Protein AF-A0A8J6JYH0-F1 (afdb_monomer)

Solvent-accessible surface area (backbone atoms only — not comparable to full-atom values): 30235 Å² total; per-residue (Å²): 111,70,66,63,47,53,53,46,38,66,75,39,61,84,76,52,84,51,57,30,67,42,39,68,33,75,67,70,101,40,23,59,32,87,51,49,93,74,45,91,48,35,74,36,30,56,41,52,46,48,69,67,46,88,50,63,96,74,40,94,48,45,84,58,67,79,46,73,70,39,28,55,50,36,45,74,73,73,44,55,79,91,46,46,69,62,51,51,50,38,40,29,50,56,39,47,57,59,49,66,78,68,71,85,89,87,88,90,87,86,88,86,90,84,90,81,85,85,78,85,82,75,74,89,57,96,72,55,45,86,32,34,30,62,41,41,49,71,77,58,48,87,50,61,95,70,46,48,38,41,80,47,85,53,54,55,48,41,28,34,49,56,93,96,36,81,40,79,44,84,69,39,65,62,54,46,51,37,56,33,35,80,80,50,78,53,99,54,47,40,79,88,80,34,28,42,75,94,28,50,41,49,76,39,32,21,58,47,41,83,81,43,64,85,83,56,70,67,38,33,44,60,41,31,29,38,42,48,97,86,71,44,62,43,56,44,57,61,89,42,93,89,60,86,32,77,43,75,50,37,22,64,59,53,48,50,46,61,71,68,70,56,95,62,68,43,77,44,39,44,56,96,44,49,36,41,34,35,78,86,77,33,32,33,32,33,74,86,78,65,52,71,34,50,37,48,77,32,43,63,74,75,52,75,68,53,52,49,50,53,64,67,51,68,82,77,76,74,75,96,72,75,73,61,88,87,57,60,77,93,55,53,44,100,63,58,56,30,76,45,76,52,53,81,87,37,70,68,38,45,53,55,50,50,61,39,35,74,58,38,67,72,49,42,76,77,47,45,26,38,49,34,29,55,69,55,48,53,47,24,53,49,42,50,51,50,51,13,58,76,53,78,66,42,86,60,48,66,43,77,28,22,34,34,32,47,75,88,47,49,64,55,32,59,63,71,44,75,50,42,91,74,70,56,78,79,76,39,63,39,21,60,38,40,67,32,18,67,45,38,50,68,18,53,78,50,27,46,64,94,73,56,56,33,34,33,36,38,25,40,32,51,41,44,56,62,38,68,35,40,52,85,32,73,52,51,59,72,76,47,102,88,41,61,37,57,15,18,18,76,37,76,91,72,57,50,39,39,31,39,60,60,57,48,40,42,37,72,41,30,42,39,35,30,30,71,56,80,77,76,78,75,89,124

pLDDT: mean 81.04, std 17.82, range [22.5, 98.69]

Nearest PDB structures (foldseek):
  2pqf-assembly3_C  TM=9.818E-01  e=1.109E-27  Homo sapiens
  2pqf-assembly8_D-3  TM=9.788E-01  e=9.909E-28  Homo sapiens
  2pqf-assembly9_A  TM=9.728E-01  e=9.365E-28  Homo sapiens
  6v3w-assembly1_A-2  TM=9.626E-01  e=2.065E-27  Homo sapiens
  2pqf-assembly7_F-2  TM=9.687E-01  e=3.844E-27  Homo sapiens

Radius of gyration: 28.14 Å; Cα contacts (8 Å, |Δi|>4): 840; chains: 1; bounding box: 80×67×72 Å

Structure (mmCIF, N/CA/C/O backbone):
data_AF-A0A8J6JYH0-F1
#
_entry.id   AF-A0A8J6JYH0-F1
#
loop_
_atom_site.group_PDB
_atom_site.id
_atom_site.type_symbol
_atom_site.label_atom_id
_atom_site.label_alt_id
_atom_site.label_comp_id
_atom_site.label_asym_id
_atom_site.label_entity_id
_atom_site.label_seq_id
_atom_site.pdbx_PDB_ins_code
_atom_site.Cartn_x
_atom_site.Cartn_y
_atom_site.Cartn_z
_atom_site.occupancy
_atom_site.B_iso_or_equiv
_atom_site.auth_seq_id
_atom_site.auth_comp_id
_atom_site.auth_asym_id
_atom_site.auth_atom_id
_atom_site.pdbx_PDB_model_num
ATOM 1 N N . MET A 1 1 ? -17.448 19.759 -23.885 1.00 51.38 1 MET A N 1
ATOM 2 C CA . MET A 1 1 ? -17.462 18.993 -22.609 1.00 51.38 1 MET A CA 1
ATOM 3 C C . MET A 1 1 ? -18.240 17.680 -22.705 1.00 51.38 1 MET A C 1
ATOM 5 O O . MET A 1 1 ? -17.723 16.681 -22.227 1.00 51.38 1 MET A O 1
ATOM 9 N N . ALA A 1 2 ? -19.438 17.648 -23.308 1.00 47.69 2 ALA A N 1
ATOM 10 C CA . ALA A 1 2 ? -20.211 16.409 -23.492 1.00 47.69 2 ALA A CA 1
ATOM 11 C C . ALA A 1 2 ? -19.512 15.389 -24.420 1.00 47.69 2 ALA A C 1
ATOM 13 O O . ALA A 1 2 ? -19.346 14.239 -24.032 1.00 47.69 2 ALA A O 1
ATOM 14 N N . GLU A 1 3 ? -18.996 15.829 -25.574 1.00 50.03 3 GLU A N 1
ATOM 15 C CA . GLU A 1 3 ? -18.261 14.968 -26.524 1.00 50.03 3 GLU A CA 1
ATOM 16 C C . GLU A 1 3 ? -16.959 14.400 -25.939 1.00 50.03 3 GLU A C 1
ATOM 18 O O . GLU A 1 3 ? -16.691 13.210 -26.068 1.00 50.03 3 GLU A O 1
ATOM 23 N N . LEU A 1 4 ? -16.191 15.214 -25.200 1.00 55.09 4 LEU A N 1
ATOM 24 C CA . LEU A 1 4 ? -14.965 14.767 -24.523 1.00 55.09 4 LEU A CA 1
ATOM 25 C C . LEU A 1 4 ? -15.248 13.682 -23.466 1.00 55.09 4 LEU A C 1
ATOM 27 O O . LEU A 1 4 ? -14.426 12.800 -23.249 1.00 55.09 4 LEU A O 1
ATOM 31 N N . ARG A 1 5 ? -16.418 13.734 -22.812 1.00 57.12 5 ARG A N 1
ATOM 32 C CA . ARG A 1 5 ? -16.862 12.715 -21.849 1.00 57.12 5 ARG A CA 1
ATOM 33 C C . ARG A 1 5 ? -17.346 11.442 -22.533 1.00 57.12 5 ARG A C 1
ATOM 35 O O . ARG A 1 5 ? -17.033 10.370 -22.038 1.00 57.12 5 ARG A O 1
ATOM 42 N N . CYS A 1 6 ? -18.060 11.532 -23.655 1.00 56.38 6 CYS A N 1
ATOM 43 C CA . CYS A 1 6 ? -18.418 10.348 -24.442 1.00 56.38 6 CYS A CA 1
ATOM 44 C C . CYS A 1 6 ? -17.168 9.621 -24.948 1.00 56.38 6 CYS A C 1
ATOM 46 O O . CYS A 1 6 ? -17.069 8.413 -24.773 1.00 56.38 6 CYS A O 1
ATOM 48 N N . LEU A 1 7 ? -16.176 10.361 -25.452 1.00 58.09 7 LEU A N 1
ATOM 49 C CA . LEU A 1 7 ? -14.880 9.801 -25.840 1.00 58.09 7 LEU A CA 1
ATOM 50 C C . LEU A 1 7 ? -14.138 9.179 -24.646 1.00 58.09 7 LEU A C 1
ATOM 52 O O . LEU A 1 7 ? -13.529 8.124 -24.789 1.00 58.09 7 LEU A O 1
ATOM 56 N N . LEU A 1 8 ? -14.202 9.789 -23.458 1.00 63.34 8 LEU A N 1
ATOM 57 C CA . LEU A 1 8 ? -13.621 9.222 -22.236 1.00 63.34 8 LEU A CA 1
ATOM 58 C C . LEU A 1 8 ? -14.291 7.891 -21.846 1.00 63.34 8 LEU A C 1
ATOM 60 O O . LEU A 1 8 ? -13.595 6.929 -21.551 1.00 63.34 8 LEU A O 1
ATOM 64 N N . LEU A 1 9 ? -15.626 7.824 -21.882 1.00 63.50 9 LEU A N 1
ATOM 65 C CA . LEU A 1 9 ? -16.396 6.618 -21.543 1.00 63.50 9 LEU A CA 1
ATOM 66 C C . LEU A 1 9 ? -16.218 5.496 -22.576 1.00 63.50 9 LEU A C 1
ATOM 68 O O . LEU A 1 9 ? -16.221 4.326 -22.210 1.00 63.50 9 LEU A O 1
ATOM 72 N N . GLN A 1 10 ? -16.042 5.845 -23.853 1.00 60.72 10 GLN A N 1
ATOM 73 C CA . GLN A 1 10 ? -15.736 4.890 -24.923 1.00 60.72 10 GLN A CA 1
ATOM 74 C C . GLN A 1 10 ? -14.319 4.313 -24.810 1.00 60.72 10 GLN A C 1
ATOM 76 O O . GLN A 1 10 ? -14.111 3.157 -25.170 1.00 60.72 10 GLN A O 1
ATOM 81 N N . ASN A 1 11 ? -13.359 5.091 -24.296 1.00 60.62 11 ASN A N 1
ATOM 82 C CA . ASN A 1 11 ? -11.983 4.636 -24.075 1.00 60.62 11 ASN A CA 1
ATOM 83 C C . ASN A 1 11 ? -11.802 3.882 -22.748 1.00 60.62 11 ASN A C 1
ATOM 85 O O . ASN A 1 11 ? -10.971 2.980 -22.679 1.00 60.62 11 ASN A O 1
ATOM 89 N N . ASP A 1 12 ? -12.566 4.232 -21.709 1.00 66.56 12 ASP A N 1
ATOM 90 C CA . ASP A 1 12 ? -12.554 3.545 -20.416 1.00 66.56 12 ASP A CA 1
ATOM 91 C C . ASP A 1 12 ? -13.983 3.236 -19.927 1.00 66.56 12 ASP A C 1
ATOM 93 O O . ASP A 1 12 ? -14.594 4.018 -19.184 1.00 66.56 12 ASP A O 1
ATOM 97 N N . PRO A 1 13 ? -14.528 2.066 -20.312 1.00 63.59 13 PRO A N 1
ATOM 98 C CA . PRO A 1 13 ? -15.855 1.634 -19.893 1.00 63.59 13 PRO A CA 1
ATOM 99 C C . PRO A 1 13 ? -16.008 1.417 -18.378 1.00 63.59 13 PRO A C 1
ATOM 101 O O . PRO A 1 13 ? -17.142 1.311 -17.915 1.00 63.59 13 PRO A O 1
ATOM 104 N N . GLN A 1 14 ? -14.924 1.3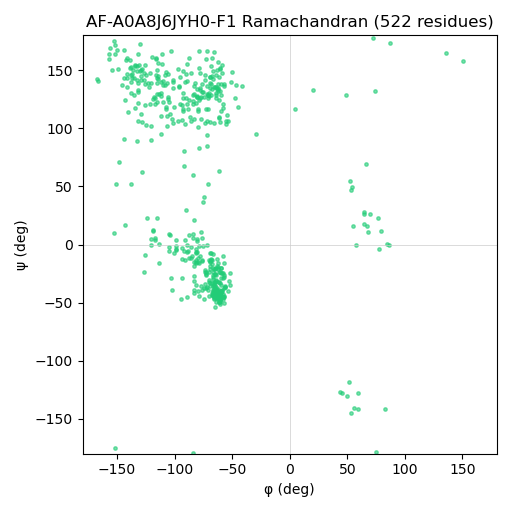73 -17.582 1.00 70.31 14 GLN A N 1
ATOM 105 C CA . GLN A 1 14 ? -15.019 1.263 -16.113 1.00 70.31 14 GLN A CA 1
ATOM 106 C C . GLN A 1 14 ? -15.566 2.538 -15.457 1.00 70.31 14 GLN A C 1
ATOM 108 O O . GLN A 1 14 ? -15.966 2.528 -14.294 1.00 70.31 14 GLN A O 1
ATOM 113 N N . LEU A 1 15 ? -15.603 3.640 -16.206 1.00 72.25 15 LEU A N 1
ATOM 114 C CA . LEU A 1 15 ? -16.169 4.912 -15.771 1.00 72.25 15 LEU A CA 1
ATOM 115 C C . LEU A 1 15 ? -17.701 4.963 -15.916 1.00 72.25 15 LEU A C 1
ATOM 117 O O . LEU A 1 15 ? -18.327 5.931 -15.472 1.00 72.25 15 LEU A O 1
ATOM 121 N N . LEU A 1 16 ? -18.314 3.940 -16.524 1.00 76.00 16 LEU A N 1
ATOM 122 C CA . LEU A 1 16 ? -19.763 3.819 -16.619 1.00 76.00 16 LEU A CA 1
ATOM 123 C C . LEU A 1 16 ? -20.377 3.421 -15.264 1.00 76.00 16 LEU A C 1
ATOM 125 O O . LEU A 1 16 ? -19.832 2.575 -14.558 1.00 76.00 16 LEU A O 1
ATOM 129 N N . PRO A 1 17 ? -21.545 3.972 -14.889 1.00 81.19 17 PRO A N 1
ATOM 130 C CA . PRO A 1 17 ? -22.229 3.564 -13.667 1.00 81.19 17 PRO A CA 1
ATOM 131 C C . PRO A 1 17 ? -22.638 2.083 -13.694 1.00 81.19 17 PRO A C 1
ATOM 133 O O . PRO A 1 17 ? -23.251 1.608 -14.647 1.00 81.19 17 PRO A O 1
ATOM 136 N N . ASP A 1 18 ? -22.395 1.344 -12.619 1.00 84.62 18 ASP A N 1
ATOM 137 C CA . ASP A 1 18 ? -22.808 -0.061 -12.562 1.00 84.62 18 ASP A CA 1
ATOM 138 C C . ASP A 1 18 ? -24.331 -0.246 -12.529 1.00 84.62 18 ASP A C 1
ATOM 140 O O . ASP A 1 18 ? -25.053 0.457 -11.809 1.00 84.62 18 ASP A O 1
ATOM 144 N N . ALA A 1 19 ? -24.808 -1.312 -13.178 1.00 87.69 19 ALA A N 1
ATOM 145 C CA . ALA A 1 19 ? -26.112 -1.889 -12.874 1.00 87.69 19 ALA A CA 1
ATOM 146 C C . ALA A 1 19 ? -26.097 -2.550 -11.485 1.00 87.69 19 ALA A C 1
ATOM 148 O O . ALA A 1 19 ? -25.150 -3.228 -11.084 1.00 87.69 19 ALA A O 1
ATOM 149 N N . CYS A 1 20 ? -27.169 -2.367 -10.720 1.00 85.94 20 CYS A N 1
ATOM 150 C CA . CYS A 1 20 ? -27.325 -2.994 -9.417 1.00 85.94 20 CYS A CA 1
ATOM 151 C C . CYS A 1 20 ? -27.558 -4.503 -9.581 1.00 85.94 20 CYS A C 1
ATOM 153 O O . CYS A 1 20 ? -28.588 -4.931 -10.108 1.00 85.94 20 CYS A O 1
ATOM 155 N N . LEU A 1 21 ? -26.631 -5.321 -9.076 1.00 87.94 21 LEU A N 1
ATOM 156 C CA . LEU A 1 21 ? -26.739 -6.781 -9.136 1.00 87.94 21 LEU A CA 1
ATOM 157 C C . LEU A 1 21 ? -27.955 -7.304 -8.357 1.00 87.94 21 LEU A C 1
ATOM 159 O O . LEU A 1 21 ? -28.648 -8.206 -8.817 1.00 87.94 21 LEU A O 1
ATOM 163 N N . HIS A 1 22 ? -28.246 -6.711 -7.197 1.00 86.69 22 HIS A N 1
ATOM 164 C CA . HIS A 1 22 ? -29.385 -7.107 -6.364 1.00 86.69 22 HIS A CA 1
ATOM 165 C C . HIS A 1 22 ? -30.729 -6.728 -6.991 1.00 86.69 22 HIS A C 1
ATOM 167 O O . HIS A 1 22 ? -31.698 -7.455 -6.815 1.00 86.69 22 HIS A O 1
ATOM 173 N N . TYR A 1 23 ? -30.789 -5.639 -7.766 1.00 87.62 23 TYR A N 1
ATOM 174 C CA . TYR A 1 23 ? -31.977 -5.293 -8.552 1.00 87.62 23 TYR A CA 1
ATOM 175 C C . TYR A 1 23 ? -32.248 -6.312 -9.660 1.00 87.62 23 TYR A C 1
ATOM 177 O O . TYR A 1 23 ? -33.400 -6.590 -9.972 1.00 87.62 23 TYR A O 1
ATOM 185 N N . ASN A 1 24 ? -31.194 -6.884 -10.244 1.00 88.44 24 ASN A N 1
ATOM 186 C CA . ASN A 1 24 ? -31.287 -7.894 -11.297 1.00 88.44 24 ASN A CA 1
ATOM 187 C C . ASN A 1 24 ? -31.575 -9.313 -10.767 1.00 88.44 24 ASN A C 1
ATOM 189 O O . ASN A 1 24 ? -31.616 -10.261 -11.547 1.00 88.44 24 ASN A O 1
ATOM 193 N N . ARG A 1 25 ? -31.798 -9.469 -9.455 1.00 85.19 25 ARG A N 1
ATOM 194 C CA . ARG A 1 25 ? -32.129 -10.735 -8.785 1.00 85.19 25 ARG A CA 1
ATOM 195 C C . ARG A 1 25 ? -33.417 -10.581 -7.971 1.00 85.19 25 ARG A C 1
ATOM 197 O O . ARG A 1 25 ? -33.748 -9.475 -7.556 1.00 85.19 25 ARG A O 1
ATOM 204 N N . GLY A 1 26 ? -34.133 -11.679 -7.743 1.00 77.50 26 GLY A N 1
ATOM 205 C CA . GLY A 1 26 ? -35.385 -11.691 -6.974 1.00 77.50 26 GLY A CA 1
ATOM 206 C C . GLY A 1 26 ? -36.597 -11.123 -7.721 1.00 77.50 26 GLY A C 1
ATOM 207 O O . GLY A 1 26 ? -36.501 -10.722 -8.882 1.00 77.50 26 GLY A O 1
ATOM 208 N N . ASP A 1 27 ? -37.745 -11.094 -7.044 1.00 76.06 27 ASP A N 1
ATOM 209 C CA . ASP A 1 27 ? -39.033 -10.631 -7.578 1.00 76.06 27 ASP A CA 1
ATOM 210 C C . ASP A 1 27 ? -39.409 -9.226 -7.073 1.00 76.06 27 ASP A C 1
ATOM 212 O O . ASP A 1 27 ? -38.792 -8.682 -6.159 1.00 76.06 27 ASP A O 1
ATOM 216 N N . GLY A 1 28 ? -40.405 -8.603 -7.707 1.00 81.25 28 GLY A N 1
ATOM 217 C CA . GLY A 1 28 ? -40.897 -7.270 -7.341 1.00 81.25 28 GLY A CA 1
ATOM 218 C C . GLY A 1 28 ? -40.146 -6.095 -7.995 1.00 81.25 28 GLY A C 1
ATOM 219 O O . GLY A 1 28 ? -39.119 -6.292 -8.661 1.00 81.25 28 GLY A O 1
ATOM 220 N N . PRO A 1 29 ? -40.648 -4.855 -7.804 1.00 79.94 29 PRO A N 1
ATOM 221 C CA . PRO A 1 29 ? -40.253 -3.664 -8.570 1.00 79.94 29 PRO A CA 1
ATOM 222 C C . PRO A 1 29 ? -38.793 -3.240 -8.367 1.00 79.94 29 PRO A C 1
ATOM 224 O O . PRO A 1 29 ? -38.226 -2.577 -9.230 1.00 79.94 29 PRO A O 1
ATOM 227 N N . HIS A 1 30 ? -38.160 -3.660 -7.266 1.00 86.00 30 HIS A N 1
ATOM 228 C CA . HIS A 1 30 ? -36.742 -3.410 -6.980 1.00 86.00 30 HIS A CA 1
ATOM 229 C C . HIS A 1 30 ? -35.899 -4.692 -6.887 1.00 86.00 30 HIS A C 1
ATOM 231 O O . HIS A 1 30 ? -34.713 -4.618 -6.563 1.00 86.00 30 HIS A O 1
ATOM 237 N N . GLY A 1 31 ? -36.486 -5.859 -7.182 1.00 86.94 31 GLY A N 1
ATOM 238 C CA . GLY A 1 31 ? -35.817 -7.148 -6.988 1.00 86.94 31 GLY A CA 1
ATOM 239 C C . GLY A 1 31 ? -35.415 -7.345 -5.526 1.00 86.94 31 GLY A C 1
ATOM 240 O O . GLY A 1 31 ? -36.110 -6.902 -4.616 1.00 86.94 31 GLY A O 1
ATOM 241 N N . SER A 1 32 ? -34.247 -7.935 -5.293 1.00 86.81 32 SER A N 1
ATOM 242 C CA . SER A 1 32 ? -3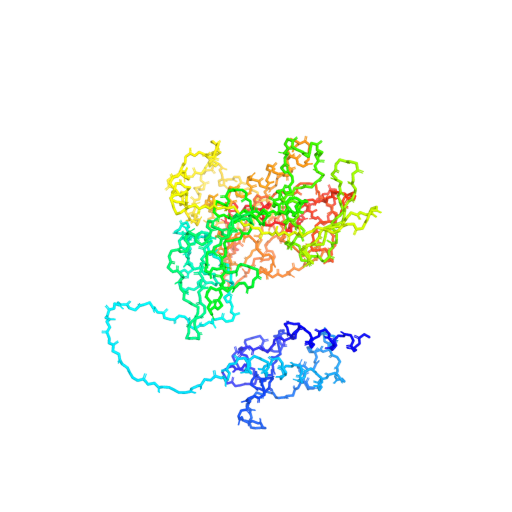3.654 -8.123 -3.964 1.00 86.81 32 SER A CA 1
ATOM 243 C C . SER A 1 32 ? -32.878 -6.899 -3.454 1.00 86.81 32 SER A C 1
ATOM 245 O O . SER A 1 32 ? -32.166 -6.999 -2.455 1.00 86.81 32 SER A O 1
ATOM 247 N N . CYS A 1 33 ? -32.952 -5.743 -4.126 1.00 86.56 33 CYS A N 1
ATOM 248 C CA . CYS A 1 33 ? -32.272 -4.529 -3.678 1.00 86.56 33 CYS A CA 1
ATOM 249 C C . CYS A 1 33 ? -32.988 -3.912 -2.464 1.00 86.56 33 CYS A C 1
ATOM 251 O O . CYS A 1 33 ? -34.007 -3.235 -2.606 1.00 86.56 33 CYS A O 1
ATOM 253 N N . THR A 1 34 ? -32.413 -4.077 -1.271 1.00 83.44 34 THR A N 1
ATOM 254 C CA . THR A 1 34 ? -32.945 -3.520 -0.011 1.00 83.44 34 THR A CA 1
ATOM 255 C C . THR A 1 34 ? -32.834 -1.996 0.071 1.00 83.44 34 THR A C 1
ATOM 257 O O . THR A 1 34 ? -33.558 -1.365 0.835 1.00 83.44 34 THR A O 1
ATOM 260 N N . PHE A 1 35 ? -31.972 -1.388 -0.751 1.00 76.31 35 PHE A N 1
ATOM 261 C CA . PHE A 1 35 ? -31.805 0.064 -0.830 1.00 76.31 35 PHE A CA 1
ATOM 262 C C . PHE A 1 35 ? -32.861 0.757 -1.704 1.00 76.31 35 PHE A C 1
ATOM 264 O O . PHE A 1 35 ? -32.991 1.976 -1.612 1.00 76.31 35 PHE A O 1
ATOM 271 N N . GLN A 1 36 ? -33.606 0.011 -2.535 1.00 84.19 36 GLN A N 1
ATOM 272 C CA . GLN A 1 36 ? -34.706 0.516 -3.372 1.00 84.19 36 GLN A CA 1
ATOM 273 C C . GLN A 1 36 ? -34.345 1.849 -4.069 1.00 84.19 36 GLN A C 1
ATOM 275 O O . GLN A 1 36 ? -33.287 1.964 -4.693 1.00 84.19 36 GLN A O 1
ATOM 280 N N . THR A 1 37 ? -35.175 2.877 -3.913 1.00 78.00 37 THR A N 1
ATOM 281 C CA . THR A 1 37 ? -35.006 4.206 -4.517 1.00 78.00 37 THR A CA 1
ATOM 282 C C . THR A 1 37 ? -33.734 4.941 -4.055 1.00 78.00 37 THR A C 1
ATOM 284 O O . THR A 1 37 ? -33.233 5.829 -4.744 1.00 78.00 37 THR A O 1
ATOM 287 N N . LYS A 1 38 ? -33.141 4.533 -2.919 1.00 79.38 38 LYS A N 1
ATOM 288 C CA . LYS A 1 38 ? -31.895 5.085 -2.352 1.00 79.38 38 LYS A CA 1
ATOM 289 C C . LYS A 1 38 ? -30.624 4.404 -2.878 1.00 79.38 38 LYS A C 1
ATOM 291 O O . LYS A 1 38 ? -29.523 4.837 -2.541 1.00 79.38 38 LYS A O 1
ATOM 296 N N . CYS A 1 39 ? -30.738 3.344 -3.685 1.00 80.94 39 CYS A N 1
ATOM 297 C CA . CYS A 1 39 ? -29.582 2.667 -4.274 1.00 80.94 39 CYS A CA 1
ATOM 298 C C . CYS A 1 39 ? -28.813 3.614 -5.209 1.00 80.94 39 CYS A C 1
ATOM 300 O O . CYS A 1 39 ? -29.417 4.271 -6.053 1.00 80.94 39 CYS A O 1
ATOM 302 N N . ASN A 1 40 ? -27.484 3.666 -5.111 1.00 81.88 40 ASN A N 1
ATOM 303 C CA . ASN A 1 40 ? -26.646 4.516 -5.967 1.00 81.88 40 ASN A CA 1
ATOM 304 C C . ASN A 1 40 ? -26.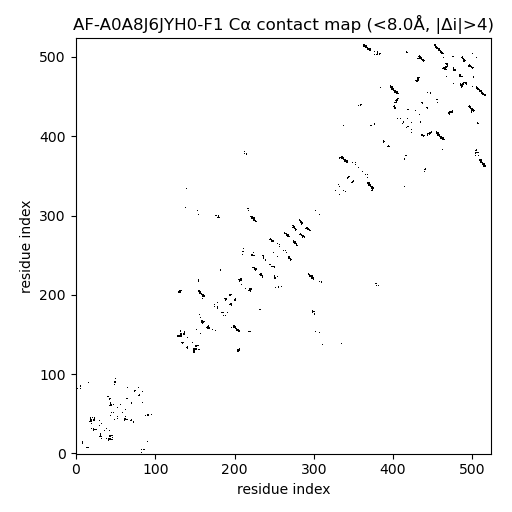275 3.875 -7.320 1.00 81.88 40 ASN A C 1
ATOM 306 O O . ASN A 1 40 ? -25.770 4.578 -8.193 1.00 81.88 40 ASN A O 1
ATOM 310 N N . LYS A 1 41 ? -26.550 2.577 -7.505 1.00 87.38 41 LYS A N 1
ATOM 311 C CA . LYS A 1 41 ? -26.371 1.845 -8.768 1.00 87.38 41 LYS A CA 1
ATOM 312 C C . LYS A 1 41 ? -27.614 1.955 -9.667 1.00 87.38 41 LYS A C 1
ATOM 314 O O . LYS A 1 41 ? -28.715 2.277 -9.195 1.00 87.38 41 LYS A O 1
ATOM 319 N N . LEU A 1 42 ? -27.452 1.698 -10.966 1.00 88.44 42 LEU A N 1
ATOM 320 C CA . LEU A 1 42 ? -28.544 1.756 -11.942 1.00 88.44 42 LEU A CA 1
ATOM 321 C C . LEU A 1 42 ? -29.506 0.578 -11.750 1.00 88.44 42 LEU A C 1
ATOM 323 O O . LEU A 1 42 ? -29.101 -0.582 -11.692 1.00 88.44 42 LEU A O 1
ATOM 327 N N . HIS A 1 43 ? -30.800 0.871 -11.668 1.00 91.25 43 HIS A N 1
ATOM 328 C CA . HIS A 1 43 ? -31.865 -0.132 -11.623 1.00 91.25 43 HIS A CA 1
ATOM 329 C C . HIS A 1 43 ? -32.359 -0.419 -13.042 1.00 91.25 43 HIS A C 1
ATOM 331 O O . HIS A 1 43 ? -33.470 -0.065 -13.427 1.00 91.25 43 HIS A O 1
ATOM 337 N N . VAL A 1 44 ? -31.474 -1.027 -13.830 1.00 90.81 44 VAL A N 1
ATOM 338 C CA . VAL A 1 44 ? -31.684 -1.393 -15.236 1.00 90.81 44 VAL A CA 1
ATOM 339 C C . VAL A 1 44 ? -31.310 -2.861 -15.410 1.00 90.81 44 VAL A C 1
ATOM 341 O O . VAL A 1 44 ? -30.467 -3.386 -14.673 1.00 90.81 44 VAL A O 1
ATOM 344 N N . CYS A 1 45 ? -31.963 -3.534 -16.354 1.00 91.31 45 CYS A N 1
ATOM 345 C CA . CYS A 1 45 ? -31.650 -4.905 -16.718 1.00 91.31 45 CYS A CA 1
ATOM 346 C C . CYS A 1 45 ? -30.186 -5.013 -17.164 1.00 91.31 45 CYS A C 1
ATOM 348 O O . CYS A 1 45 ? -29.766 -4.375 -18.128 1.00 91.31 45 CYS A O 1
ATOM 350 N N . GLN A 1 46 ? -29.412 -5.847 -16.479 1.00 90.88 46 GLN A N 1
ATOM 351 C CA . GLN A 1 46 ? -28.004 -6.053 -16.800 1.00 90.88 46 GLN A CA 1
ATOM 352 C C . GLN A 1 46 ? -27.832 -6.681 -18.190 1.00 90.88 46 GLN A C 1
ATOM 354 O O . GLN A 1 46 ? -26.995 -6.223 -18.959 1.00 90.88 46 GLN A O 1
ATOM 359 N N . HIS A 1 47 ? -28.684 -7.645 -18.543 1.00 87.81 47 HIS A N 1
ATOM 360 C CA . HIS A 1 47 ? -28.674 -8.281 -19.863 1.00 87.81 47 HIS A CA 1
ATOM 361 C C . HIS A 1 47 ? -29.073 -7.326 -20.997 1.00 87.81 47 HIS A C 1
ATOM 363 O O . HIS A 1 47 ? -28.678 -7.484 -22.147 1.00 87.81 47 HIS A O 1
ATOM 369 N N . PHE A 1 48 ? -29.861 -6.293 -20.696 1.00 89.81 48 PHE A N 1
ATOM 370 C CA . PHE A 1 48 ? -30.176 -5.259 -21.680 1.00 89.81 48 PHE A CA 1
ATOM 371 C C . PHE A 1 48 ? -28.952 -4.396 -21.988 1.00 89.81 48 PHE A C 1
ATOM 373 O O . PHE A 1 48 ? -28.645 -4.175 -23.153 1.00 89.81 48 PHE A O 1
ATOM 380 N N . LEU A 1 49 ? -28.211 -3.984 -20.954 1.00 87.69 49 LEU A N 1
ATOM 381 C CA . LEU A 1 49 ? -26.955 -3.245 -21.122 1.00 87.69 49 LEU A CA 1
ATOM 382 C C . LEU A 1 49 ? -25.868 -4.084 -21.809 1.00 87.69 49 LEU A C 1
ATOM 384 O O . LEU A 1 49 ? -24.973 -3.537 -22.439 1.00 87.69 49 LEU A O 1
ATOM 388 N N . GLN A 1 50 ? -25.953 -5.408 -21.697 1.00 85.50 50 GLN A N 1
ATOM 389 C CA . GLN A 1 50 ? -25.047 -6.359 -22.339 1.00 85.50 50 GLN A CA 1
ATOM 390 C C . GLN A 1 50 ? -25.487 -6.758 -23.759 1.00 85.50 50 GLN A C 1
ATOM 392 O O . GLN A 1 50 ? -24.698 -7.351 -24.494 1.00 85.50 50 GLN A O 1
ATOM 397 N N . GLY A 1 51 ? -26.710 -6.417 -24.170 1.00 82.81 51 GLY A N 1
ATOM 398 C CA . GLY A 1 51 ? -27.241 -6.737 -25.498 1.00 82.81 51 GLY A CA 1
ATOM 399 C C . GLY A 1 51 ? -27.737 -8.174 -25.665 1.00 82.81 51 GLY A C 1
ATOM 400 O O . GLY A 1 51 ? -28.000 -8.590 -26.787 1.00 82.81 51 GLY A O 1
ATOM 401 N N . ASP A 1 52 ? -27.884 -8.935 -24.579 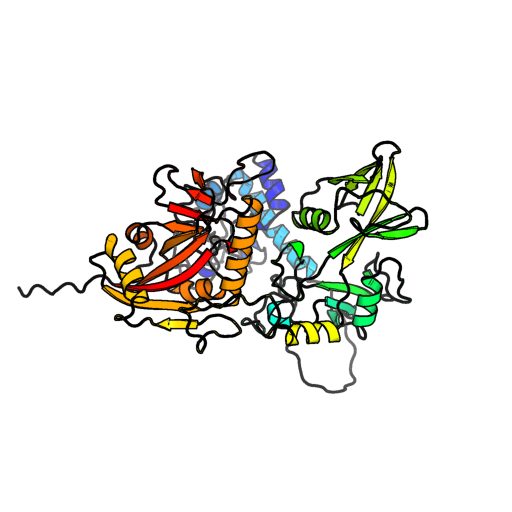1.00 84.81 52 ASP A N 1
ATOM 402 C CA . ASP A 1 52 ? -28.244 -10.359 -24.592 1.00 84.81 52 ASP A CA 1
ATOM 403 C C . ASP A 1 52 ? -29.572 -10.667 -23.867 1.00 84.81 52 ASP A C 1
ATOM 405 O O . ASP A 1 52 ? -29.912 -11.831 -23.626 1.00 84.81 52 ASP A O 1
ATOM 409 N N . CYS A 1 53 ? -30.371 -9.645 -23.530 1.00 89.81 53 CYS A N 1
ATOM 410 C CA . CYS A 1 53 ? -31.658 -9.847 -22.862 1.00 89.81 53 CYS A CA 1
ATOM 411 C C . CYS A 1 53 ? -32.679 -10.572 -23.753 1.00 89.81 53 CYS A C 1
ATOM 413 O O . CYS A 1 53 ? -33.335 -9.975 -24.607 1.00 89.81 53 CYS A O 1
ATOM 415 N N . LYS A 1 54 ? -32.901 -11.858 -23.464 1.00 87.12 54 LYS A N 1
ATOM 416 C CA . LYS A 1 54 ? -33.821 -12.744 -24.203 1.00 87.12 54 LYS A CA 1
ATOM 417 C C . LYS A 1 54 ? -35.308 -12.419 -24.023 1.00 87.12 54 LYS A C 1
ATOM 419 O O . LYS A 1 54 ? -36.141 -12.939 -24.757 1.00 87.12 54 LYS A O 1
ATOM 424 N N . PHE A 1 55 ? -35.656 -11.587 -23.041 1.00 86.12 55 PHE A N 1
ATOM 425 C CA . PHE A 1 55 ? -37.051 -11.288 -22.702 1.00 86.12 55 PHE A CA 1
ATOM 426 C C . PHE A 1 55 ? -37.597 -10.037 -23.403 1.00 86.12 55 PHE A C 1
ATOM 428 O O . PHE A 1 55 ? -38.810 -9.829 -23.395 1.00 86.12 55 PHE A O 1
ATOM 435 N N . GLY A 1 56 ? -36.736 -9.214 -24.018 1.00 83.56 56 GLY A N 1
ATOM 436 C CA . GLY A 1 56 ? -37.147 -8.012 -24.751 1.00 83.56 56 GLY A CA 1
ATOM 437 C C . GLY A 1 56 ? -38.098 -7.119 -23.945 1.00 83.56 56 GLY A C 1
ATOM 438 O O . GLY A 1 56 ? -37.858 -6.842 -22.772 1.00 83.56 56 GLY A O 1
ATOM 439 N N . SER A 1 57 ? -39.215 -6.713 -24.552 1.00 83.12 57 SER A N 1
ATOM 440 C CA . SER A 1 57 ? -40.265 -5.909 -23.903 1.00 83.12 57 SER A CA 1
ATOM 441 C C . SER A 1 57 ? -41.032 -6.635 -22.787 1.00 83.12 57 SER A C 1
ATOM 443 O O . SER A 1 57 ? -41.725 -5.989 -22.009 1.00 83.12 57 SER A O 1
ATOM 445 N N . LYS A 1 58 ? -40.901 -7.964 -22.674 1.00 85.75 58 LYS A N 1
ATOM 446 C CA . LYS A 1 58 ? -41.498 -8.779 -21.599 1.00 85.75 58 LYS A CA 1
ATOM 447 C C . LYS A 1 58 ? -40.561 -8.942 -20.396 1.00 85.75 58 LYS A C 1
ATOM 449 O O . LYS A 1 58 ? -40.876 -9.689 -19.469 1.00 85.75 58 LYS A O 1
ATOM 454 N N . CYS A 1 59 ? -39.393 -8.297 -20.409 1.00 89.81 59 CYS A N 1
ATOM 455 C CA . CYS A 1 59 ? -38.450 -8.355 -19.301 1.00 89.81 59 CYS A CA 1
ATOM 456 C C . CYS A 1 59 ? -39.063 -7.756 -18.030 1.00 89.81 59 CYS A C 1
ATOM 458 O O . CYS A 1 59 ? -39.583 -6.643 -18.036 1.00 89.81 59 CYS A O 1
ATOM 460 N N . LYS A 1 60 ? -38.937 -8.468 -16.904 1.00 86.44 60 LYS A N 1
ATOM 461 C CA . LYS A 1 60 ? -39.376 -7.971 -15.588 1.00 86.44 60 LYS A CA 1
ATOM 462 C C . LYS A 1 60 ? -38.511 -6.811 -15.057 1.00 86.44 60 LYS A C 1
ATOM 464 O O . LYS A 1 60 ? -38.814 -6.261 -14.002 1.00 86.44 60 LYS A O 1
ATOM 469 N N . ARG A 1 61 ? -37.402 -6.481 -15.732 1.00 90.94 61 ARG A N 1
ATOM 470 C CA . ARG A 1 61 ? -36.425 -5.449 -15.345 1.00 90.94 61 ARG A CA 1
ATOM 471 C C . ARG A 1 61 ? -36.437 -4.321 -16.374 1.00 90.94 61 ARG A C 1
ATOM 473 O O . ARG A 1 61 ? -36.604 -4.580 -17.560 1.00 90.94 61 ARG A O 1
ATOM 480 N N . SER A 1 62 ? -36.236 -3.083 -15.923 1.00 89.62 62 SER A N 1
ATOM 481 C CA . SER A 1 62 ? -36.316 -1.907 -16.799 1.00 89.62 62 SER A CA 1
ATOM 482 C C . SER A 1 62 ? -35.257 -1.943 -17.903 1.00 89.62 62 SER A C 1
ATOM 484 O O . SER A 1 62 ? -34.087 -2.203 -17.623 1.00 89.62 62 SER A O 1
ATOM 486 N N . HIS A 1 63 ? -35.661 -1.656 -19.141 1.00 90.88 63 HIS A N 1
ATOM 487 C CA . HIS A 1 63 ? -34.775 -1.415 -20.290 1.00 90.88 63 HIS A CA 1
ATOM 488 C C . HIS A 1 63 ? -34.688 0.081 -20.636 1.00 90.88 63 HIS A C 1
ATOM 490 O O . HIS A 1 63 ? -34.139 0.461 -21.664 1.00 90.88 63 HIS A O 1
ATOM 496 N N . ASP A 1 64 ? -35.246 0.948 -19.791 1.00 85.75 64 ASP A N 1
ATOM 497 C CA . ASP A 1 64 ? -35.300 2.378 -20.058 1.00 85.75 64 ASP A CA 1
ATOM 498 C C . ASP A 1 64 ? -34.256 3.129 -19.222 1.00 85.75 64 ASP A C 1
ATOM 500 O O . ASP A 1 64 ? -34.339 3.213 -17.992 1.00 85.75 64 ASP A O 1
ATOM 504 N N . LEU A 1 65 ? -33.253 3.674 -19.913 1.00 82.94 65 LEU A N 1
ATOM 505 C CA . LEU A 1 65 ? -32.223 4.546 -19.342 1.00 82.94 65 LEU A CA 1
ATOM 506 C C . LEU A 1 65 ? -32.687 6.009 -19.229 1.00 82.94 65 LEU A C 1
ATOM 508 O O . LEU A 1 65 ? -32.073 6.804 -18.519 1.00 82.94 65 LEU A O 1
ATOM 512 N N . THR A 1 66 ? -33.770 6.373 -19.914 1.00 78.31 66 THR A N 1
ATOM 513 C CA . THR A 1 66 ? -34.285 7.742 -20.031 1.00 78.31 66 THR A CA 1
ATOM 514 C C . THR A 1 66 ? -35.432 8.061 -19.077 1.00 78.31 66 THR A C 1
ATOM 516 O O . THR A 1 66 ? -35.832 9.224 -18.998 1.00 78.31 66 THR A O 1
ATOM 519 N N . ALA A 1 67 ? -35.922 7.087 -18.309 1.00 74.81 67 ALA A N 1
ATOM 520 C CA . ALA A 1 67 ? -37.048 7.267 -17.397 1.00 74.81 67 ALA A CA 1
ATOM 521 C C . ALA A 1 67 ? -36.693 7.080 -15.913 1.00 74.81 67 ALA A C 1
ATOM 523 O O . ALA A 1 67 ? -35.690 6.468 -15.533 1.00 74.81 67 ALA A O 1
ATOM 524 N N . GLY A 1 68 ? -37.565 7.632 -15.064 1.00 77.31 68 GLY A N 1
ATOM 525 C CA . GLY A 1 68 ? -37.587 7.410 -13.618 1.00 77.31 68 GLY A CA 1
ATOM 526 C C . GLY A 1 68 ? -36.277 7.734 -12.892 1.00 77.31 68 GLY A C 1
ATOM 527 O O . GLY A 1 68 ? -35.588 8.714 -13.185 1.00 77.31 68 GLY A O 1
ATOM 528 N N . GLU A 1 69 ? -35.939 6.893 -11.914 1.00 78.12 69 GLU A N 1
ATOM 529 C CA . GLU A 1 69 ? -34.744 7.031 -11.069 1.00 78.12 69 GLU A CA 1
ATOM 530 C C . GLU A 1 69 ? -33.436 6.889 -11.848 1.00 78.12 69 GLU A C 1
ATOM 532 O O . GLU A 1 69 ? -32.432 7.514 -11.505 1.00 78.12 69 GLU A O 1
ATOM 537 N N . THR A 1 70 ? -33.436 6.075 -12.901 1.00 80.88 70 THR A N 1
ATOM 538 C CA . THR A 1 70 ? -32.257 5.828 -13.732 1.00 80.88 70 THR A CA 1
ATOM 539 C C . THR A 1 70 ? -31.807 7.115 -14.417 1.00 80.88 70 THR A C 1
ATOM 541 O O . THR A 1 70 ? -30.633 7.473 -14.321 1.00 80.88 70 THR A O 1
ATOM 544 N N . LYS A 1 71 ? -32.746 7.888 -14.984 1.00 81.12 71 LYS A N 1
ATOM 545 C CA . LYS A 1 71 ? -32.460 9.211 -15.559 1.00 81.12 71 LYS A CA 1
ATOM 546 C C . LYS A 1 71 ? -31.851 10.163 -14.530 1.00 81.12 71 LYS A C 1
ATOM 548 O O . LYS A 1 71 ? -30.858 10.826 -14.817 1.00 81.12 71 LYS A O 1
ATOM 553 N N . GLN A 1 72 ? -32.422 10.238 -13.326 1.00 77.50 72 GLN A N 1
ATOM 554 C CA . GLN A 1 72 ? -31.921 11.135 -12.277 1.00 77.50 72 GLN A CA 1
ATOM 555 C C . GLN A 1 72 ? -30.504 10.760 -11.824 1.00 77.50 72 GLN A C 1
ATOM 557 O O . GLN A 1 72 ? -29.672 11.641 -11.602 1.00 77.50 72 GLN A O 1
ATOM 562 N N . LYS A 1 73 ? -30.201 9.458 -11.738 1.00 83.00 73 LYS A N 1
ATOM 563 C CA . LYS A 1 73 ? -28.855 8.959 -11.423 1.00 83.00 73 LYS A CA 1
ATOM 564 C C . LYS A 1 73 ? -27.862 9.311 -12.526 1.00 83.00 73 LYS A C 1
ATOM 566 O O . LYS A 1 73 ? -26.809 9.855 -12.214 1.00 83.00 73 LYS A O 1
ATOM 571 N N . LEU A 1 74 ? -28.210 9.094 -13.794 1.00 78.44 74 LEU A N 1
ATOM 572 C CA . LEU A 1 74 ? -27.354 9.467 -14.926 1.00 78.44 74 LEU A CA 1
ATOM 573 C C . LEU A 1 74 ? -27.082 10.981 -14.954 1.00 78.44 74 LEU A C 1
ATOM 575 O O . LEU A 1 74 ? -25.927 11.393 -15.053 1.00 78.44 74 LEU A O 1
ATOM 579 N N . LEU A 1 75 ? -28.104 11.812 -14.725 1.00 75.81 75 LEU A N 1
ATOM 580 C CA . LEU A 1 75 ? -27.939 13.267 -14.628 1.00 75.81 75 LEU A CA 1
ATOM 581 C C . LEU A 1 75 ? -27.026 13.680 -13.465 1.00 75.81 75 LEU A C 1
ATOM 583 O O . LEU A 1 75 ? -26.161 14.536 -13.645 1.00 75.81 75 LEU A O 1
ATOM 587 N N . LYS A 1 76 ? -27.153 13.040 -12.294 1.00 76.25 76 LYS A N 1
ATOM 588 C CA . LYS A 1 76 ? -26.269 13.272 -11.136 1.00 76.25 76 LYS A CA 1
ATOM 589 C C . LYS A 1 76 ? -24.816 12.877 -11.418 1.00 76.25 76 LYS A C 1
ATOM 591 O O . LYS A 1 76 ? -23.899 13.495 -10.887 1.00 76.25 76 LYS A O 1
ATOM 596 N N . TRP A 1 77 ? -24.611 11.882 -12.274 1.00 69.62 77 TRP A N 1
ATOM 597 C CA . TRP A 1 77 ? -23.300 11.479 -12.783 1.00 69.62 77 TRP A CA 1
ATOM 598 C C . TRP A 1 77 ? -22.795 12.370 -13.930 1.00 69.62 77 TRP A C 1
ATOM 600 O O . TRP A 1 77 ? -21.715 12.147 -14.471 1.00 69.62 77 TRP A O 1
ATOM 610 N N . GLY A 1 78 ? -23.540 13.419 -14.288 1.00 70.25 78 GLY A N 1
ATOM 611 C CA . GLY A 1 78 ? -23.162 14.361 -15.336 1.00 70.25 78 GLY A CA 1
ATOM 612 C C . GLY A 1 78 ? -23.376 13.829 -16.753 1.00 70.25 78 GLY A C 1
ATOM 613 O O . GLY A 1 78 ? -22.720 14.321 -17.676 1.00 70.25 78 GLY A O 1
ATOM 614 N N . LEU A 1 79 ? -24.268 12.845 -16.917 1.00 72.94 79 LEU A N 1
ATOM 615 C CA . LEU A 1 79 ? -24.655 12.221 -18.180 1.00 72.94 79 LEU A CA 1
ATOM 616 C C . LEU A 1 79 ? -26.061 12.696 -18.573 1.00 72.94 79 LEU A C 1
ATOM 618 O O . LEU A 1 79 ? -27.069 12.269 -18.009 1.00 72.94 79 LEU A O 1
ATOM 622 N N . ALA A 1 80 ? -26.121 13.643 -19.512 1.00 70.19 80 ALA A N 1
ATOM 623 C CA . ALA A 1 80 ? -27.370 14.245 -19.973 1.00 70.19 80 ALA A CA 1
ATOM 624 C C . ALA A 1 80 ? -28.242 13.248 -20.753 1.00 70.19 80 ALA A C 1
ATOM 626 O O . ALA A 1 80 ? -27.732 12.340 -21.406 1.00 70.19 80 ALA A O 1
ATOM 627 N N . ALA A 1 81 ? -29.563 13.465 -20.750 1.00 65.88 81 ALA A N 1
ATOM 628 C CA . ALA A 1 81 ? -30.518 12.612 -21.466 1.00 65.88 81 ALA A CA 1
ATOM 629 C C . ALA A 1 81 ? -30.237 12.523 -22.981 1.00 65.88 81 ALA A C 1
ATOM 631 O O . ALA A 1 81 ? -30.502 11.494 -23.593 1.00 65.88 81 ALA A O 1
ATOM 632 N N . SER A 1 82 ? -29.644 13.568 -23.567 1.00 68.62 82 SER A N 1
ATOM 633 C CA . SER A 1 82 ? -29.222 13.604 -24.972 1.00 68.62 82 SER A CA 1
ATOM 634 C C . SER A 1 82 ? -28.069 12.649 -25.309 1.00 68.62 82 SER A C 1
ATOM 636 O O . SER A 1 82 ? -27.857 12.364 -26.481 1.00 68.62 82 SER A O 1
ATOM 638 N N . LEU A 1 83 ? -27.337 12.138 -24.312 1.00 70.19 83 LEU A N 1
ATOM 639 C CA . LEU A 1 83 ? -26.204 11.219 -24.496 1.00 70.19 83 LEU A CA 1
ATOM 640 C C . LEU A 1 83 ? -26.582 9.750 -24.270 1.00 70.19 83 LEU A C 1
ATOM 642 O O . LEU A 1 83 ? -25.735 8.872 -24.406 1.00 70.19 83 LEU A O 1
ATOM 646 N N . VAL A 1 84 ? -27.836 9.464 -23.912 1.00 69.56 84 VAL A N 1
ATOM 647 C CA . VAL A 1 84 ? -28.280 8.109 -23.556 1.00 69.56 84 VAL A CA 1
ATOM 648 C C . VAL A 1 84 ? -28.085 7.083 -24.683 1.00 69.56 84 VAL A C 1
ATOM 650 O O . VAL A 1 84 ? -27.603 5.995 -24.365 1.00 69.56 84 VAL A O 1
ATOM 653 N N . PRO A 1 85 ? -28.355 7.390 -25.969 1.00 70.50 85 PRO A N 1
ATOM 654 C CA . PRO A 1 85 ? -28.055 6.459 -27.060 1.00 70.50 85 PRO A CA 1
ATOM 655 C C . PRO A 1 85 ? -26.567 6.083 -27.119 1.00 70.50 85 PRO A C 1
ATOM 657 O O . PRO A 1 85 ? -26.234 4.902 -27.142 1.00 70.50 85 PRO A O 1
ATOM 660 N N . ALA A 1 86 ? -25.675 7.073 -27.004 1.00 72.81 86 ALA A N 1
ATOM 661 C CA . ALA A 1 86 ? -24.230 6.849 -26.987 1.00 72.81 86 ALA A CA 1
ATOM 662 C C . ALA A 1 86 ? -23.772 6.057 -25.748 1.00 72.81 86 ALA A C 1
ATOM 664 O O . ALA A 1 86 ? -22.855 5.244 -25.828 1.00 72.81 86 ALA A O 1
ATOM 665 N N . ILE A 1 87 ? -24.413 6.260 -24.591 1.00 76.25 87 ILE A N 1
ATOM 666 C CA . ILE A 1 87 ? -24.127 5.510 -23.358 1.00 76.25 87 ILE A CA 1
ATOM 667 C C . ILE A 1 87 ? -24.507 4.039 -23.523 1.00 76.25 87 ILE A C 1
ATOM 669 O O . ILE A 1 87 ? -23.709 3.170 -23.177 1.00 76.25 87 ILE A O 1
ATOM 673 N N . LEU A 1 88 ? -25.693 3.754 -24.070 1.00 80.12 88 LEU A N 1
ATOM 674 C CA . LEU A 1 88 ? -26.127 2.384 -24.334 1.00 80.12 88 LEU A CA 1
ATOM 675 C C . LEU A 1 88 ? -25.191 1.696 -25.332 1.00 80.12 88 LEU A C 1
ATOM 677 O O . LEU A 1 88 ? -24.721 0.599 -25.051 1.00 80.12 88 LEU A O 1
ATOM 681 N N . GLU A 1 89 ? -24.844 2.363 -26.435 1.00 76.62 89 GLU A N 1
ATOM 682 C CA . GLU A 1 89 ? -23.841 1.858 -27.379 1.00 76.62 89 GLU A CA 1
ATOM 683 C C . GLU A 1 89 ? -22.492 1.598 -26.702 1.00 76.62 89 GLU A C 1
ATOM 685 O O . GLU A 1 89 ? -21.847 0.598 -26.992 1.00 76.62 89 GLU A O 1
ATOM 690 N N . THR A 1 90 ? -22.081 2.434 -25.746 1.00 78.44 90 THR A N 1
ATOM 691 C CA . THR A 1 90 ? -20.828 2.226 -25.005 1.00 78.44 90 THR A CA 1
ATOM 692 C C . THR A 1 90 ? -20.884 0.967 -24.130 1.00 78.44 90 THR A C 1
ATOM 694 O O . THR A 1 90 ? -19.930 0.189 -24.140 1.00 78.44 90 THR A O 1
ATOM 697 N N . TYR A 1 91 ? -21.998 0.704 -23.428 1.00 81.19 91 TYR A N 1
ATOM 698 C CA . TYR A 1 91 ? -22.180 -0.558 -22.688 1.00 81.19 91 TYR A CA 1
ATOM 699 C C . TYR A 1 91 ? -22.168 -1.779 -23.620 1.00 81.19 91 TYR A C 1
ATOM 701 O O . TYR A 1 91 ? -21.505 -2.776 -23.323 1.00 81.19 91 TYR A O 1
ATOM 709 N N . LEU A 1 92 ? -22.865 -1.691 -24.758 1.00 78.88 92 LEU A N 1
ATOM 710 C CA . LEU A 1 92 ? -22.956 -2.775 -25.737 1.00 78.88 92 LEU A CA 1
ATOM 711 C C . LEU A 1 92 ? -21.602 -3.063 -26.388 1.00 78.88 92 LEU A C 1
ATOM 713 O O . LEU A 1 92 ? -21.197 -4.221 -26.459 1.00 78.88 92 LEU A O 1
ATOM 717 N N . ASN A 1 93 ? -20.866 -2.026 -26.788 1.00 74.69 93 ASN A N 1
ATOM 718 C CA . ASN A 1 93 ? -19.536 -2.150 -27.379 1.00 74.69 93 ASN A CA 1
ATOM 719 C C . ASN A 1 93 ? -18.536 -2.739 -26.380 1.00 74.69 93 ASN A C 1
ATOM 721 O O . ASN A 1 93 ? -17.790 -3.653 -26.729 1.00 74.69 93 ASN A O 1
ATOM 725 N N . ALA A 1 94 ? -18.563 -2.293 -25.119 1.00 75.50 94 ALA A N 1
ATOM 726 C CA . ALA A 1 94 ? -17.733 -2.869 -24.064 1.00 75.50 94 ALA A CA 1
ATOM 727 C C . ALA A 1 94 ? -18.012 -4.372 -23.870 1.00 75.50 94 ALA A C 1
ATOM 729 O O . ALA A 1 94 ? -17.082 -5.162 -23.696 1.00 75.50 94 ALA A O 1
ATOM 730 N N . ASN A 1 95 ? -19.280 -4.790 -23.952 1.00 77.00 95 ASN A N 1
ATOM 731 C CA . ASN A 1 95 ? -19.648 -6.200 -23.850 1.00 77.00 95 ASN A CA 1
ATOM 732 C C . ASN A 1 95 ? -19.308 -7.000 -25.121 1.00 77.00 95 ASN A C 1
ATOM 734 O O . ASN A 1 95 ? -18.853 -8.137 -25.026 1.00 77.00 95 ASN A O 1
ATOM 738 N N . ALA A 1 96 ? -19.467 -6.414 -26.308 1.00 70.88 96 ALA A N 1
ATOM 739 C CA . ALA A 1 96 ? -19.111 -7.041 -27.578 1.00 70.88 96 ALA A CA 1
ATOM 740 C C . ALA A 1 96 ? -17.600 -7.288 -27.684 1.00 70.88 96 ALA A C 1
ATOM 742 O O . ALA A 1 96 ? -17.199 -8.374 -28.086 1.00 70.88 96 ALA A O 1
ATOM 743 N N . ILE A 1 97 ? -16.762 -6.343 -27.241 1.00 69.19 97 ILE A N 1
ATOM 744 C CA . ILE A 1 97 ? -15.300 -6.516 -27.163 1.00 69.19 97 ILE A CA 1
ATOM 745 C C . ILE A 1 97 ? -14.946 -7.660 -26.202 1.00 69.19 97 ILE A C 1
ATOM 747 O O . ILE A 1 97 ? -14.111 -8.508 -26.519 1.00 69.19 97 ILE A O 1
ATOM 751 N N . LYS A 1 98 ? -15.633 -7.737 -25.055 1.00 71.25 98 LYS A N 1
ATOM 752 C CA . LYS A 1 98 ? -15.461 -8.820 -24.078 1.00 71.25 98 LYS A CA 1
ATOM 753 C C . LYS A 1 98 ? -15.854 -10.195 -24.642 1.00 71.25 98 LYS A C 1
ATOM 755 O O . LYS A 1 98 ? -15.163 -11.180 -24.392 1.00 71.25 98 LYS A O 1
ATOM 760 N N . ASN A 1 99 ? -16.931 -10.265 -25.424 1.00 63.03 99 ASN A N 1
ATOM 761 C CA . ASN A 1 99 ? -17.433 -11.517 -26.001 1.00 63.03 99 ASN A CA 1
ATOM 762 C C . ASN A 1 99 ? -16.683 -11.939 -27.275 1.00 63.03 99 ASN A C 1
ATOM 764 O O . ASN A 1 99 ? -16.463 -13.129 -27.478 1.00 63.03 99 ASN A O 1
ATOM 768 N N . ALA A 1 100 ? -16.239 -10.996 -28.110 1.00 48.69 100 ALA A N 1
ATOM 769 C CA . ALA A 1 100 ? -15.425 -11.273 -29.297 1.00 48.69 100 ALA A CA 1
ATOM 770 C C . ALA A 1 100 ? -14.060 -11.875 -28.926 1.00 48.69 100 ALA A C 1
ATOM 772 O O . ALA A 1 100 ? -13.553 -12.739 -29.634 1.00 48.69 100 ALA A O 1
ATOM 773 N N . ALA A 1 101 ? -13.516 -11.502 -27.763 1.00 49.81 101 ALA A N 1
ATOM 774 C CA . ALA A 1 101 ? -12.338 -12.145 -27.185 1.00 49.81 101 ALA A CA 1
ATOM 775 C C . ALA A 1 101 ? -12.573 -13.613 -26.752 1.00 49.81 101 ALA A C 1
ATOM 777 O O . ALA A 1 101 ? -11.615 -14.293 -26.401 1.00 49.81 101 ALA A O 1
ATOM 778 N N . SER A 1 102 ? -13.821 -14.106 -26.771 1.00 43.22 102 SER A N 1
ATOM 779 C CA . SER A 1 102 ? -14.225 -15.410 -26.218 1.00 43.22 102 SER A CA 1
ATOM 780 C C . SER A 1 102 ? -14.694 -16.448 -27.263 1.00 43.22 102 SER A C 1
ATOM 782 O O . SER A 1 102 ? -15.087 -17.540 -26.865 1.00 43.22 102 SER A O 1
ATOM 784 N N . ALA A 1 103 ? -14.704 -16.149 -28.575 1.00 34.88 103 ALA A N 1
ATOM 785 C CA . ALA A 1 103 ? -15.495 -16.903 -29.572 1.00 34.88 103 ALA A CA 1
ATOM 786 C C . ALA A 1 103 ? -14.727 -17.695 -30.665 1.00 34.88 103 ALA A C 1
ATOM 788 O O . ALA A 1 103 ? -15.315 -17.989 -31.704 1.00 34.88 103 ALA A O 1
ATOM 789 N N . VAL A 1 104 ? -13.457 -18.079 -30.486 1.00 32.19 104 VAL A N 1
ATOM 790 C CA . VAL A 1 104 ? -12.723 -18.870 -31.505 1.00 32.19 104 VAL A CA 1
ATOM 791 C C . VAL A 1 104 ? -12.244 -20.209 -30.934 1.00 32.19 104 VAL A C 1
ATOM 793 O O . VAL A 1 104 ? -11.227 -20.229 -30.253 1.00 32.19 104 VAL A O 1
ATOM 796 N N . GLU A 1 105 ? -12.937 -21.320 -31.237 1.00 31.02 105 GLU A N 1
ATOM 797 C CA . GLU A 1 105 ? -12.379 -22.688 -31.136 1.00 31.02 105 GLU A CA 1
ATOM 798 C C . GLU A 1 105 ? -13.218 -23.789 -31.840 1.00 31.02 105 GLU A C 1
ATOM 800 O O . GLU A 1 105 ? -14.446 -23.775 -31.731 1.00 31.02 105 GLU A O 1
ATOM 805 N N . SER A 1 106 ? -12.536 -24.755 -32.504 1.00 30.47 106 SER A N 1
ATOM 806 C CA . SER A 1 106 ? -12.820 -26.222 -32.704 1.00 30.47 106 SER A CA 1
ATOM 807 C C . SER A 1 106 ? -12.231 -26.754 -34.048 1.00 30.47 106 SER A C 1
ATOM 809 O O . SER A 1 106 ? -12.098 -25.915 -34.940 1.00 30.47 106 SER A O 1
ATOM 811 N N . PRO A 1 107 ? -11.940 -28.075 -34.306 1.00 31.86 107 PRO A N 1
ATOM 812 C CA . PRO A 1 107 ? -12.276 -29.308 -33.549 1.00 31.86 107 PRO A CA 1
ATOM 813 C C . PRO A 1 107 ? -11.193 -30.446 -33.393 1.00 31.86 107 PRO A C 1
ATOM 815 O O . PRO A 1 107 ? -10.350 -30.679 -34.250 1.00 31.86 107 PRO A O 1
ATOM 818 N N . GLN A 1 108 ? -11.328 -31.188 -32.277 1.00 30.09 108 GLN A N 1
ATOM 819 C CA . GLN A 1 108 ? -11.111 -32.624 -31.911 1.00 30.09 108 GLN A CA 1
ATOM 820 C C . GLN A 1 108 ? -10.220 -33.629 -32.707 1.00 30.09 108 GLN A C 1
ATOM 822 O O . GLN A 1 108 ? -10.493 -33.913 -33.868 1.00 30.09 108 GLN A O 1
ATOM 827 N N . LEU A 1 109 ? -9.352 -34.382 -31.983 1.00 23.30 109 LEU A N 1
ATOM 828 C CA . LEU A 1 109 ? -9.173 -35.855 -32.110 1.00 23.30 109 LEU A CA 1
ATOM 829 C C . LEU A 1 109 ? -8.564 -36.518 -30.835 1.00 23.30 109 LEU A C 1
ATOM 831 O O . LEU A 1 109 ? -7.984 -35.845 -29.989 1.00 23.30 109 LEU A O 1
ATOM 835 N N . GLN A 1 110 ? -8.756 -37.837 -30.693 1.00 23.59 110 GLN A N 1
ATOM 836 C CA . GLN A 1 110 ? -8.752 -38.661 -29.465 1.00 23.59 110 GLN A CA 1
ATOM 837 C C . GLN A 1 110 ? -7.390 -39.197 -28.941 1.00 23.59 110 GLN A C 1
ATOM 839 O O . GLN A 1 110 ? -6.534 -39.612 -29.709 1.00 23.59 110 GLN A O 1
ATOM 844 N N . SER A 1 111 ? -7.320 -39.299 -27.599 1.00 23.69 111 SER A N 1
ATOM 845 C CA . SER A 1 111 ? -6.665 -40.284 -26.695 1.00 23.69 111 SER A CA 1
ATOM 846 C C . SER A 1 111 ? -5.195 -40.725 -26.860 1.00 23.69 111 SER A C 1
ATOM 848 O O . SER A 1 111 ? -4.841 -41.332 -27.862 1.00 23.69 111 SER A O 1
ATOM 850 N N . LEU A 1 112 ? -4.420 -40.646 -25.762 1.00 22.50 112 LEU A N 1
ATOM 851 C CA . LEU A 1 112 ? -3.924 -41.794 -24.965 1.00 22.50 112 LEU A CA 1
ATOM 852 C C . LEU A 1 112 ? -3.341 -41.301 -23.617 1.00 22.50 112 LEU A C 1
ATOM 854 O O . LEU A 1 112 ? -2.763 -40.223 -23.528 1.00 22.50 112 LEU A O 1
ATOM 858 N N . ALA A 1 113 ? -3.575 -42.070 -22.553 1.00 22.77 113 ALA A N 1
ATOM 859 C CA . ALA A 1 113 ? -3.482 -41.665 -21.149 1.00 22.77 113 ALA A CA 1
ATOM 860 C C . ALA A 1 113 ? -2.134 -41.976 -20.471 1.00 22.77 113 ALA A C 1
ATOM 862 O O . ALA A 1 113 ? -1.619 -43.077 -20.643 1.00 22.77 113 ALA A O 1
ATOM 863 N N . ILE A 1 114 ? -1.678 -41.091 -19.571 1.00 25.27 114 ILE A N 1
ATOM 864 C CA . ILE A 1 114 ? -0.935 -41.442 -18.342 1.00 25.27 114 ILE A CA 1
ATOM 865 C C . ILE A 1 114 ? -1.471 -40.560 -17.199 1.00 25.27 114 ILE A C 1
ATOM 867 O O . ILE A 1 114 ? -1.656 -39.357 -17.362 1.00 25.27 114 ILE A O 1
ATOM 871 N N . LYS A 1 115 ? -1.805 -41.203 -16.075 1.00 25.77 115 LYS A N 1
ATOM 872 C CA . LYS A 1 115 ? -2.468 -40.644 -14.889 1.00 25.77 115 LYS A CA 1
ATOM 873 C C . LYS A 1 115 ? -1.471 -39.911 -13.986 1.00 25.77 115 LYS A C 1
ATOM 875 O O . LYS A 1 115 ? -0.482 -40.524 -13.616 1.00 25.77 115 LYS A O 1
ATOM 880 N N . ASP A 1 116 ? -1.828 -38.706 -13.537 1.00 26.88 116 ASP A N 1
ATOM 881 C CA . ASP A 1 116 ? -1.646 -38.261 -12.148 1.00 26.88 116 ASP A CA 1
ATOM 882 C C . ASP A 1 116 ? -2.671 -37.164 -11.784 1.00 26.88 116 ASP A C 1
ATOM 884 O O . ASP A 1 116 ? -3.222 -36.490 -12.652 1.00 26.88 116 ASP A O 1
ATOM 888 N N . LYS A 1 117 ? -3.036 -37.121 -10.496 1.00 26.62 117 LYS A N 1
ATOM 889 C CA . LYS A 1 117 ? -4.263 -36.547 -9.893 1.00 26.62 117 LYS A CA 1
ATOM 890 C C . LYS A 1 117 ? -4.471 -35.024 -10.078 1.00 26.62 117 LYS A C 1
ATOM 892 O O . LYS A 1 117 ? -3.507 -34.298 -10.280 1.00 26.62 117 LYS A O 1
ATOM 897 N N . PRO A 1 118 ? -5.733 -34.541 -9.981 1.00 25.77 118 PRO A N 1
ATOM 898 C CA . PRO A 1 118 ? -6.178 -33.304 -10.613 1.00 25.77 118 PRO A CA 1
ATOM 899 C C . PRO A 1 118 ? -5.872 -32.057 -9.782 1.00 25.77 118 PRO A C 1
ATOM 901 O O . PRO A 1 118 ? -6.291 -31.956 -8.629 1.00 25.77 118 PRO A O 1
ATOM 904 N N . ASP A 1 119 ? -5.236 -31.082 -10.424 1.00 30.50 119 ASP A N 1
ATOM 905 C CA . ASP A 1 119 ? -5.303 -29.683 -10.018 1.00 30.50 119 ASP A CA 1
ATOM 906 C C . ASP A 1 119 ? -6.605 -29.093 -10.576 1.00 30.50 119 ASP A C 1
ATOM 908 O O . ASP A 1 119 ? -6.887 -29.159 -11.777 1.00 30.50 119 ASP A O 1
ATOM 912 N N . THR A 1 120 ? -7.447 -28.573 -9.689 1.00 30.14 120 THR A N 1
ATOM 913 C CA . THR A 1 120 ? -8.733 -27.964 -10.035 1.00 30.14 120 THR A CA 1
ATOM 914 C C . THR A 1 120 ? -8.498 -26.756 -10.945 1.00 30.14 120 THR A C 1
ATOM 916 O O . THR A 1 120 ? -7.978 -25.725 -10.522 1.00 30.14 120 THR A O 1
ATOM 919 N N . GLN A 1 121 ? -8.870 -26.900 -12.217 1.00 35.03 121 GLN A N 1
ATOM 920 C CA . GLN A 1 121 ? -8.738 -25.885 -13.257 1.00 35.03 121 GLN A CA 1
ATOM 921 C C . GLN A 1 121 ? -9.486 -24.602 -12.877 1.00 35.03 121 GLN A C 1
ATOM 923 O O . GLN A 1 121 ? -10.714 -24.580 -12.798 1.00 35.03 121 GLN A O 1
ATOM 928 N N . LYS A 1 122 ? -8.747 -23.501 -12.724 1.00 33.47 122 LYS A N 1
ATOM 929 C CA . LYS A 1 122 ? -9.307 -22.157 -12.864 1.00 33.47 122 LYS A CA 1
ATOM 930 C C . LYS A 1 122 ? -9.253 -21.747 -14.331 1.00 33.47 122 LYS A C 1
ATOM 932 O O . LYS A 1 122 ? -8.185 -21.460 -14.867 1.00 33.47 122 LYS A O 1
ATOM 937 N N . SER A 1 123 ? -10.422 -21.680 -14.959 1.00 31.38 123 SER A N 1
ATOM 938 C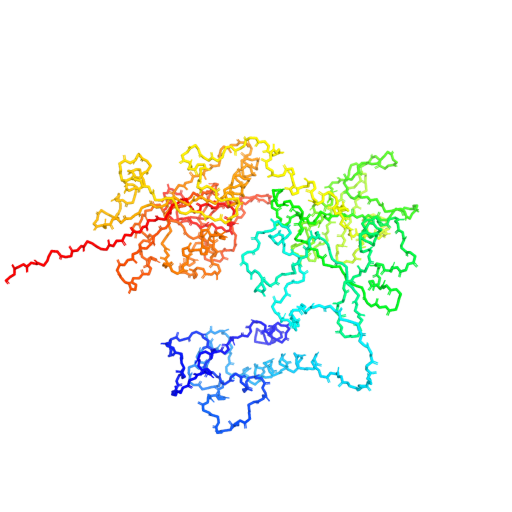 CA . SER A 1 123 ? -10.658 -20.802 -16.106 1.00 31.38 123 SER A CA 1
ATOM 939 C C . SER A 1 123 ? -10.215 -19.377 -15.755 1.00 31.38 123 SER A C 1
ATOM 941 O O . SER A 1 123 ? -10.459 -18.936 -14.631 1.00 31.38 123 SER A O 1
ATOM 943 N N . ALA A 1 124 ? -9.583 -18.665 -16.691 1.00 39.78 124 ALA A N 1
ATOM 944 C CA . ALA A 1 124 ? -9.072 -17.311 -16.480 1.00 39.78 124 ALA A CA 1
ATOM 945 C C . ALA A 1 124 ? -10.179 -16.354 -15.986 1.00 39.78 124 ALA A C 1
ATOM 947 O O . ALA A 1 124 ? -11.047 -15.927 -16.745 1.00 39.78 124 ALA A O 1
ATOM 948 N N . ASP A 1 125 ? -10.142 -16.048 -14.689 1.00 39.75 125 ASP A N 1
ATOM 949 C CA . ASP A 1 125 ? -10.990 -15.066 -14.020 1.00 39.75 125 ASP A CA 1
ATOM 950 C C . ASP A 1 125 ? -10.559 -13.650 -14.456 1.00 39.75 125 ASP A C 1
ATOM 952 O O . ASP A 1 125 ? -9.382 -13.308 -14.303 1.00 39.75 125 ASP A O 1
ATOM 956 N N . PRO A 1 126 ? -11.466 -12.797 -14.973 1.00 41.97 126 PRO A N 1
ATOM 957 C CA . PRO A 1 126 ? -11.167 -11.408 -15.336 1.00 41.97 126 PRO A CA 1
ATOM 958 C C . PRO A 1 126 ? -10.625 -10.538 -14.185 1.00 41.97 126 PRO A C 1
ATOM 960 O O . PRO A 1 126 ? -10.205 -9.411 -14.434 1.00 41.97 126 PRO A O 1
ATOM 963 N N . GLN A 1 127 ? -10.662 -11.020 -12.935 1.00 47.19 127 GLN A N 1
ATOM 964 C CA . GLN A 1 127 ? -10.095 -10.348 -11.758 1.00 47.19 127 GLN A CA 1
ATOM 965 C C . GLN A 1 127 ? -8.657 -10.783 -11.417 1.00 47.19 127 GLN A C 1
ATOM 967 O O . GLN A 1 127 ? -8.070 -10.241 -10.478 1.00 47.19 127 GLN A O 1
ATOM 972 N N . HIS A 1 128 ? -8.078 -11.746 -12.144 1.00 55.97 128 HIS A N 1
ATOM 973 C CA . HIS A 1 128 ? -6.751 -12.276 -11.840 1.00 55.97 128 HIS A CA 1
ATOM 974 C C . HIS A 1 128 ? -5.641 -11.271 -12.194 1.00 55.97 128 HIS A C 1
ATOM 976 O O . HIS A 1 128 ? -5.430 -10.908 -13.351 1.00 55.97 128 HIS A O 1
ATOM 982 N N . ILE A 1 129 ? -4.906 -10.823 -11.181 1.00 69.50 129 ILE A N 1
ATOM 983 C CA . ILE A 1 129 ? -3.740 -9.953 -11.301 1.00 69.50 129 ILE A CA 1
ATOM 984 C C . ILE A 1 129 ? -2.559 -10.827 -11.736 1.00 69.50 129 ILE A C 1
ATOM 986 O O . ILE A 1 129 ? -2.216 -11.784 -11.045 1.00 69.50 129 ILE A O 1
ATOM 990 N N . ASN A 1 130 ? -1.912 -10.476 -12.854 1.00 79.44 130 ASN A N 1
ATOM 991 C CA . ASN A 1 130 ? -0.701 -11.131 -13.382 1.00 79.44 130 ASN A CA 1
ATOM 992 C C . ASN A 1 130 ? 0.547 -10.832 -12.516 1.00 79.44 130 ASN A C 1
ATOM 994 O O . ASN A 1 130 ? 1.572 -10.360 -13.004 1.00 79.44 130 ASN A O 1
ATOM 998 N N . GLU A 1 131 ? 0.443 -11.065 -11.211 1.00 87.12 131 GLU A N 1
ATOM 999 C CA . GLU A 1 131 ? 1.473 -10.849 -10.199 1.00 87.12 131 GLU A CA 1
ATOM 1000 C C . GLU A 1 131 ? 1.469 -12.038 -9.233 1.00 87.12 131 GLU A C 1
ATOM 1002 O O . GLU A 1 131 ? 0.412 -12.531 -8.834 1.00 87.12 131 GLU A O 1
ATOM 1007 N N . ILE A 1 132 ? 2.654 -12.482 -8.821 1.00 92.12 132 ILE A N 1
ATOM 1008 C CA . ILE A 1 132 ? 2.815 -13.592 -7.884 1.00 92.12 132 ILE A CA 1
ATOM 1009 C C . ILE A 1 132 ? 2.534 -13.104 -6.461 1.00 92.12 132 ILE A C 1
ATOM 1011 O O . ILE A 1 132 ? 3.037 -12.074 -6.000 1.00 92.12 132 ILE A O 1
ATOM 1015 N N . CYS A 1 133 ? 1.729 -13.870 -5.734 1.00 82.25 133 CYS A N 1
ATOM 1016 C CA . CYS A 1 133 ? 1.363 -13.601 -4.357 1.00 82.25 133 CYS A CA 1
ATOM 1017 C C . CYS A 1 133 ? 2.568 -13.782 -3.422 1.00 82.25 133 CYS A C 1
ATOM 1019 O O . CYS A 1 133 ? 2.936 -14.902 -3.071 1.00 82.25 133 CYS A O 1
ATOM 1021 N N . LEU A 1 134 ? 3.141 -12.670 -2.945 1.00 80.06 134 LEU A N 1
ATOM 1022 C CA . LEU A 1 134 ? 4.216 -12.691 -1.939 1.00 80.06 134 LEU A CA 1
ATOM 1023 C C . LEU A 1 134 ? 3.836 -13.491 -0.693 1.00 80.06 134 LEU A C 1
ATOM 1025 O O . LEU A 1 134 ? 4.649 -14.245 -0.170 1.00 80.06 134 LEU A O 1
ATOM 1029 N N . TYR A 1 135 ? 2.588 -13.362 -0.240 1.00 72.50 135 TYR A N 1
ATOM 1030 C CA . TYR A 1 135 ? 2.113 -14.109 0.918 1.00 72.50 135 TYR A CA 1
ATOM 1031 C C . TYR A 1 135 ? 2.099 -15.609 0.645 1.00 72.50 135 TYR A C 1
ATOM 1033 O O . TYR A 1 135 ? 2.435 -16.366 1.539 1.00 72.50 135 TYR A O 1
ATOM 1041 N N . PHE A 1 136 ? 1.788 -16.064 -0.572 1.00 80.69 136 PHE A N 1
ATOM 1042 C CA . PHE A 1 136 ? 1.863 -17.489 -0.892 1.00 80.69 136 PHE A CA 1
ATOM 1043 C C . PHE A 1 136 ? 3.301 -18.004 -0.863 1.00 80.69 136 PHE A C 1
ATOM 1045 O O . PHE A 1 136 ? 3.551 -19.041 -0.259 1.00 80.69 136 PHE A O 1
ATOM 1052 N N . ILE A 1 137 ? 4.254 -17.259 -1.436 1.00 78.88 137 ILE A N 1
ATOM 1053 C CA . ILE A 1 137 ? 5.676 -17.635 -1.392 1.00 78.88 137 ILE A CA 1
ATOM 1054 C C . ILE A 1 137 ? 6.135 -17.820 0.062 1.00 78.88 137 ILE A C 1
ATOM 1056 O O . ILE A 1 137 ? 6.915 -18.725 0.352 1.00 78.88 137 ILE A O 1
ATOM 1060 N N . LEU A 1 138 ? 5.628 -16.992 0.975 1.00 68.88 138 LEU A N 1
ATOM 1061 C CA . LEU A 1 138 ? 5.919 -17.059 2.405 1.00 68.88 138 LEU A CA 1
ATOM 1062 C C . LEU A 1 138 ? 5.049 -18.064 3.184 1.00 68.88 138 LEU A C 1
ATOM 1064 O O . LEU A 1 138 ? 5.190 -18.120 4.394 1.00 68.88 138 LEU A O 1
ATOM 1068 N N . ASN A 1 139 ? 4.201 -18.864 2.522 1.00 67.81 139 ASN A N 1
ATOM 1069 C CA . ASN A 1 139 ? 3.232 -19.808 3.116 1.00 67.81 139 ASN A CA 1
ATOM 1070 C C . ASN A 1 139 ? 2.113 -19.156 3.960 1.00 67.81 139 ASN A C 1
ATOM 1072 O O . ASN A 1 139 ? 1.507 -19.781 4.825 1.00 67.81 139 ASN A O 1
ATOM 1076 N N . ASN A 1 140 ? 1.794 -17.902 3.648 1.00 57.91 140 ASN A N 1
ATOM 1077 C CA . ASN A 1 140 ? 1.016 -16.970 4.466 1.00 57.91 140 ASN A CA 1
ATOM 1078 C C . ASN A 1 140 ? -0.267 -16.462 3.786 1.00 57.91 140 ASN A C 1
ATOM 1080 O O . ASN A 1 140 ? -0.938 -15.571 4.309 1.00 57.91 140 ASN A O 1
ATOM 1084 N N . CYS A 1 141 ? -0.608 -16.957 2.591 1.00 63.53 141 CYS A N 1
ATOM 1085 C CA . CYS A 1 141 ? -1.799 -16.488 1.881 1.00 63.53 141 CYS A CA 1
ATOM 1086 C C . CYS A 1 141 ? -3.079 -17.096 2.475 1.00 63.53 141 CYS A C 1
ATOM 1088 O O . CYS A 1 141 ? -3.387 -18.266 2.252 1.00 63.53 141 CYS A O 1
ATOM 1090 N N . SER A 1 142 ? -3.871 -16.278 3.173 1.00 56.53 142 SER A N 1
ATOM 1091 C CA . SER A 1 142 ? -5.159 -16.682 3.756 1.00 56.53 142 SER A CA 1
ATOM 1092 C C . SER A 1 142 ? -6.249 -16.957 2.715 1.00 56.53 142 SER A C 1
ATOM 1094 O O . SER A 1 142 ? -7.206 -17.672 3.005 1.00 56.53 142 SER A O 1
ATOM 1096 N N . PHE A 1 143 ? -6.101 -16.422 1.500 1.00 50.62 143 PHE A N 1
ATOM 1097 C CA . PHE A 1 143 ? -7.112 -16.523 0.448 1.00 50.62 143 PHE A CA 1
ATOM 1098 C C . PHE A 1 143 ? -7.120 -17.866 -0.283 1.00 50.62 143 PHE A C 1
ATOM 1100 O O . PHE A 1 143 ? -8.115 -18.156 -0.939 1.00 50.62 143 PHE A O 1
ATOM 1107 N N . LYS A 1 144 ? -6.067 -18.693 -0.167 1.00 75.38 144 LYS A N 1
ATOM 1108 C CA . LYS A 1 144 ? -5.963 -20.010 -0.834 1.00 75.38 144 LYS A CA 1
ATOM 1109 C C . LYS A 1 144 ? -6.403 -19.925 -2.309 1.00 75.38 144 LYS A C 1
ATOM 1111 O O . LYS A 1 144 ? -5.962 -19.029 -3.027 1.00 75.38 144 LYS A O 1
ATOM 1116 N N . ASP A 1 145 ? -7.324 -20.783 -2.735 1.00 73.06 145 ASP A N 1
ATOM 1117 C CA . ASP A 1 145 ? -7.874 -20.816 -4.092 1.00 73.06 145 ASP A CA 1
ATOM 1118 C C . ASP A 1 145 ? -8.752 -19.602 -4.424 1.00 73.06 145 ASP A C 1
ATOM 1120 O O . ASP A 1 145 ? -9.143 -19.424 -5.566 1.00 73.06 145 ASP A O 1
ATOM 1124 N N . GLY A 1 146 ? -9.060 -18.725 -3.473 1.00 70.81 146 GLY A N 1
ATOM 1125 C CA . GLY A 1 146 ? -9.717 -17.439 -3.713 1.00 70.81 146 GLY A CA 1
ATOM 1126 C C . GLY A 1 146 ? -8.750 -16.285 -3.993 1.00 70.81 146 GLY A C 1
ATOM 1127 O O . GLY A 1 146 ? -9.200 -15.156 -4.172 1.00 70.81 146 GLY A O 1
ATOM 1128 N N . CYS A 1 147 ? -7.429 -16.512 -3.995 1.00 69.56 147 CYS A N 1
ATOM 1129 C CA . CYS A 1 147 ? -6.482 -15.432 -4.259 1.00 69.56 147 CYS A CA 1
ATOM 1130 C C . CYS A 1 147 ? -6.588 -14.951 -5.711 1.00 69.56 147 CYS A C 1
ATOM 1132 O O . CYS A 1 147 ? -6.591 -15.753 -6.645 1.00 69.56 147 CYS A O 1
ATOM 1134 N N . VAL A 1 148 ? -6.632 -13.628 -5.883 1.00 77.88 148 VAL A N 1
ATOM 1135 C CA . VAL A 1 148 ? -6.611 -12.955 -7.192 1.00 77.88 148 VAL A CA 1
ATOM 1136 C C . VAL A 1 148 ? -5.206 -12.870 -7.798 1.00 77.88 148 VAL A C 1
ATOM 1138 O O . VAL A 1 148 ? -5.043 -12.295 -8.863 1.00 77.88 148 VAL A O 1
ATOM 1141 N N . ARG A 1 149 ? -4.178 -13.367 -7.105 1.00 82.44 149 ARG A N 1
ATOM 1142 C CA . ARG A 1 149 ? -2.776 -13.381 -7.543 1.00 82.44 149 ARG A CA 1
ATOM 1143 C C . ARG A 1 149 ? -2.307 -14.814 -7.751 1.00 82.44 149 ARG A C 1
ATOM 1145 O O . ARG A 1 149 ? -2.785 -15.722 -7.071 1.00 82.44 149 ARG A O 1
ATOM 1152 N N . ASP A 1 150 ? -1.286 -14.987 -8.585 1.00 88.44 150 ASP A N 1
ATOM 1153 C CA . ASP A 1 150 ? -0.681 -16.293 -8.837 1.00 88.44 150 ASP A CA 1
ATOM 1154 C C . ASP A 1 150 ? -0.026 -16.864 -7.573 1.00 88.44 150 ASP A C 1
ATOM 1156 O O . ASP A 1 150 ? 0.805 -16.227 -6.921 1.00 88.44 150 ASP A O 1
ATOM 1160 N N . HIS A 1 151 ? -0.370 -18.103 -7.242 1.00 90.88 151 HIS A N 1
ATOM 1161 C CA . HIS A 1 151 ? 0.303 -18.881 -6.210 1.00 90.88 151 HIS A CA 1
ATOM 1162 C C . HIS A 1 151 ? 1.438 -19.680 -6.848 1.00 90.88 151 HIS A C 1
ATOM 1164 O O . HIS A 1 151 ? 1.205 -20.681 -7.520 1.00 90.88 151 HIS A O 1
ATOM 1170 N N . TYR A 1 152 ? 2.672 -19.214 -6.660 1.00 93.44 152 TYR A N 1
ATOM 1171 C CA . TYR A 1 152 ? 3.871 -19.875 -7.166 1.00 93.44 152 TYR A CA 1
ATOM 1172 C C . TYR A 1 152 ? 5.013 -19.789 -6.139 1.00 93.44 152 TYR A C 1
ATOM 1174 O O . TYR A 1 152 ? 5.104 -18.774 -5.450 1.00 93.44 152 TYR A O 1
ATOM 1182 N N . PRO A 1 153 ? 5.867 -20.821 -5.972 1.00 90.56 153 PRO A N 1
ATOM 1183 C CA . PRO A 1 153 ? 6.850 -20.871 -4.882 1.00 90.56 153 PRO A CA 1
ATOM 1184 C C . PRO A 1 153 ? 8.086 -19.979 -5.085 1.00 90.56 153 PRO A C 1
ATOM 1186 O O . PRO A 1 153 ? 8.836 -19.768 -4.126 1.00 90.56 153 PRO A O 1
ATOM 1189 N N . LEU A 1 154 ? 8.297 -19.464 -6.300 1.00 94.06 154 LEU A N 1
ATOM 1190 C CA . LEU A 1 154 ? 9.411 -18.591 -6.679 1.00 94.06 154 LEU A CA 1
ATOM 1191 C C . LEU A 1 154 ? 8.915 -17.166 -6.983 1.00 94.06 154 LEU A C 1
ATOM 1193 O O . LEU A 1 154 ? 7.757 -16.993 -7.363 1.00 94.06 154 LEU A O 1
ATOM 1197 N N . PRO A 1 155 ? 9.775 -16.132 -6.864 1.00 94.62 155 PRO A N 1
ATOM 1198 C CA . PRO A 1 155 ? 9.398 -14.745 -7.150 1.00 94.62 155 PRO A CA 1
ATOM 1199 C C . PRO A 1 155 ? 9.210 -14.445 -8.647 1.00 94.62 155 PRO A C 1
ATOM 1201 O O . PRO A 1 155 ? 8.878 -13.319 -9.019 1.00 94.62 155 PRO A O 1
ATOM 1204 N N . TYR A 1 156 ? 9.413 -15.451 -9.494 1.00 96.06 156 TYR A N 1
ATOM 1205 C CA . TYR A 1 156 ? 9.179 -15.448 -10.928 1.00 96.06 156 TYR A CA 1
ATOM 1206 C C . TYR A 1 156 ? 8.524 -16.760 -11.350 1.00 96.06 156 TYR A C 1
ATOM 1208 O O . TYR A 1 156 ? 8.723 -17.801 -10.724 1.00 96.06 156 TYR A O 1
ATOM 1216 N N . ARG A 1 157 ? 7.765 -16.708 -12.442 1.00 96.31 157 ARG A N 1
ATOM 1217 C CA . ARG A 1 157 ? 7.161 -17.880 -13.081 1.00 96.31 157 ARG A CA 1
ATOM 1218 C C . ARG A 1 157 ? 7.195 -17.675 -14.585 1.00 96.31 157 ARG A C 1
ATOM 1220 O O . ARG A 1 157 ? 6.681 -16.667 -15.070 1.00 96.31 157 ARG A O 1
ATOM 1227 N N . TRP A 1 158 ? 7.794 -18.614 -15.309 1.00 95.88 158 TRP A N 1
ATOM 1228 C CA . TRP A 1 158 ? 7.817 -18.592 -16.770 1.00 95.88 158 TRP A CA 1
ATOM 1229 C C . TRP A 1 158 ? 6.797 -19.559 -17.329 1.00 95.88 158 TRP A C 1
ATOM 1231 O O . TRP A 1 158 ? 6.707 -20.701 -16.877 1.00 95.88 158 TRP A O 1
ATOM 1241 N N . GLN A 1 159 ? 6.042 -19.095 -18.319 1.00 96.12 159 GLN A N 1
ATOM 1242 C CA . GLN A 1 159 ? 4.989 -19.881 -18.938 1.00 96.12 159 GLN A CA 1
ATOM 1243 C C . GLN A 1 159 ? 5.032 -19.769 -20.453 1.00 96.12 159 GLN A C 1
ATOM 1245 O O . GLN A 1 159 ? 5.297 -18.697 -20.997 1.00 96.12 159 GLN A O 1
ATOM 1250 N N . LEU A 1 160 ? 4.734 -20.882 -21.112 1.00 95.38 160 LEU A N 1
ATOM 1251 C CA . LEU A 1 160 ? 4.534 -20.978 -22.547 1.00 95.38 160 LEU A CA 1
ATOM 1252 C C . LEU A 1 160 ? 3.049 -21.019 -22.855 1.00 95.38 160 LEU A C 1
ATOM 1254 O O . LEU A 1 160 ? 2.295 -21.709 -22.172 1.00 95.38 160 LEU A O 1
ATOM 1258 N N . TYR A 1 161 ? 2.639 -20.323 -23.903 1.00 93.50 161 TYR A N 1
ATOM 1259 C CA . TYR A 1 161 ? 1.302 -20.475 -24.443 1.00 93.50 161 TYR A CA 1
ATOM 1260 C C . TYR A 1 161 ? 1.289 -21.649 -25.425 1.00 93.50 161 TYR A C 1
ATOM 1262 O O . TYR A 1 161 ? 1.851 -21.557 -26.518 1.00 93.50 161 TYR A O 1
ATOM 1270 N N . ILE A 1 162 ? 0.700 -22.768 -25.004 1.00 92.19 162 ILE A N 1
ATOM 1271 C CA . ILE A 1 162 ? 0.627 -24.018 -25.770 1.00 92.19 162 ILE A CA 1
ATOM 1272 C C . ILE A 1 162 ? -0.799 -24.554 -25.657 1.00 92.19 162 ILE A C 1
ATOM 1274 O O . ILE A 1 162 ? -1.316 -24.703 -24.548 1.00 92.19 162 ILE A O 1
ATOM 1278 N N . ASP A 1 163 ? -1.417 -24.871 -26.794 1.00 90.88 163 ASP A N 1
ATOM 1279 C CA . ASP A 1 163 ? -2.772 -25.438 -26.876 1.00 90.88 163 ASP A CA 1
ATOM 1280 C C . ASP A 1 163 ? -3.822 -24.596 -26.130 1.00 90.88 163 ASP A C 1
ATOM 1282 O O . ASP A 1 163 ? -4.550 -25.094 -25.275 1.00 90.88 163 ASP A O 1
ATOM 1286 N N . GLY A 1 164 ? -3.847 -23.285 -26.383 1.00 89.25 164 GLY A N 1
ATOM 1287 C CA . GLY A 1 164 ? -4.849 -22.387 -25.800 1.00 89.25 164 GLY A CA 1
ATOM 1288 C C . GLY A 1 164 ? -4.608 -21.998 -24.333 1.00 89.25 164 GLY A C 1
ATOM 1289 O O . GLY A 1 164 ? -5.326 -21.149 -23.802 1.00 89.25 164 GLY A O 1
ATOM 1290 N N . ALA A 1 165 ? -3.584 -22.553 -23.675 1.00 91.81 165 ALA A N 1
ATOM 1291 C CA . ALA A 1 165 ? -3.329 -22.351 -22.252 1.00 91.81 165 ALA A CA 1
ATOM 1292 C C . ALA A 1 165 ? -1.883 -21.938 -21.946 1.00 91.81 165 ALA A C 1
ATOM 1294 O O . ALA A 1 165 ? -0.931 -22.347 -22.610 1.00 91.81 165 ALA A O 1
ATOM 1295 N N . TRP A 1 166 ? -1.714 -21.155 -20.878 1.00 93.00 166 TRP A N 1
ATOM 1296 C CA . TRP A 1 166 ? -0.401 -20.874 -20.299 1.00 93.00 166 TRP A CA 1
ATOM 1297 C C . TRP A 1 166 ? 0.042 -22.049 -19.425 1.00 93.00 166 TRP A C 1
ATOM 1299 O O . TRP A 1 166 ? -0.593 -22.342 -18.414 1.00 93.00 166 TRP A O 1
ATOM 1309 N N . LYS A 1 167 ? 1.133 -22.710 -19.813 1.00 94.19 167 LYS A N 1
ATOM 1310 C CA . LYS A 1 167 ? 1.719 -23.867 -19.125 1.00 94.19 167 LYS A CA 1
ATOM 1311 C C . LYS A 1 167 ? 3.102 -23.513 -18.590 1.00 94.19 167 LYS A C 1
ATOM 1313 O O . LYS A 1 167 ? 3.838 -22.775 -19.241 1.00 94.19 167 LYS A O 1
ATOM 1318 N N . ASP A 1 168 ? 3.461 -24.036 -17.423 1.00 95.06 168 ASP A N 1
ATOM 1319 C CA . ASP A 1 168 ? 4.758 -23.749 -16.804 1.00 95.06 168 ASP A CA 1
ATOM 1320 C C . ASP A 1 168 ? 5.920 -24.287 -17.639 1.00 95.06 168 ASP A C 1
ATOM 1322 O O . ASP A 1 168 ? 5.899 -25.414 -18.136 1.00 95.06 168 ASP A O 1
ATOM 1326 N N . LEU A 1 169 ? 6.945 -23.452 -17.795 1.00 93.56 169 LEU A N 1
ATOM 1327 C CA . LEU A 1 169 ? 8.157 -23.812 -18.508 1.00 93.56 169 LEU A CA 1
ATOM 1328 C C . LEU A 1 169 ? 9.044 -24.704 -17.629 1.00 93.56 169 LEU A C 1
ATOM 1330 O O . LEU A 1 169 ? 9.416 -24.334 -16.515 1.00 93.56 169 LEU A O 1
ATOM 1334 N N . VAL A 1 170 ? 9.436 -25.863 -18.154 1.00 89.69 170 VAL A N 1
ATOM 1335 C CA . VAL A 1 170 ? 10.424 -26.738 -17.507 1.00 89.69 170 VAL A CA 1
ATOM 1336 C C . VAL A 1 170 ? 11.798 -26.062 -17.528 1.00 89.69 170 VAL A C 1
ATOM 1338 O O . VAL A 1 170 ? 12.179 -25.471 -18.536 1.00 89.69 170 VAL A O 1
ATOM 1341 N N . GLY A 1 171 ? 12.547 -26.136 -16.423 1.00 87.06 171 GLY A N 1
ATOM 1342 C CA . GLY A 1 171 ? 13.868 -25.498 -16.323 1.00 87.06 171 GLY A CA 1
ATOM 1343 C C . GLY A 1 171 ? 13.812 -23.965 -16.275 1.00 87.06 171 GLY A C 1
ATOM 1344 O O . GLY A 1 171 ? 14.754 -23.294 -16.684 1.00 87.06 171 GLY A O 1
ATOM 1345 N N . MET A 1 172 ? 12.708 -23.382 -15.793 1.00 93.25 172 MET A N 1
ATOM 1346 C CA . MET A 1 172 ? 12.518 -21.925 -15.794 1.00 93.25 172 MET A CA 1
ATOM 1347 C C . MET A 1 172 ? 13.560 -21.122 -15.006 1.00 93.25 172 MET A C 1
ATOM 1349 O O . MET A 1 172 ? 13.687 -19.927 -15.246 1.00 93.25 172 MET A O 1
ATOM 1353 N N . GLU A 1 173 ? 14.281 -21.736 -14.066 1.00 93.88 173 GLU A N 1
ATOM 1354 C CA . GLU A 1 173 ? 15.354 -21.060 -13.330 1.00 93.88 173 GLU A CA 1
ATOM 1355 C C . GLU A 1 173 ? 16.531 -20.707 -14.249 1.00 93.88 173 GLU A C 1
ATOM 1357 O O . GLU A 1 173 ? 17.053 -19.597 -14.160 1.00 93.88 173 GLU A O 1
ATOM 1362 N N . ASP A 1 174 ? 16.888 -21.585 -15.192 1.00 92.75 174 ASP A N 1
ATOM 1363 C CA . ASP A 1 174 ? 17.917 -21.297 -16.198 1.00 92.75 174 ASP A CA 1
ATOM 1364 C C . ASP A 1 174 ? 17.469 -20.163 -17.123 1.00 92.75 174 ASP A C 1
ATOM 1366 O O . ASP A 1 174 ? 18.238 -19.253 -17.437 1.00 92.75 174 ASP A O 1
ATOM 1370 N N . VAL A 1 175 ? 16.190 -20.167 -17.506 1.00 94.50 175 VAL A N 1
ATOM 1371 C CA . VAL A 1 175 ? 15.604 -19.106 -18.333 1.00 94.50 175 VAL A CA 1
ATOM 1372 C C . VAL A 1 175 ? 15.569 -17.776 -17.586 1.00 94.50 175 VAL A C 1
ATOM 1374 O O . VAL A 1 175 ? 15.945 -16.757 -18.161 1.00 94.50 175 VAL A O 1
ATOM 1377 N N . GLU A 1 176 ? 15.189 -17.776 -16.307 1.00 96.31 176 GLU A N 1
ATOM 1378 C CA . GLU A 1 176 ? 15.243 -16.588 -15.455 1.00 96.31 176 GLU A CA 1
ATOM 1379 C C . GLU A 1 176 ? 16.677 -16.070 -15.338 1.00 96.31 176 GLU A C 1
ATOM 1381 O O . GLU A 1 176 ? 16.912 -14.885 -15.549 1.00 96.31 176 GLU A O 1
ATOM 1386 N N . LYS A 1 177 ? 17.645 -16.946 -15.056 1.00 95.56 177 LYS A N 1
ATOM 1387 C CA . LYS A 1 177 ? 19.054 -16.573 -14.901 1.00 95.56 177 LYS A CA 1
ATOM 1388 C C . LYS A 1 177 ? 19.600 -15.883 -16.148 1.00 95.56 177 LYS A C 1
ATOM 1390 O O . LYS A 1 177 ? 20.271 -14.861 -16.025 1.00 95.56 177 LYS A O 1
ATOM 1395 N N . VAL A 1 178 ? 19.291 -16.414 -17.333 1.00 95.56 178 VAL A N 1
ATOM 1396 C CA . VAL A 1 178 ? 19.708 -15.813 -18.607 1.00 95.56 178 VAL A CA 1
ATOM 1397 C C . VAL A 1 178 ? 18.921 -14.534 -18.903 1.00 95.56 178 VAL A C 1
ATOM 1399 O O . VAL A 1 178 ? 19.504 -13.577 -19.393 1.00 95.56 178 VAL A O 1
ATOM 1402 N N . TYR A 1 179 ? 17.629 -14.463 -18.569 1.00 95.69 179 TYR A N 1
ATOM 1403 C CA . TYR A 1 179 ? 16.841 -13.236 -18.724 1.00 95.69 179 TYR A CA 1
ATOM 1404 C C . TYR A 1 179 ? 17.369 -12.094 -17.848 1.00 95.69 179 TYR A C 1
ATOM 1406 O O . TYR A 1 179 ? 17.450 -10.957 -18.308 1.00 95.69 179 TYR A O 1
ATOM 1414 N N . CYS A 1 180 ? 17.735 -12.389 -16.599 1.00 96.12 180 CYS A N 1
ATOM 1415 C CA . CYS A 1 180 ? 18.257 -11.425 -15.633 1.00 96.12 180 CYS A CA 1
ATOM 1416 C C . CYS A 1 180 ? 19.543 -10.731 -16.096 1.00 96.12 180 CYS A C 1
ATOM 1418 O O . CYS A 1 180 ? 19.780 -9.591 -15.697 1.00 96.12 180 CYS A O 1
ATOM 1420 N N . ASP A 1 181 ? 20.363 -11.390 -16.917 1.00 95.00 181 ASP A N 1
ATOM 1421 C CA . ASP A 1 181 ? 21.569 -10.801 -17.491 1.00 95.00 181 ASP A CA 1
ATOM 1422 C C . ASP A 1 181 ? 21.329 -10.370 -18.948 1.00 95.00 181 ASP A C 1
ATOM 1424 O O . ASP A 1 181 ? 21.330 -11.206 -19.851 1.00 95.00 181 ASP A O 1
ATOM 1428 N N . PRO A 1 182 ? 21.177 -9.064 -19.228 1.00 93.94 182 PRO A N 1
ATOM 1429 C CA . PRO A 1 182 ? 20.931 -8.591 -20.587 1.00 93.94 182 PRO A CA 1
ATOM 1430 C C . PRO A 1 182 ? 22.129 -8.779 -21.537 1.00 93.94 182 PRO A C 1
ATOM 1432 O O . PRO A 1 182 ? 21.957 -8.628 -22.748 1.00 93.94 182 PRO A O 1
ATOM 1435 N N . ASN A 1 183 ? 23.326 -9.093 -21.024 1.00 92.56 183 ASN A N 1
ATOM 1436 C CA . ASN A 1 183 ? 24.490 -9.460 -21.841 1.00 92.56 183 ASN A CA 1
ATOM 1437 C C . ASN A 1 183 ? 24.528 -10.951 -22.193 1.00 92.56 183 ASN A C 1
ATOM 1439 O O . ASN A 1 183 ? 25.313 -11.361 -23.050 1.00 92.56 183 ASN A O 1
ATOM 1443 N N . SER A 1 184 ? 23.684 -11.757 -21.555 1.00 91.38 184 SER A N 1
ATOM 1444 C CA . SER A 1 184 ? 23.532 -13.170 -21.858 1.00 91.38 184 SER A CA 1
ATOM 1445 C C . SER A 1 184 ? 22.475 -13.387 -22.945 1.00 91.38 184 SER A C 1
ATOM 1447 O O . SER A 1 184 ? 21.569 -12.581 -23.156 1.00 91.38 184 SER A O 1
ATOM 1449 N N . SER A 1 185 ? 22.589 -14.505 -23.661 1.00 87.31 185 SER A N 1
ATOM 1450 C CA . SER A 1 185 ? 21.606 -14.923 -24.663 1.00 87.31 185 SER A CA 1
ATOM 1451 C C . SER A 1 185 ? 21.197 -16.369 -24.420 1.00 87.31 185 SER A C 1
ATOM 1453 O O . SER A 1 185 ? 22.016 -17.201 -24.030 1.00 87.31 185 SER A O 1
ATOM 1455 N N . HIS A 1 186 ? 19.912 -16.665 -24.614 1.00 88.00 186 HIS A N 1
ATOM 1456 C CA . HIS A 1 186 ? 19.396 -18.023 -24.493 1.00 88.00 186 HIS A CA 1
ATOM 1457 C C . HIS A 1 186 ? 19.333 -18.653 -25.890 1.00 88.00 186 HIS A C 1
ATOM 1459 O O . HIS A 1 186 ? 18.824 -18.008 -26.807 1.00 88.00 186 HIS A O 1
ATOM 1465 N N . PRO A 1 187 ? 19.756 -19.915 -26.082 1.00 85.19 187 PRO A N 1
ATOM 1466 C CA . PRO A 1 187 ? 19.768 -20.548 -27.407 1.00 85.19 187 PRO A CA 1
ATOM 1467 C C . PRO A 1 187 ? 18.372 -20.680 -28.036 1.00 85.19 187 PRO A C 1
ATOM 1469 O O . PRO A 1 187 ? 18.241 -20.861 -29.241 1.00 85.19 187 PRO A O 1
ATOM 1472 N N . VAL A 1 188 ? 17.326 -20.627 -27.208 1.00 87.50 188 VAL A N 1
ATOM 1473 C CA . VAL A 1 188 ? 15.948 -20.957 -27.601 1.00 87.50 188 VAL A CA 1
ATOM 1474 C C . VAL A 1 188 ? 14.934 -19.852 -27.281 1.00 87.50 188 VAL A C 1
ATOM 1476 O O . VAL A 1 188 ? 13.866 -19.801 -27.891 1.00 87.50 188 VAL A O 1
ATOM 1479 N N . ALA A 1 189 ? 15.241 -18.985 -26.315 1.00 90.38 189 ALA A N 1
ATOM 1480 C CA . ALA A 1 189 ? 14.302 -17.986 -25.818 1.00 90.38 189 ALA A CA 1
ATOM 1481 C C . ALA A 1 189 ? 14.710 -16.615 -26.355 1.00 90.38 189 ALA A C 1
ATOM 1483 O O . ALA A 1 189 ? 15.847 -16.189 -26.163 1.00 90.38 189 ALA A O 1
ATOM 1484 N N . ASN A 1 190 ? 13.782 -15.929 -27.012 1.00 90.75 190 ASN A N 1
ATOM 1485 C CA . ASN A 1 190 ? 13.935 -14.544 -27.420 1.00 90.75 190 ASN A CA 1
ATOM 1486 C C . ASN A 1 190 ? 13.145 -13.661 -26.451 1.00 90.75 190 ASN A C 1
ATOM 1488 O O . ASN A 1 190 ? 11.914 -13.651 -26.462 1.00 90.75 190 ASN A O 1
ATOM 1492 N N . PHE A 1 191 ? 13.862 -12.930 -25.602 1.00 91.94 191 PHE A N 1
ATOM 1493 C CA . PHE A 1 191 ? 13.267 -12.087 -24.567 1.00 91.94 191 PHE A CA 1
ATOM 1494 C C . PHE A 1 191 ? 12.789 -10.725 -25.070 1.00 91.94 191 PHE A C 1
ATOM 1496 O O . PHE A 1 191 ? 12.008 -10.078 -24.379 1.00 91.94 191 PHE A O 1
ATOM 1503 N N . ASP A 1 192 ? 13.227 -10.293 -26.253 1.00 86.38 192 ASP A N 1
ATOM 1504 C CA . ASP A 1 192 ? 12.769 -9.035 -26.846 1.00 86.38 192 ASP A CA 1
ATOM 1505 C C . ASP A 1 192 ? 11.393 -9.222 -27.491 1.00 86.38 192 ASP A C 1
ATOM 1507 O O . ASP A 1 192 ? 10.509 -8.383 -27.342 1.00 86.38 192 ASP A O 1
ATOM 1511 N N . THR A 1 193 ? 11.181 -10.363 -28.153 1.00 90.69 193 THR A N 1
ATOM 1512 C CA . THR A 1 193 ? 9.880 -10.730 -28.733 1.00 90.69 193 THR A CA 1
ATOM 1513 C C . THR A 1 193 ? 9.005 -11.546 -27.785 1.00 90.69 193 THR A C 1
ATOM 1515 O O . THR A 1 193 ? 7.874 -11.858 -28.138 1.00 90.69 193 THR A O 1
ATOM 1518 N N . MET A 1 194 ? 9.525 -11.932 -26.614 1.00 93.25 194 MET A N 1
ATOM 1519 C CA . MET A 1 194 ? 8.865 -12.819 -25.649 1.00 93.25 194 MET A CA 1
ATOM 1520 C C . MET A 1 194 ? 8.379 -14.133 -26.292 1.00 93.25 194 MET A C 1
ATOM 1522 O O . MET A 1 194 ? 7.213 -14.507 -26.197 1.00 93.25 194 MET A O 1
ATOM 1526 N N . MET A 1 195 ? 9.300 -14.851 -26.944 1.00 93.56 195 MET A N 1
ATOM 1527 C CA . MET A 1 195 ? 9.051 -16.134 -27.618 1.00 93.56 195 MET A CA 1
ATOM 1528 C C . MET A 1 195 ? 10.022 -17.217 -27.138 1.00 93.56 195 MET A C 1
ATOM 1530 O O . MET A 1 195 ? 11.183 -16.938 -26.850 1.00 93.56 195 MET A O 1
ATOM 1534 N N . TYR A 1 196 ? 9.579 -18.471 -27.106 1.00 90.75 196 TYR A N 1
ATOM 1535 C CA . TYR A 1 196 ? 10.422 -19.643 -26.859 1.00 90.75 196 TYR A CA 1
ATOM 1536 C C . TYR A 1 196 ? 10.161 -20.680 -27.952 1.00 90.75 196 TYR A C 1
ATOM 1538 O O . TYR A 1 196 ? 9.066 -21.246 -28.039 1.00 90.75 196 TYR A O 1
ATOM 1546 N N . LYS A 1 197 ? 11.153 -20.925 -28.817 1.00 88.88 197 LYS A N 1
ATOM 1547 C CA . LYS A 1 197 ? 10.923 -21.579 -30.121 1.00 88.88 197 LYS A CA 1
ATOM 1548 C C . LYS A 1 197 ? 9.796 -20.850 -30.874 1.00 88.88 197 LYS A C 1
ATOM 1550 O O . LYS A 1 197 ? 9.912 -19.665 -31.160 1.00 88.88 197 LYS A O 1
ATOM 1555 N N . SER A 1 198 ? 8.701 -21.547 -31.156 1.00 89.12 198 SER A N 1
ATOM 1556 C CA . SER A 1 198 ? 7.509 -21.052 -31.844 1.00 89.12 198 SER A CA 1
ATOM 1557 C C . SER A 1 198 ? 6.358 -20.671 -30.906 1.00 89.12 198 SER A C 1
ATOM 1559 O O . SER A 1 198 ? 5.282 -20.339 -31.393 1.00 89.12 198 SER A O 1
ATOM 1561 N N . HIS A 1 199 ? 6.544 -20.731 -29.584 1.00 93.00 199 HIS A N 1
ATOM 1562 C CA . HIS A 1 199 ? 5.471 -20.493 -28.614 1.00 93.00 199 HIS A CA 1
ATOM 1563 C C . HIS A 1 199 ? 5.639 -19.137 -27.916 1.00 93.00 199 HIS A C 1
ATOM 1565 O O . HIS A 1 199 ? 6.767 -18.796 -27.535 1.00 93.00 199 HIS A O 1
ATOM 1571 N N . PRO A 1 200 ? 4.548 -18.377 -27.700 1.00 96.44 200 PRO A N 1
ATOM 1572 C CA . PRO A 1 200 ? 4.574 -17.190 -26.855 1.00 96.44 200 PRO A CA 1
ATOM 1573 C C . PRO A 1 200 ? 5.052 -17.526 -25.445 1.00 96.44 200 PRO A C 1
ATOM 1575 O O . PRO A 1 200 ? 4.640 -18.524 -24.853 1.00 96.44 200 PRO A O 1
ATOM 1578 N N . LEU A 1 201 ? 5.919 -16.679 -24.909 1.00 94.50 201 LEU A N 1
ATOM 1579 C CA . LEU A 1 201 ? 6.526 -16.809 -23.594 1.00 94.50 201 LEU A CA 1
ATOM 1580 C C . LEU A 1 201 ? 6.052 -15.642 -22.722 1.00 94.50 201 LEU A C 1
ATOM 1582 O O . LEU A 1 201 ? 6.001 -14.503 -23.176 1.00 94.50 201 LEU A O 1
ATOM 1586 N N . ARG A 1 202 ? 5.736 -15.886 -21.449 1.00 94.62 202 ARG A N 1
ATOM 1587 C CA . ARG A 1 202 ? 5.500 -14.813 -20.471 1.00 94.62 202 ARG A CA 1
ATOM 1588 C C . ARG A 1 202 ? 6.240 -15.066 -19.174 1.00 94.62 202 ARG A C 1
ATOM 1590 O O . ARG A 1 202 ? 6.464 -16.213 -18.791 1.00 94.62 202 ARG A O 1
ATOM 1597 N N . ARG A 1 203 ? 6.541 -13.970 -18.482 1.00 93.94 203 ARG A N 1
ATOM 1598 C CA . ARG A 1 203 ? 7.098 -13.962 -17.133 1.00 93.94 203 ARG A CA 1
ATOM 1599 C C . ARG A 1 203 ? 6.117 -13.280 -16.189 1.00 93.94 203 ARG A C 1
ATOM 1601 O O . ARG A 1 203 ? 5.734 -12.138 -16.424 1.00 93.94 203 ARG A O 1
ATOM 1608 N N . LEU A 1 204 ? 5.757 -13.961 -15.114 1.00 95.50 204 LEU A N 1
ATOM 1609 C CA . LEU A 1 204 ? 5.067 -13.373 -13.969 1.00 95.50 204 LEU A CA 1
ATOM 1610 C C . LEU A 1 204 ? 6.099 -13.043 -12.893 1.00 95.50 204 LEU A C 1
ATOM 1612 O O . LEU A 1 204 ? 7.137 -13.702 -12.808 1.00 95.50 204 LEU A O 1
ATOM 1616 N N . SER A 1 205 ? 5.820 -12.031 -12.077 1.00 95.31 205 SER A N 1
ATOM 1617 C CA . SER A 1 205 ? 6.732 -11.578 -11.028 1.00 95.31 205 SER A CA 1
ATOM 1618 C C . SER A 1 205 ? 5.996 -11.240 -9.746 1.00 95.31 205 SER A C 1
ATOM 1620 O O . SER A 1 205 ? 4.809 -10.924 -9.769 1.00 95.31 205 SER A O 1
ATOM 1622 N N . THR A 1 206 ? 6.705 -11.239 -8.625 1.00 92.44 206 THR A N 1
ATOM 1623 C CA . THR A 1 206 ? 6.248 -10.542 -7.417 1.00 92.44 206 THR A CA 1
ATOM 1624 C C . THR A 1 206 ? 6.209 -9.021 -7.643 1.00 92.44 206 THR A C 1
ATOM 1626 O O . THR A 1 206 ? 6.795 -8.531 -8.619 1.00 92.44 206 THR A O 1
ATOM 1629 N N . PRO A 1 207 ? 5.551 -8.243 -6.757 1.00 88.88 207 PRO A N 1
ATOM 1630 C CA . PRO A 1 207 ? 5.632 -6.788 -6.786 1.00 88.88 207 PRO A CA 1
ATOM 1631 C C . PRO A 1 207 ? 7.071 -6.275 -6.850 1.00 88.88 207 PRO A C 1
ATOM 1633 O O . PRO A 1 207 ? 7.978 -6.858 -6.247 1.00 88.88 207 PRO A O 1
ATOM 1636 N N . SER A 1 208 ? 7.254 -5.133 -7.512 1.00 90.00 208 SER A N 1
ATOM 1637 C CA . SER A 1 208 ? 8.536 -4.424 -7.549 1.00 90.00 208 SER A CA 1
ATOM 1638 C C . SER A 1 208 ? 8.998 -4.035 -6.140 1.00 90.00 208 SER A C 1
ATOM 1640 O O . SER A 1 208 ? 8.193 -3.538 -5.344 1.00 90.00 208 SER A O 1
ATOM 1642 N N . SER A 1 209 ? 10.291 -4.205 -5.851 1.00 86.94 209 SER A N 1
ATOM 1643 C CA . SER A 1 209 ? 10.936 -3.771 -4.602 1.00 86.94 209 SER A CA 1
ATOM 1644 C C . SER A 1 209 ? 10.820 -2.258 -4.375 1.00 86.94 209 SER A C 1
ATOM 1646 O O . SER A 1 209 ? 10.826 -1.804 -3.238 1.00 86.94 209 SER A O 1
ATOM 1648 N N . ALA A 1 210 ? 10.642 -1.467 -5.438 1.00 81.38 210 ALA A N 1
ATOM 1649 C CA . ALA A 1 210 ? 10.392 -0.029 -5.353 1.00 81.38 210 ALA A CA 1
ATOM 1650 C C . ALA A 1 210 ? 8.972 0.303 -4.850 1.00 81.38 210 ALA A C 1
ATOM 1652 O O . ALA A 1 210 ? 8.751 1.340 -4.231 1.00 81.38 210 ALA A O 1
ATOM 1653 N N . SER A 1 211 ? 8.010 -0.602 -5.069 1.00 77.25 211 SER A N 1
ATOM 1654 C CA . SER A 1 211 ? 6.603 -0.435 -4.668 1.00 77.25 211 SER A CA 1
ATOM 1655 C C . SER A 1 211 ? 6.287 -0.952 -3.260 1.00 77.25 211 SER A C 1
ATOM 1657 O O . SER A 1 211 ? 5.149 -0.825 -2.792 1.00 77.25 211 SER A O 1
ATOM 1659 N N . LYS A 1 212 ? 7.256 -1.604 -2.603 1.00 68.12 212 LYS A N 1
ATOM 1660 C CA . LYS A 1 212 ? 7.089 -2.262 -1.304 1.00 68.12 212 LYS A CA 1
ATOM 1661 C C . LYS A 1 212 ? 8.222 -1.883 -0.350 1.00 68.12 212 LYS A C 1
ATOM 1663 O O . LYS A 1 212 ? 9.346 -1.661 -0.782 1.00 68.12 212 LYS A O 1
ATOM 1668 N N . PRO A 1 213 ? 7.960 -1.837 0.962 1.00 50.53 213 PRO A N 1
ATOM 1669 C CA . PRO A 1 213 ? 9.020 -1.671 1.944 1.00 50.53 213 PRO A CA 1
ATOM 1670 C C . PRO A 1 213 ? 10.092 -2.788 1.883 1.00 50.53 213 PRO A C 1
ATOM 1672 O O . PRO A 1 213 ? 9.760 -3.925 1.546 1.00 50.53 213 PRO A O 1
ATOM 1675 N N . PRO A 1 214 ? 11.342 -2.531 2.317 1.00 52.78 214 PRO A N 1
ATOM 1676 C CA . PRO A 1 214 ? 12.459 -3.486 2.265 1.00 52.78 214 PRO A CA 1
ATOM 1677 C C . PRO A 1 214 ? 12.268 -4.801 3.034 1.00 52.78 214 PRO A C 1
ATOM 1679 O O . PRO A 1 214 ? 12.972 -5.765 2.757 1.00 52.78 214 PRO A O 1
ATOM 1682 N N . HIS A 1 215 ? 11.353 -4.854 4.008 1.00 56.22 215 HIS A N 1
ATOM 1683 C CA . HIS A 1 215 ? 11.063 -6.081 4.761 1.00 56.22 215 HIS A CA 1
ATOM 1684 C C . HIS A 1 215 ? 10.142 -7.043 3.990 1.00 56.22 215 HIS A C 1
ATOM 1686 O O . HIS A 1 215 ? 10.022 -8.205 4.372 1.00 56.22 215 HIS A O 1
ATOM 1692 N N . PHE A 1 216 ? 9.518 -6.602 2.886 1.00 59.56 216 PHE A N 1
ATOM 1693 C CA . PHE A 1 216 ? 8.915 -7.523 1.926 1.00 59.56 216 PHE A CA 1
ATOM 1694 C C . PHE A 1 216 ? 10.036 -8.239 1.172 1.00 59.56 216 PHE A C 1
ATOM 1696 O O . PHE A 1 216 ? 10.462 -7.835 0.083 1.00 59.56 216 PHE A O 1
ATOM 1703 N N . ILE A 1 217 ? 10.524 -9.317 1.784 1.00 72.75 217 ILE A N 1
ATOM 1704 C CA . ILE A 1 217 ? 11.483 -10.217 1.159 1.00 72.75 217 ILE A CA 1
ATOM 1705 C C . ILE A 1 217 ? 10.865 -10.825 -0.104 1.00 72.75 217 ILE A C 1
ATOM 1707 O O . ILE A 1 217 ? 9.652 -11.000 -0.201 1.00 72.75 217 ILE A O 1
ATOM 1711 N N . LEU A 1 218 ? 11.715 -11.154 -1.080 1.00 84.94 218 LEU A N 1
ATOM 1712 C CA . LEU A 1 218 ? 11.310 -11.796 -2.341 1.00 84.94 218 LEU A CA 1
ATOM 1713 C C . LEU A 1 218 ? 10.438 -10.916 -3.258 1.00 84.94 218 LEU A C 1
ATOM 1715 O O . LEU A 1 218 ? 9.842 -11.413 -4.215 1.00 84.94 218 LEU A O 1
ATOM 1719 N N . THR A 1 219 ? 10.403 -9.604 -3.018 1.00 86.62 219 THR A N 1
ATOM 1720 C CA . THR A 1 219 ? 10.004 -8.622 -4.035 1.00 86.62 219 THR A CA 1
ATOM 1721 C C . THR A 1 219 ? 10.978 -8.645 -5.210 1.00 86.62 219 THR A C 1
ATOM 1723 O O . THR A 1 219 ? 12.155 -8.979 -5.056 1.00 86.62 219 THR A O 1
ATOM 1726 N N . THR A 1 220 ? 10.482 -8.324 -6.404 1.00 94.25 220 THR A N 1
ATOM 1727 C CA . THR A 1 220 ? 11.314 -8.313 -7.608 1.00 94.25 220 THR A CA 1
ATOM 1728 C C . THR A 1 220 ? 12.123 -7.022 -7.639 1.00 94.25 220 THR A C 1
ATOM 1730 O O . THR A 1 220 ? 11.560 -5.935 -7.751 1.00 94.25 220 THR A O 1
ATOM 1733 N N . ASP A 1 221 ? 13.443 -7.144 -7.536 1.00 93.62 221 ASP A N 1
ATOM 1734 C CA . ASP A 1 221 ? 14.369 -6.020 -7.650 1.00 93.62 221 ASP A CA 1
ATOM 1735 C C . ASP A 1 221 ? 14.663 -5.740 -9.126 1.00 93.62 221 ASP A C 1
ATOM 1737 O O . ASP A 1 221 ? 15.312 -6.546 -9.790 1.00 93.62 221 ASP A O 1
ATOM 1741 N N . TRP A 1 222 ? 14.126 -4.644 -9.660 1.00 96.06 222 TRP A N 1
ATOM 1742 C CA . TRP A 1 222 ? 14.247 -4.301 -11.076 1.00 96.06 222 TRP A CA 1
ATOM 1743 C C . TRP A 1 222 ? 15.444 -3.392 -11.329 1.00 96.06 222 TRP A C 1
ATOM 1745 O O . TRP A 1 222 ? 15.571 -2.319 -10.741 1.00 96.06 222 TRP A O 1
ATOM 1755 N N . ILE A 1 223 ? 16.298 -3.825 -12.249 1.00 96.56 223 ILE A N 1
ATOM 1756 C CA . ILE A 1 223 ? 17.526 -3.154 -12.649 1.00 96.56 223 ILE A CA 1
ATOM 1757 C C . ILE A 1 223 ? 17.357 -2.607 -14.061 1.00 96.56 223 ILE A C 1
ATOM 1759 O O . ILE A 1 223 ? 16.802 -3.262 -14.950 1.00 96.56 223 ILE A O 1
ATOM 1763 N N . TRP A 1 224 ? 17.836 -1.385 -14.257 1.00 95.88 224 TRP A N 1
ATOM 1764 C CA . TRP A 1 224 ? 17.791 -0.690 -15.529 1.00 95.88 224 TRP A CA 1
ATOM 1765 C C . TRP A 1 224 ? 19.191 -0.621 -16.124 1.00 95.88 224 TRP A C 1
ATOM 1767 O O . TRP A 1 224 ? 20.164 -0.316 -15.431 1.00 95.88 224 TRP A O 1
ATOM 1777 N N . TYR A 1 225 ? 19.277 -0.859 -17.428 1.00 95.44 225 TYR A N 1
ATOM 1778 C CA . TYR A 1 225 ? 20.528 -0.896 -18.171 1.00 95.44 225 TYR A CA 1
ATOM 1779 C C . TYR A 1 225 ? 20.458 -0.004 -19.396 1.00 95.44 225 TYR A C 1
ATOM 1781 O O . TYR A 1 225 ? 19.399 0.143 -20.002 1.00 95.44 225 TYR A O 1
ATOM 1789 N N . TRP A 1 226 ? 21.601 0.521 -19.816 1.00 94.00 226 TRP A N 1
ATOM 1790 C CA . TRP A 1 226 ? 21.775 1.170 -21.109 1.00 94.00 226 TRP A CA 1
ATOM 1791 C C . TRP A 1 226 ? 22.865 0.470 -21.909 1.00 94.00 226 TRP A C 1
ATOM 1793 O O . TRP A 1 226 ? 23.813 -0.073 -21.347 1.00 94.00 226 TRP A O 1
ATOM 1803 N N . LYS A 1 227 ? 22.717 0.463 -23.232 1.00 92.81 227 LYS A N 1
ATOM 1804 C CA . LYS A 1 227 ? 23.668 -0.190 -24.131 1.00 92.81 227 LYS A CA 1
ATOM 1805 C C . LYS A 1 227 ? 24.799 0.760 -24.502 1.00 92.81 227 LYS A C 1
ATOM 1807 O O . LYS A 1 227 ? 24.541 1.863 -24.998 1.00 92.81 227 LYS A O 1
ATOM 1812 N N . ASP A 1 228 ? 26.033 0.347 -24.252 1.00 87.75 228 ASP A N 1
ATOM 1813 C CA . ASP A 1 228 ? 27.227 1.125 -24.547 1.00 87.75 228 ASP A CA 1
ATOM 1814 C C . ASP A 1 228 ? 27.719 0.976 -25.991 1.00 87.75 228 ASP A C 1
ATOM 1816 O O . ASP A 1 228 ? 27.098 0.329 -26.839 1.00 87.75 228 ASP A O 1
ATOM 1820 N N . GLU A 1 229 ? 28.822 1.659 -26.291 1.00 85.69 229 GLU A N 1
ATOM 1821 C CA . GLU A 1 229 ? 29.471 1.628 -27.605 1.00 85.69 229 GLU A CA 1
ATOM 1822 C C . GLU A 1 229 ? 30.076 0.266 -27.964 1.00 85.69 229 GLU A C 1
ATOM 1824 O O . GLU A 1 229 ? 30.153 -0.067 -29.146 1.00 85.69 229 GLU A O 1
ATOM 1829 N N . TYR A 1 230 ? 30.401 -0.555 -26.965 1.00 87.38 230 TYR A N 1
ATOM 1830 C CA . TYR A 1 230 ? 30.865 -1.933 -27.123 1.00 87.38 230 TYR A CA 1
ATOM 1831 C C . TYR A 1 230 ? 29.707 -2.936 -27.185 1.00 87.38 230 TYR A C 1
ATOM 1833 O O . TYR A 1 230 ? 29.934 -4.144 -27.213 1.00 87.38 230 TYR A O 1
ATOM 1841 N N . ARG A 1 231 ? 28.459 -2.447 -27.263 1.00 86.69 231 ARG A N 1
ATOM 1842 C CA . ARG A 1 231 ? 27.215 -3.234 -27.255 1.00 86.69 231 ARG A CA 1
ATOM 1843 C C . ARG A 1 231 ? 26.972 -3.987 -25.945 1.00 86.69 231 ARG A C 1
ATOM 1845 O O . ARG A 1 231 ? 26.110 -4.867 -25.930 1.00 86.69 231 ARG A O 1
ATOM 1852 N N . MET A 1 232 ? 27.650 -3.598 -24.873 1.00 91.75 232 MET A N 1
ATOM 1853 C CA . MET A 1 232 ? 27.467 -4.135 -23.535 1.00 91.75 232 MET A CA 1
ATOM 1854 C C . MET A 1 232 ? 26.392 -3.346 -22.794 1.00 91.75 232 MET A C 1
ATOM 1856 O O . MET A 1 232 ? 26.271 -2.127 -22.913 1.00 91.75 232 MET A O 1
ATOM 1860 N N . TRP A 1 233 ? 25.576 -4.053 -22.029 1.00 93.06 233 TRP A N 1
ATOM 1861 C CA . TRP A 1 233 ? 24.583 -3.466 -21.149 1.00 93.06 233 TRP A CA 1
ATOM 1862 C C . TRP A 1 233 ? 25.219 -3.084 -19.821 1.00 93.06 233 TRP A C 1
ATOM 1864 O O . TRP A 1 233 ? 25.738 -3.938 -19.098 1.00 93.06 233 TRP A O 1
ATOM 1874 N N . VAL A 1 234 ? 25.129 -1.798 -19.497 1.00 91.75 234 VAL A N 1
ATOM 1875 C CA . VAL A 1 234 ? 25.688 -1.192 -18.290 1.00 91.75 234 VAL A CA 1
ATOM 1876 C C . VAL A 1 234 ? 24.552 -0.747 -17.377 1.00 91.75 234 VAL A C 1
ATOM 1878 O O . VAL A 1 234 ? 23.610 -0.089 -17.813 1.00 91.75 234 VAL A O 1
ATOM 1881 N N . GLU A 1 235 ? 24.635 -1.124 -16.104 1.00 93.19 235 GLU A N 1
ATOM 1882 C CA . GLU A 1 235 ? 23.638 -0.802 -15.080 1.00 93.19 235 GLU A CA 1
ATOM 1883 C C . GLU A 1 235 ? 23.643 0.697 -14.738 1.00 93.19 235 GLU A C 1
ATOM 1885 O O . GLU A 1 235 ? 24.695 1.301 -14.513 1.00 93.19 235 GLU A O 1
ATOM 1890 N N . TYR A 1 236 ? 22.458 1.307 -14.652 1.00 91.50 236 TYR A N 1
ATOM 1891 C CA . TYR A 1 236 ? 22.322 2.686 -14.180 1.00 91.50 236 TYR A CA 1
ATOM 1892 C C . TYR A 1 236 ? 22.649 2.802 -12.688 1.00 91.50 236 TYR A C 1
ATOM 1894 O O . TYR A 1 236 ? 22.067 2.107 -11.851 1.00 91.50 236 TYR A O 1
ATOM 1902 N N . GLY A 1 237 ? 23.529 3.750 -12.357 1.00 85.88 237 GLY A N 1
ATOM 1903 C CA . GLY A 1 237 ? 23.963 4.034 -10.987 1.00 85.88 237 GLY A CA 1
ATOM 1904 C C . GLY A 1 237 ? 25.128 3.171 -10.495 1.00 85.88 237 GLY A C 1
ATOM 1905 O O . GLY A 1 237 ? 25.574 3.365 -9.368 1.00 85.88 237 GLY A O 1
ATOM 1906 N N . LYS A 1 238 ? 25.646 2.247 -11.317 1.00 82.19 238 LYS A N 1
ATOM 1907 C CA . LYS A 1 238 ? 26.837 1.459 -10.987 1.00 82.19 238 LYS A CA 1
ATOM 1908 C C . LYS A 1 238 ? 28.098 2.174 -11.471 1.00 82.19 238 LYS A C 1
ATOM 1910 O O . LYS A 1 238 ? 28.207 2.522 -12.644 1.00 82.19 238 LYS A O 1
ATOM 1915 N N . GLU A 1 239 ? 29.053 2.383 -10.572 1.00 67.94 239 GLU A N 1
ATOM 1916 C CA . GLU A 1 239 ? 30.367 2.921 -10.927 1.00 67.94 239 GLU A CA 1
ATOM 1917 C C . GLU A 1 239 ? 31.186 1.833 -11.634 1.00 67.94 239 GLU A C 1
ATOM 1919 O O . GLU A 1 239 ? 31.309 0.711 -11.143 1.00 67.94 239 GLU A O 1
ATOM 1924 N N . THR A 1 240 ? 31.709 2.146 -12.818 1.00 58.34 240 THR A N 1
ATOM 1925 C CA . THR A 1 240 ? 32.610 1.263 -13.570 1.00 58.34 240 THR A CA 1
ATOM 1926 C C . THR A 1 240 ? 33.916 1.991 -13.843 1.00 58.34 240 THR A C 1
ATOM 1928 O O . THR A 1 240 ? 33.880 3.154 -14.256 1.00 58.34 240 T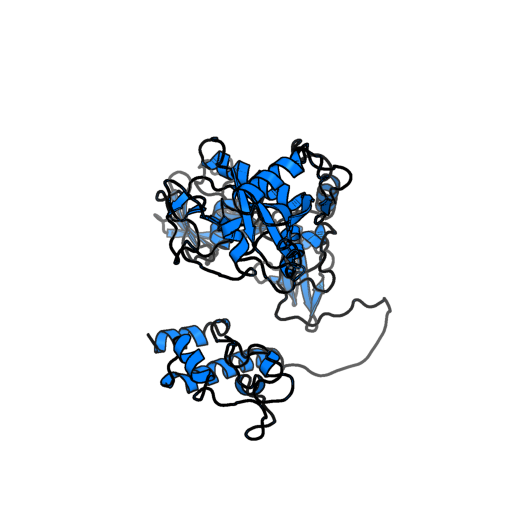HR A O 1
ATOM 1931 N N . ASP A 1 241 ? 35.044 1.292 -13.709 1.00 54.25 241 ASP A N 1
ATOM 1932 C CA . ASP A 1 241 ? 36.398 1.843 -13.883 1.00 54.25 241 ASP A CA 1
ATOM 1933 C C . ASP A 1 241 ? 36.638 2.475 -15.267 1.00 54.25 241 ASP A C 1
ATOM 1935 O O . ASP A 1 241 ? 37.462 3.372 -15.412 1.00 54.25 241 ASP A O 1
ATOM 1939 N N . ALA A 1 242 ? 35.884 2.061 -16.292 1.00 52.91 242 ALA A N 1
ATOM 1940 C CA . ALA A 1 242 ? 36.008 2.583 -17.653 1.00 52.91 242 ALA A CA 1
ATOM 1941 C C . ALA A 1 242 ? 35.235 3.893 -17.901 1.00 52.91 242 ALA A C 1
ATOM 1943 O O . ALA A 1 242 ? 35.472 4.557 -18.908 1.00 52.91 242 ALA A O 1
ATOM 1944 N N . HIS A 1 243 ? 34.259 4.245 -17.057 1.00 53.94 243 HIS A N 1
ATOM 1945 C CA . HIS A 1 243 ? 33.316 5.354 -17.276 1.00 53.94 243 HIS A CA 1
ATOM 1946 C C . HIS A 1 243 ? 33.107 6.145 -15.972 1.00 53.94 243 HIS A C 1
ATOM 1948 O O . HIS A 1 243 ? 31.972 6.348 -15.540 1.00 53.94 243 HIS A O 1
ATOM 1954 N N . SER A 1 244 ? 34.209 6.567 -15.337 1.00 49.56 244 SER A N 1
ATOM 1955 C CA . SER A 1 244 ? 34.305 7.244 -14.026 1.00 49.56 244 SER A CA 1
ATOM 1956 C C . SER A 1 244 ? 33.580 8.597 -13.944 1.00 49.56 244 SER A C 1
ATOM 1958 O O . SER A 1 244 ? 34.163 9.663 -13.773 1.00 49.56 244 SER A O 1
ATOM 1960 N N . SER A 1 245 ? 32.268 8.583 -14.096 1.00 56.12 245 SER A N 1
ATOM 1961 C CA . SER A 1 245 ? 31.411 9.752 -14.101 1.00 56.12 245 SER A CA 1
ATOM 1962 C C . SER A 1 245 ? 30.109 9.366 -13.420 1.00 56.12 245 SER A C 1
ATOM 1964 O O . SER A 1 245 ? 29.194 8.870 -14.073 1.00 56.12 245 SER A O 1
ATOM 1966 N N . SER A 1 246 ? 30.061 9.574 -12.098 1.00 65.19 246 SER A N 1
ATOM 1967 C CA . SER A 1 246 ? 28.896 9.296 -11.251 1.00 65.19 246 SER A CA 1
ATOM 1968 C C . SER A 1 246 ? 27.621 9.817 -11.923 1.00 65.19 246 SER A C 1
ATOM 1970 O O . SER A 1 246 ? 27.509 11.001 -12.265 1.00 65.19 246 SER A O 1
ATOM 1972 N N . SER A 1 247 ? 26.702 8.898 -12.221 1.00 80.00 247 SER A N 1
ATOM 1973 C CA . SER A 1 247 ? 25.408 9.234 -12.804 1.00 80.00 247 SER A CA 1
ATOM 1974 C C . SER A 1 247 ? 24.507 9.799 -11.714 1.00 80.00 247 SER A C 1
ATOM 1976 O O . SER A 1 247 ? 24.454 9.260 -10.614 1.00 80.00 247 SER A O 1
ATOM 1978 N N . THR A 1 248 ? 23.758 10.860 -12.012 1.00 85.38 248 THR A N 1
ATOM 1979 C CA . THR A 1 248 ? 22.826 11.466 -11.044 1.00 85.38 248 THR A CA 1
ATOM 1980 C C . THR A 1 248 ? 21.541 10.658 -10.850 1.00 85.38 248 THR A C 1
ATOM 1982 O O . THR A 1 248 ? 20.616 11.150 -10.211 1.00 85.38 248 THR A O 1
ATOM 1985 N N . ILE A 1 249 ? 21.435 9.476 -11.460 1.00 89.62 249 ILE A N 1
ATOM 1986 C CA . ILE A 1 249 ? 20.251 8.624 -11.402 1.00 89.62 249 ILE A CA 1
ATOM 1987 C C . ILE A 1 249 ? 20.644 7.162 -11.187 1.00 89.62 249 ILE A C 1
ATOM 1989 O O . ILE A 1 249 ? 21.640 6.683 -11.732 1.00 89.62 249 ILE A O 1
ATOM 1993 N N . SER A 1 250 ? 19.838 6.448 -10.405 1.00 90.38 250 SER A N 1
ATOM 1994 C CA . SER A 1 250 ? 19.975 5.013 -10.159 1.00 90.38 250 SER A CA 1
ATOM 1995 C C . SER A 1 250 ? 18.844 4.206 -10.803 1.00 90.38 250 SER A C 1
ATOM 1997 O O . SER A 1 250 ? 17.776 4.737 -11.112 1.00 90.38 250 SER A O 1
ATOM 1999 N N . SER A 1 251 ? 19.033 2.887 -10.930 1.00 91.94 251 SER A N 1
ATOM 2000 C CA . SER A 1 251 ? 17.957 1.966 -11.339 1.00 91.94 251 SER A CA 1
ATOM 2001 C C . SER A 1 251 ? 16.686 2.114 -10.490 1.00 91.94 251 SER A C 1
ATOM 2003 O O . SER A 1 251 ? 15.580 2.021 -11.018 1.00 91.94 251 SER A O 1
ATOM 2005 N N . LYS A 1 252 ? 16.829 2.407 -9.190 1.00 87.81 252 LYS A N 1
ATOM 2006 C CA . LYS A 1 252 ? 15.698 2.607 -8.275 1.00 87.81 252 LYS A CA 1
ATOM 2007 C C . LYS A 1 252 ? 14.888 3.860 -8.618 1.00 87.81 252 LYS A C 1
ATOM 2009 O O . LYS A 1 252 ? 13.662 3.827 -8.554 1.00 87.81 252 LYS A O 1
ATOM 2014 N N . ASP A 1 253 ? 15.553 4.950 -8.990 1.00 89.31 253 ASP A N 1
ATOM 2015 C CA . ASP A 1 253 ? 14.881 6.197 -9.373 1.00 89.31 253 ASP A CA 1
ATOM 2016 C C . ASP A 1 253 ? 14.094 6.019 -10.675 1.00 89.31 253 ASP A C 1
ATOM 2018 O O . ASP A 1 253 ? 12.945 6.450 -10.769 1.00 89.31 253 ASP A O 1
ATOM 2022 N N . ILE A 1 254 ? 14.685 5.321 -11.652 1.00 92.44 254 ILE A N 1
ATOM 2023 C CA . ILE A 1 254 ? 14.035 5.008 -12.932 1.00 92.44 254 ILE A CA 1
ATOM 2024 C C . ILE A 1 254 ? 12.819 4.107 -12.703 1.00 92.44 254 ILE A C 1
ATOM 2026 O O . ILE A 1 254 ? 11.744 4.373 -13.238 1.00 92.44 254 ILE A O 1
ATOM 2030 N N . GLU A 1 255 ? 12.956 3.078 -11.865 1.00 92.88 255 GLU A N 1
ATOM 2031 C CA . GLU A 1 255 ? 11.860 2.173 -11.522 1.00 92.88 255 GLU A CA 1
ATOM 2032 C C . GLU A 1 255 ? 10.689 2.902 -10.843 1.00 92.88 255 GLU A C 1
ATOM 2034 O O . GLU A 1 255 ? 9.536 2.645 -11.182 1.00 92.88 255 GLU A O 1
ATOM 2039 N N . ASN A 1 256 ? 10.952 3.856 -9.944 1.00 84.94 256 ASN A N 1
ATOM 2040 C CA . ASN A 1 256 ? 9.896 4.666 -9.324 1.00 84.94 256 ASN A CA 1
ATOM 2041 C C . ASN A 1 256 ? 9.087 5.468 -10.359 1.00 84.94 256 ASN A C 1
ATOM 2043 O O . ASN A 1 256 ? 7.865 5.561 -10.241 1.00 84.94 256 ASN A O 1
ATOM 2047 N N . VAL A 1 257 ? 9.750 6.031 -11.377 1.00 85.31 257 VAL A N 1
ATOM 2048 C CA . VAL A 1 257 ? 9.081 6.756 -12.474 1.00 85.31 257 VAL A CA 1
ATOM 2049 C C . VAL A 1 257 ? 8.355 5.793 -13.413 1.00 85.31 257 VAL A C 1
ATOM 2051 O O . VAL A 1 257 ? 7.257 6.083 -13.869 1.00 85.31 257 VAL A O 1
ATOM 2054 N N . PHE A 1 258 ? 8.918 4.619 -13.688 1.00 87.44 258 PHE A N 1
ATOM 2055 C CA . PHE A 1 258 ? 8.230 3.606 -14.486 1.00 87.44 258 PHE A CA 1
ATOM 2056 C C . PHE A 1 258 ? 6.916 3.160 -13.824 1.00 87.44 258 PHE A C 1
ATOM 2058 O O . PHE A 1 258 ? 5.883 3.051 -14.485 1.00 87.44 258 PHE A O 1
ATOM 2065 N N . LEU A 1 259 ? 6.930 2.966 -12.502 1.00 84.44 259 LEU A N 1
ATOM 2066 C CA . LEU A 1 259 ? 5.762 2.545 -11.728 1.00 84.44 259 LEU A CA 1
ATOM 2067 C C . LEU A 1 259 ? 4.703 3.639 -11.536 1.00 84.44 259 LEU A C 1
ATOM 2069 O O . LEU A 1 259 ? 3.547 3.306 -11.279 1.00 84.44 259 LEU A O 1
ATOM 2073 N N . SER A 1 260 ? 5.048 4.926 -11.653 1.00 79.25 260 SER A N 1
ATOM 2074 C CA . SER A 1 260 ? 4.056 6.010 -11.564 1.00 79.25 260 SER A CA 1
ATOM 2075 C C . SER A 1 260 ? 3.111 6.044 -12.771 1.00 79.25 260 SER A C 1
ATOM 2077 O O . SER A 1 260 ? 2.082 6.719 -12.716 1.00 79.25 260 SER A O 1
ATOM 2079 N N . GLY A 1 261 ? 3.458 5.354 -13.866 1.00 75.62 261 GLY A N 1
ATOM 2080 C CA . GLY A 1 261 ? 2.704 5.366 -15.120 1.00 75.62 261 GLY A CA 1
ATOM 2081 C C . GLY A 1 261 ? 2.746 6.713 -15.847 1.00 75.62 261 GLY A C 1
ATOM 2082 O O . GLY A 1 261 ? 1.989 6.928 -16.795 1.00 75.62 261 GLY A O 1
ATOM 2083 N N . THR A 1 262 ? 3.604 7.644 -15.418 1.00 73.06 262 THR A N 1
ATOM 2084 C CA . THR A 1 262 ? 3.764 8.933 -16.089 1.00 73.06 262 THR A CA 1
ATOM 2085 C C . THR A 1 262 ? 4.671 8.761 -17.305 1.00 73.06 262 THR A C 1
ATOM 2087 O O . THR A 1 262 ? 5.796 8.289 -17.185 1.00 73.06 262 THR A O 1
ATOM 2090 N N . ASN A 1 263 ? 4.224 9.198 -18.489 1.00 72.25 263 ASN A N 1
ATOM 2091 C CA . ASN A 1 263 ? 5.052 9.241 -19.710 1.00 72.25 263 ASN A CA 1
ATOM 2092 C C . ASN A 1 263 ? 6.069 10.400 -19.667 1.00 72.25 263 ASN A C 1
ATOM 2094 O O . ASN A 1 263 ? 6.242 11.135 -20.636 1.00 72.25 263 ASN A O 1
ATOM 2098 N N . THR A 1 264 ? 6.674 10.625 -18.505 1.00 79.94 264 THR A N 1
ATOM 2099 C CA . THR A 1 264 ? 7.612 11.712 -18.253 1.00 79.94 264 THR A CA 1
ATOM 2100 C C . THR A 1 264 ? 9.021 11.266 -18.586 1.00 79.94 264 THR A C 1
ATOM 2102 O O . THR A 1 264 ? 9.550 10.342 -17.970 1.00 79.94 264 THR A O 1
ATOM 2105 N N . ASP A 1 265 ? 9.630 11.985 -19.516 1.00 88.19 265 ASP A N 1
ATOM 2106 C CA . ASP A 1 265 ? 11.050 11.897 -19.812 1.00 88.19 265 ASP A CA 1
ATOM 2107 C C . ASP A 1 265 ? 11.890 12.272 -18.584 1.00 88.19 265 ASP A C 1
ATOM 2109 O O . ASP A 1 265 ? 11.673 13.309 -17.949 1.00 88.19 265 ASP A O 1
ATOM 2113 N N . ILE A 1 266 ? 12.881 11.443 -18.262 1.00 91.81 266 ILE A N 1
ATOM 2114 C CA . ILE A 1 266 ? 13.759 11.655 -17.113 1.00 91.81 266 ILE A CA 1
ATOM 2115 C C . ILE A 1 266 ? 15.028 12.369 -17.571 1.00 91.81 266 ILE A C 1
ATOM 2117 O O . ILE A 1 266 ? 15.777 11.861 -18.406 1.00 91.81 266 ILE A O 1
ATOM 2121 N N . GLN A 1 267 ? 15.295 13.545 -17.009 1.00 93.62 267 GLN A N 1
ATOM 2122 C CA . GLN A 1 267 ? 16.523 14.294 -17.270 1.00 93.62 267 GLN A CA 1
ATOM 2123 C C . GLN A 1 267 ? 17.585 13.950 -16.230 1.00 93.62 267 GLN A C 1
ATOM 2125 O O . GLN A 1 267 ? 17.324 14.013 -15.031 1.00 93.62 267 GLN A O 1
ATOM 2130 N N . PHE A 1 268 ? 18.795 13.621 -16.677 1.00 92.31 268 PHE A N 1
ATOM 2131 C CA . PHE A 1 268 ? 19.900 13.300 -15.773 1.00 92.31 268 PHE A CA 1
ATOM 2132 C C . PHE A 1 268 ? 21.260 13.665 -16.378 1.00 92.31 268 PHE A C 1
ATOM 2134 O O . PHE A 1 268 ? 21.384 13.951 -17.575 1.00 92.31 268 PHE A O 1
ATOM 2141 N N . LYS A 1 269 ? 22.300 13.664 -15.539 1.00 88.94 269 LYS A N 1
ATOM 2142 C CA . LYS A 1 269 ? 23.690 13.875 -15.955 1.00 88.94 269 LYS A CA 1
ATOM 2143 C C . LYS A 1 269 ? 24.525 12.631 -15.674 1.00 88.94 269 LYS A C 1
ATOM 2145 O O . LYS A 1 269 ? 24.318 11.946 -14.677 1.00 88.94 269 LYS A O 1
ATOM 2150 N N . ALA A 1 270 ? 25.489 12.368 -16.547 1.00 85.94 270 ALA A N 1
ATOM 2151 C CA . ALA A 1 270 ? 26.575 11.429 -16.293 1.00 85.94 270 ALA A CA 1
ATOM 2152 C C . ALA A 1 270 ? 27.882 12.123 -16.683 1.00 85.94 270 ALA A C 1
ATOM 2154 O O . ALA A 1 270 ? 28.144 12.389 -17.864 1.00 85.94 270 ALA A O 1
ATOM 2155 N N . GLY A 1 271 ? 28.651 12.516 -15.666 1.00 84.38 271 GLY A N 1
ATOM 2156 C CA . GLY A 1 271 ? 29.835 13.354 -15.838 1.00 84.38 271 GLY A CA 1
ATOM 2157 C C . GLY A 1 271 ? 29.476 14.691 -16.483 1.00 84.38 271 GLY A C 1
ATOM 2158 O O . GLY A 1 271 ? 28.560 15.386 -16.048 1.00 84.38 271 GLY A O 1
ATOM 2159 N N . ARG A 1 272 ? 30.173 15.045 -17.567 1.00 85.69 272 ARG A N 1
ATOM 2160 C CA . ARG A 1 272 ? 29.933 16.292 -18.318 1.00 85.69 272 ARG A CA 1
ATOM 2161 C C . ARG A 1 272 ? 28.751 16.235 -19.291 1.00 85.69 272 ARG A C 1
ATOM 2163 O O . ARG A 1 272 ? 28.433 17.239 -19.927 1.00 85.69 272 ARG A O 1
ATOM 2170 N N . HIS A 1 273 ? 28.139 15.068 -19.472 1.00 87.62 273 HIS A N 1
ATOM 2171 C CA . HIS A 1 273 ? 27.100 14.857 -20.473 1.00 87.62 273 HIS A CA 1
ATOM 2172 C C . HIS A 1 273 ? 25.710 14.881 -19.832 1.00 87.62 273 HIS A C 1
ATOM 2174 O O . HIS A 1 273 ? 25.511 14.387 -18.725 1.00 87.62 273 HIS A O 1
ATOM 2180 N N . SER A 1 274 ? 24.749 15.472 -20.542 1.00 92.75 274 SER A N 1
ATOM 2181 C CA . SER A 1 274 ? 23.341 15.525 -20.139 1.00 92.75 274 SER A CA 1
ATOM 2182 C C . SER A 1 274 ? 22.504 14.637 -21.053 1.00 92.75 274 SER A C 1
ATOM 2184 O O . SER A 1 274 ? 22.736 14.586 -22.267 1.00 92.75 274 SER A O 1
ATOM 2186 N N . TYR A 1 275 ? 21.541 13.943 -20.460 1.00 93.81 275 TYR A N 1
ATOM 2187 C CA . TYR A 1 275 ? 20.738 12.930 -21.125 1.00 93.81 275 TYR A CA 1
ATOM 2188 C C . TYR A 1 275 ? 19.257 13.088 -20.795 1.00 93.81 275 TYR A C 1
ATOM 2190 O O . TYR A 1 275 ? 18.882 13.605 -19.742 1.00 93.81 275 TYR A O 1
ATOM 2198 N N . VAL A 1 276 ? 18.433 12.606 -21.719 1.00 95.19 276 VAL A N 1
ATOM 2199 C CA . VAL A 1 276 ? 17.002 12.384 -21.534 1.00 95.19 276 VAL A CA 1
ATOM 2200 C C . VAL A 1 276 ? 16.734 10.895 -21.698 1.00 95.19 276 VAL A C 1
ATOM 2202 O O . VAL A 1 276 ? 17.134 10.318 -22.709 1.00 95.19 276 VAL A O 1
ATOM 2205 N N . LEU A 1 277 ? 16.074 10.284 -20.721 1.00 94.88 277 LEU A N 1
ATOM 2206 C CA . LEU A 1 277 ? 15.643 8.892 -20.731 1.00 94.88 277 LEU A CA 1
ATOM 2207 C C . LEU A 1 277 ? 14.124 8.819 -20.920 1.00 94.88 277 LEU A C 1
ATOM 2209 O O . LEU A 1 277 ? 13.376 9.277 -20.059 1.00 94.88 277 LEU A O 1
ATOM 2213 N N . SER A 1 278 ? 13.689 8.196 -22.015 1.00 92.69 278 SER A N 1
ATOM 2214 C CA . SER A 1 278 ? 12.299 7.786 -22.224 1.00 92.69 278 SER A CA 1
ATOM 2215 C C . SER A 1 278 ? 12.143 6.337 -21.761 1.00 92.69 278 SER A C 1
ATOM 2217 O O . SER A 1 278 ? 12.627 5.404 -22.410 1.00 92.69 278 SER A O 1
ATOM 2219 N N . VAL A 1 279 ? 11.470 6.142 -20.622 1.00 89.75 279 VAL A N 1
ATOM 2220 C CA . VAL A 1 279 ? 11.150 4.803 -20.086 1.00 89.75 279 VAL A CA 1
ATOM 2221 C C . VAL A 1 279 ? 10.103 4.075 -20.931 1.00 89.75 279 VAL A C 1
ATOM 2223 O O . VAL A 1 279 ? 10.060 2.848 -20.930 1.00 89.75 279 VAL A O 1
ATOM 2226 N N . LYS A 1 280 ? 9.281 4.826 -21.676 1.00 87.88 280 LYS A N 1
ATOM 2227 C CA . LYS A 1 280 ? 8.278 4.285 -22.596 1.00 87.88 280 LYS A CA 1
ATOM 2228 C C . LYS A 1 280 ? 8.928 3.729 -23.858 1.00 87.88 280 LYS A C 1
ATOM 2230 O O . LYS A 1 280 ? 8.618 2.616 -24.267 1.00 87.88 280 LYS A O 1
ATOM 2235 N N . ASP A 1 281 ? 9.838 4.498 -24.451 1.00 90.19 281 ASP A N 1
ATOM 2236 C CA . ASP A 1 281 ? 10.496 4.112 -25.703 1.00 90.19 281 ASP A CA 1
ATOM 2237 C C . ASP A 1 281 ? 11.719 3.223 -25.465 1.00 90.19 281 ASP A C 1
ATOM 2239 O O . ASP A 1 281 ? 12.360 2.802 -26.425 1.00 90.19 281 ASP A O 1
ATOM 2243 N N . MET A 1 282 ? 12.061 2.952 -24.198 1.00 93.12 282 MET A N 1
ATOM 2244 C CA . MET A 1 282 ? 13.235 2.170 -23.806 1.00 93.12 282 MET A CA 1
ATOM 2245 C C . MET A 1 282 ? 14.520 2.722 -24.439 1.00 93.12 282 MET A C 1
ATOM 2247 O O . MET A 1 282 ? 15.348 1.994 -24.991 1.00 93.12 282 MET A O 1
ATOM 2251 N N . MET A 1 283 ? 14.691 4.045 -24.366 1.00 94.38 283 MET A N 1
ATOM 2252 C CA . MET A 1 283 ? 15.753 4.765 -25.068 1.00 94.38 283 MET A CA 1
ATOM 2253 C C . MET A 1 283 ? 16.259 5.957 -24.260 1.00 94.38 283 MET A C 1
ATOM 2255 O O . MET A 1 283 ? 15.478 6.757 -23.747 1.00 94.38 283 MET A O 1
ATOM 2259 N N . GLN A 1 284 ? 17.578 6.140 -24.233 1.00 94.50 284 GLN A N 1
ATOM 2260 C CA . GLN A 1 284 ? 18.204 7.374 -23.763 1.00 94.50 284 GLN A CA 1
ATOM 2261 C C . GLN A 1 284 ? 18.787 8.176 -24.928 1.00 94.50 284 GLN A C 1
ATOM 2263 O O . GLN A 1 284 ? 19.264 7.613 -25.916 1.00 94.50 284 GLN A O 1
ATOM 2268 N N . ARG A 1 285 ? 18.794 9.503 -24.801 1.00 95.12 285 ARG A N 1
ATOM 2269 C CA . ARG A 1 285 ? 19.327 10.438 -25.795 1.00 95.12 285 ARG A CA 1
ATOM 2270 C C . ARG A 1 285 ? 20.242 11.462 -25.141 1.00 95.12 285 ARG A C 1
ATOM 2272 O O . ARG A 1 285 ? 19.858 12.108 -24.170 1.00 95.12 285 ARG A O 1
ATOM 2279 N N . ASN A 1 286 ? 21.427 11.662 -25.707 1.00 93.12 286 ASN A N 1
ATOM 2280 C CA . ASN A 1 286 ? 22.301 12.768 -25.330 1.00 93.12 286 ASN A CA 1
ATOM 2281 C C . ASN A 1 286 ? 21.715 14.094 -25.832 1.00 93.12 286 ASN A C 1
ATOM 2283 O O . ASN A 1 286 ? 21.413 14.226 -27.018 1.00 93.12 286 ASN A O 1
ATOM 2287 N N . THR A 1 287 ? 21.581 15.093 -24.964 1.00 92.62 287 THR A N 1
ATOM 2288 C CA . THR A 1 287 ? 20.910 16.352 -25.330 1.00 92.62 287 THR A CA 1
ATOM 2289 C C . THR A 1 287 ? 21.732 17.244 -26.257 1.00 92.62 287 THR A C 1
ATOM 2291 O O . THR A 1 287 ? 21.150 18.045 -26.982 1.00 92.62 287 THR A O 1
ATOM 2294 N N . LYS A 1 288 ? 23.063 17.100 -26.265 1.00 90.69 288 LYS A N 1
ATOM 2295 C CA . LYS A 1 288 ? 23.969 17.905 -27.096 1.00 90.69 288 LYS A CA 1
ATOM 2296 C C . LYS A 1 288 ? 24.200 17.283 -28.470 1.00 90.69 288 LYS A C 1
ATOM 2298 O O . LYS A 1 288 ? 24.171 17.980 -29.474 1.00 90.69 288 LYS A O 1
ATOM 2303 N N . HIS A 1 289 ? 24.451 15.976 -28.507 1.00 89.19 289 HIS A N 1
ATOM 2304 C CA . HIS A 1 289 ? 24.845 15.269 -29.730 1.00 89.19 289 HIS A CA 1
ATOM 2305 C C . HIS A 1 289 ? 23.695 14.502 -30.389 1.00 89.19 289 HIS A C 1
ATOM 2307 O O . HIS A 1 289 ? 23.878 13.950 -31.468 1.00 89.19 289 HIS A O 1
ATOM 2313 N N . ASN A 1 290 ? 22.526 14.422 -29.740 1.00 88.19 290 ASN A N 1
ATOM 2314 C CA . ASN A 1 290 ? 21.376 13.619 -30.170 1.00 88.19 290 ASN A CA 1
ATOM 2315 C C . ASN A 1 290 ? 21.679 12.130 -30.403 1.00 88.19 290 ASN A C 1
ATOM 2317 O O . ASN A 1 290 ? 20.859 11.415 -30.979 1.00 88.19 290 ASN A O 1
ATOM 2321 N N . THR A 1 291 ? 22.817 11.640 -29.907 1.00 90.44 291 THR A N 1
ATOM 2322 C CA . THR A 1 291 ? 23.139 10.217 -29.916 1.00 90.44 291 THR A CA 1
ATOM 2323 C C . THR A 1 291 ? 22.138 9.473 -29.048 1.00 90.44 291 THR A C 1
ATOM 2325 O O . THR A 1 291 ? 21.784 9.920 -27.954 1.00 90.44 291 THR A O 1
ATOM 2328 N N . LYS A 1 292 ? 21.657 8.344 -29.560 1.00 93.69 292 LYS A N 1
ATOM 2329 C CA . LYS A 1 292 ? 20.645 7.517 -28.915 1.00 93.69 292 LYS A CA 1
ATOM 2330 C C . LYS A 1 292 ? 21.257 6.188 -28.483 1.00 93.69 292 LYS A C 1
ATOM 2332 O O . LYS A 1 292 ? 22.057 5.620 -29.221 1.00 93.69 292 LYS A O 1
ATOM 2337 N N . ARG A 1 293 ? 20.885 5.698 -27.303 1.00 93.00 293 ARG A N 1
ATOM 2338 C CA . ARG A 1 293 ? 21.304 4.391 -26.779 1.00 93.00 293 ARG A CA 1
ATOM 2339 C C . ARG A 1 293 ? 20.078 3.638 -26.272 1.00 93.00 293 ARG A C 1
ATOM 2341 O O . ARG A 1 293 ? 19.200 4.243 -25.658 1.00 93.00 293 ARG A O 1
ATOM 2348 N N . MET A 1 294 ? 20.033 2.338 -26.552 1.00 94.31 294 MET A N 1
ATOM 2349 C CA . MET A 1 294 ? 18.956 1.465 -26.087 1.00 94.31 294 MET A CA 1
ATOM 2350 C C . MET A 1 294 ? 19.003 1.328 -24.571 1.00 94.31 294 MET A C 1
ATOM 2352 O O . MET A 1 294 ? 20.081 1.366 -23.973 1.00 94.31 294 MET A O 1
ATOM 2356 N N . VAL A 1 295 ? 17.834 1.136 -23.978 1.00 95.44 295 VAL A N 1
ATOM 2357 C CA . VAL A 1 295 ? 17.636 0.901 -22.553 1.00 95.44 295 VAL A CA 1
ATOM 2358 C C . VAL A 1 295 ? 16.865 -0.398 -22.385 1.00 95.44 295 VAL A C 1
ATOM 2360 O O . VAL A 1 295 ? 16.040 -0.750 -23.224 1.00 95.44 295 VAL A O 1
ATOM 2363 N N . CYS A 1 296 ? 17.142 -1.146 -21.327 1.00 94.69 296 CYS A N 1
ATOM 2364 C CA . CYS A 1 296 ? 16.337 -2.306 -20.982 1.00 94.69 296 CYS A CA 1
ATOM 2365 C C . CYS A 1 296 ? 16.174 -2.433 -19.470 1.00 94.69 296 CYS A C 1
ATOM 2367 O O . CYS A 1 296 ? 16.947 -1.888 -18.682 1.00 94.69 296 CYS A O 1
ATOM 2369 N N . ARG A 1 297 ? 15.132 -3.162 -19.080 1.00 95.19 297 ARG A N 1
ATOM 2370 C CA . ARG A 1 297 ? 14.765 -3.438 -17.694 1.00 95.19 297 ARG A CA 1
ATOM 2371 C C . ARG A 1 297 ? 14.831 -4.944 -17.472 1.00 95.19 297 ARG A C 1
ATOM 2373 O O . ARG A 1 297 ? 14.190 -5.683 -18.226 1.00 95.19 297 ARG A O 1
ATOM 2380 N N . ARG A 1 298 ? 15.594 -5.399 -16.474 1.00 96.25 298 ARG A N 1
ATOM 2381 C CA . ARG A 1 298 ? 15.730 -6.817 -16.087 1.00 96.25 298 ARG A CA 1
ATOM 2382 C C . ARG A 1 298 ? 15.686 -6.980 -14.566 1.00 96.25 298 ARG A C 1
ATOM 2384 O O . ARG A 1 298 ? 16.117 -6.083 -13.851 1.00 96.25 298 ARG A O 1
ATOM 2391 N N . PRO A 1 299 ? 15.134 -8.083 -14.045 1.00 97.12 299 PRO A N 1
ATOM 2392 C CA . PRO A 1 299 ? 15.106 -8.339 -12.614 1.00 97.12 299 PRO A CA 1
ATOM 2393 C C . PRO A 1 299 ? 16.467 -8.857 -12.138 1.00 97.12 299 PRO A C 1
ATOM 2395 O O . PRO A 1 299 ? 17.179 -9.530 -12.881 1.00 97.12 299 PRO A O 1
ATOM 2398 N N . ARG A 1 300 ? 16.813 -8.615 -10.876 1.00 95.12 300 ARG A N 1
ATOM 2399 C CA . ARG A 1 300 ? 17.941 -9.280 -10.221 1.00 95.12 300 ARG A CA 1
ATOM 2400 C C . ARG A 1 300 ? 17.599 -10.750 -9.982 1.00 95.12 300 ARG A C 1
ATOM 2402 O O . ARG A 1 300 ? 16.575 -11.054 -9.372 1.00 95.12 300 ARG A O 1
ATOM 2409 N N . PHE A 1 301 ? 18.475 -11.649 -10.427 1.00 96.62 301 PHE A N 1
ATOM 2410 C CA . PHE A 1 301 ? 18.280 -13.090 -10.275 1.00 96.62 301 PHE A CA 1
ATOM 2411 C C . PHE A 1 301 ? 18.232 -13.515 -8.801 1.00 96.62 301 PHE A C 1
ATOM 2413 O O . PHE A 1 301 ? 19.035 -13.060 -7.981 1.00 96.62 301 PHE A O 1
ATOM 2420 N N . VAL A 1 302 ? 17.311 -14.425 -8.478 1.00 94.38 302 VAL A N 1
ATOM 2421 C CA . VAL A 1 302 ? 17.201 -15.077 -7.167 1.00 94.38 302 VAL A CA 1
ATOM 2422 C C . VAL A 1 302 ? 16.996 -16.574 -7.401 1.00 94.38 302 VAL A C 1
ATOM 2424 O O . VAL A 1 302 ? 15.993 -16.970 -7.986 1.00 94.38 302 VAL A O 1
ATOM 2427 N N . SER A 1 303 ? 17.919 -17.425 -6.959 1.00 95.12 303 SER A N 1
ATOM 2428 C CA . SER A 1 303 ? 17.755 -18.875 -7.127 1.00 95.12 303 SER A CA 1
ATOM 2429 C C . SER A 1 303 ? 16.696 -19.451 -6.185 1.00 95.12 303 SER A C 1
ATOM 2431 O O . SER A 1 303 ? 16.401 -18.865 -5.140 1.00 95.12 303 SER A O 1
ATOM 2433 N N . ALA A 1 304 ? 16.160 -20.629 -6.499 1.00 93.88 304 ALA A N 1
ATOM 2434 C CA . ALA A 1 304 ? 15.288 -21.383 -5.597 1.00 93.88 304 ALA A CA 1
ATOM 2435 C C . ALA A 1 304 ? 15.967 -21.651 -4.240 1.00 93.88 304 ALA A C 1
ATOM 2437 O O . ALA A 1 304 ? 15.340 -21.567 -3.181 1.00 93.88 304 ALA A O 1
ATOM 2438 N N . GLU A 1 305 ? 17.278 -21.900 -4.256 1.00 93.62 305 GLU A N 1
ATOM 2439 C CA . GLU A 1 305 ? 18.088 -22.040 -3.047 1.00 93.62 305 GLU A CA 1
ATOM 2440 C C . GLU A 1 305 ? 18.118 -20.740 -2.226 1.00 93.62 305 GLU A C 1
ATOM 2442 O O . GLU A 1 305 ? 17.896 -20.765 -1.016 1.00 93.62 305 GLU A O 1
ATOM 2447 N N . GLU A 1 306 ? 18.340 -19.591 -2.869 1.00 88.56 306 GLU A N 1
ATOM 2448 C CA . GLU A 1 306 ? 18.350 -18.284 -2.206 1.00 88.56 306 GLU A CA 1
ATOM 2449 C C . GLU A 1 306 ? 16.960 -17.905 -1.676 1.00 88.56 306 GLU A C 1
ATOM 2451 O O . GLU A 1 306 ? 16.845 -17.341 -0.587 1.00 88.56 306 GLU A O 1
ATOM 2456 N N . VAL A 1 307 ? 15.889 -18.269 -2.388 1.00 89.19 307 VAL A N 1
ATOM 2457 C CA . VAL A 1 307 ? 14.507 -18.143 -1.902 1.00 89.19 307 VAL A CA 1
ATOM 2458 C C . VAL A 1 307 ? 14.342 -18.899 -0.585 1.00 89.19 307 VAL A C 1
ATOM 2460 O O . VAL A 1 307 ? 13.879 -18.321 0.399 1.00 89.19 307 VAL A O 1
ATOM 2463 N N . ASN A 1 308 ? 14.772 -20.161 -0.528 1.00 86.06 308 ASN A N 1
ATOM 2464 C CA . ASN A 1 308 ? 14.696 -20.967 0.689 1.00 86.06 308 ASN A CA 1
ATOM 2465 C C . ASN A 1 308 ? 15.588 -20.406 1.803 1.00 86.06 308 ASN A C 1
ATOM 2467 O O . ASN A 1 308 ? 15.141 -20.301 2.943 1.00 86.06 308 ASN A O 1
ATOM 2471 N N . LYS A 1 309 ? 16.804 -19.945 1.487 1.00 82.81 309 LYS A N 1
ATOM 2472 C CA . LYS A 1 309 ? 17.683 -19.272 2.457 1.00 82.81 309 LYS A CA 1
ATOM 2473 C C . LYS A 1 309 ? 17.041 -18.015 3.027 1.00 82.81 309 LYS A C 1
ATOM 2475 O O . LYS A 1 309 ? 17.147 -17.793 4.226 1.00 82.81 309 LYS A O 1
ATOM 2480 N N . ARG A 1 310 ? 16.360 -17.205 2.214 1.00 80.81 310 ARG A N 1
ATOM 2481 C CA . ARG A 1 310 ? 15.645 -16.004 2.679 1.00 80.81 310 ARG A CA 1
ATOM 2482 C C . ARG A 1 310 ? 14.423 -16.349 3.521 1.00 80.81 310 ARG A C 1
ATOM 2484 O O . ARG A 1 310 ? 14.183 -15.646 4.491 1.00 80.81 310 ARG A O 1
ATOM 2491 N N . LYS A 1 311 ? 13.707 -17.437 3.213 1.00 71.06 311 LYS A N 1
ATOM 2492 C CA . LYS A 1 311 ? 12.622 -17.959 4.066 1.00 71.06 311 LYS A CA 1
ATOM 2493 C C . LYS A 1 311 ? 13.152 -18.428 5.428 1.00 71.06 311 LYS A C 1
ATOM 2495 O O . LYS A 1 311 ? 12.571 -18.095 6.450 1.00 71.06 311 LYS A O 1
ATOM 2500 N N . VAL A 1 312 ? 14.287 -19.133 5.445 1.00 65.31 312 VAL A N 1
ATOM 2501 C CA . VAL A 1 312 ? 14.891 -19.723 6.659 1.00 65.31 312 VAL A CA 1
ATOM 2502 C C . VAL A 1 312 ? 15.737 -18.734 7.470 1.00 65.31 312 VAL A C 1
ATOM 2504 O O . VAL A 1 312 ? 15.861 -18.901 8.675 1.00 65.31 312 VAL A O 1
ATOM 2507 N N . ARG A 1 313 ? 16.326 -17.696 6.860 1.00 54.28 313 ARG A N 1
ATOM 2508 C CA . ARG A 1 313 ? 17.048 -16.619 7.574 1.00 54.28 313 ARG A CA 1
ATOM 2509 C C . ARG A 1 313 ? 16.112 -15.616 8.248 1.00 54.28 313 ARG A C 1
ATOM 2511 O O . ARG A 1 313 ? 16.568 -14.845 9.093 1.00 54.28 313 ARG A O 1
ATOM 2518 N N . ASN A 1 314 ? 14.828 -15.626 7.897 1.00 52.22 314 ASN A N 1
ATOM 2519 C CA . ASN A 1 314 ? 13.848 -14.697 8.445 1.00 52.22 314 ASN A CA 1
ATOM 2520 C C . ASN A 1 314 ? 13.223 -15.055 9.812 1.00 52.22 314 ASN A C 1
ATOM 2522 O O . ASN A 1 314 ? 12.207 -14.453 10.143 1.00 52.22 314 ASN A O 1
ATOM 2526 N N . PRO A 1 315 ? 13.834 -15.911 10.660 1.00 42.25 315 PRO A N 1
ATOM 2527 C CA . PRO A 1 315 ? 13.600 -15.839 12.099 1.00 42.25 315 PRO A CA 1
ATOM 2528 C C . PRO A 1 315 ? 14.591 -14.939 12.853 1.00 42.25 315 PRO A C 1
ATOM 2530 O O . PRO A 1 315 ? 14.350 -14.690 14.032 1.00 42.25 315 PRO A O 1
ATOM 2533 N N . SER A 1 316 ? 15.728 -14.495 12.278 1.00 37.66 316 SER A N 1
ATOM 2534 C CA . SER A 1 316 ? 16.827 -14.070 13.173 1.00 37.66 316 SER A CA 1
ATOM 2535 C C . SER A 1 316 ? 17.861 -13.030 12.729 1.00 37.66 316 SER A C 1
ATOM 2537 O O . SER A 1 316 ? 18.798 -12.834 13.495 1.00 37.66 316 SER A O 1
ATOM 2539 N N . ASN A 1 317 ? 17.755 -12.301 11.605 1.00 33.00 317 ASN A N 1
ATOM 2540 C CA . ASN A 1 317 ? 18.769 -11.255 11.331 1.00 33.00 317 ASN A CA 1
ATOM 2541 C C . ASN A 1 317 ? 18.329 -10.034 10.496 1.00 33.00 317 ASN A C 1
ATOM 2543 O O . ASN A 1 317 ? 19.018 -9.604 9.572 1.00 33.00 317 ASN A O 1
ATOM 2547 N N . ALA A 1 318 ? 17.235 -9.388 10.896 1.00 38.56 318 ALA A N 1
ATOM 2548 C CA . ALA A 1 318 ? 17.085 -7.945 10.721 1.00 38.56 318 ALA A CA 1
ATOM 2549 C C . ALA A 1 318 ? 17.127 -7.337 12.125 1.00 38.56 318 ALA A C 1
ATOM 2551 O O . ALA A 1 318 ? 16.241 -7.633 12.915 1.00 38.56 318 ALA A O 1
ATOM 2552 N N . SER A 1 319 ? 18.203 -6.603 12.444 1.00 32.19 319 SER A N 1
ATOM 2553 C CA . SER A 1 319 ? 18.463 -5.836 13.680 1.00 32.19 319 SER A CA 1
ATOM 2554 C C . SER A 1 319 ? 17.400 -5.989 14.775 1.00 32.19 319 SER A C 1
ATOM 2556 O O . SER A 1 319 ? 16.285 -5.530 14.556 1.00 32.19 319 SER A O 1
ATOM 2558 N N . ALA A 1 320 ? 17.736 -6.546 15.942 1.00 39.44 320 ALA A N 1
ATOM 2559 C CA . ALA A 1 320 ? 16.875 -6.581 17.129 1.00 39.44 320 ALA A CA 1
ATOM 2560 C C . ALA A 1 320 ? 15.902 -5.379 17.213 1.00 39.44 320 ALA A C 1
ATOM 2562 O O . ALA A 1 320 ? 16.263 -4.298 17.673 1.00 39.44 320 ALA A O 1
ATOM 2563 N N . LYS A 1 321 ? 14.667 -5.549 16.733 1.00 45.12 321 LYS A N 1
ATOM 2564 C CA . LYS A 1 321 ? 13.593 -4.562 16.849 1.00 45.12 321 LYS A CA 1
ATOM 2565 C C . LYS A 1 321 ? 12.492 -5.261 17.602 1.00 45.12 321 LYS A C 1
ATOM 2567 O O . LYS A 1 321 ? 11.681 -5.989 17.045 1.00 45.12 321 LYS A O 1
ATOM 2572 N N . SER A 1 322 ? 12.576 -5.109 18.918 1.00 58.16 322 SER A N 1
ATOM 2573 C CA . SER A 1 322 ? 11.664 -5.702 19.878 1.00 58.16 322 SER A CA 1
ATOM 2574 C C . SER A 1 322 ? 10.221 -5.476 19.435 1.00 58.16 322 SER A C 1
ATOM 2576 O O . SER A 1 322 ? 9.796 -4.326 19.280 1.00 58.16 322 SER A O 1
ATOM 2578 N N . THR A 1 323 ? 9.445 -6.555 19.328 1.00 69.44 323 THR A N 1
ATOM 2579 C CA . THR A 1 323 ? 8.005 -6.469 19.591 1.00 69.44 323 THR A CA 1
ATOM 2580 C C . THR A 1 323 ? 7.810 -5.587 20.826 1.00 69.44 323 THR A C 1
ATOM 2582 O O . THR A 1 323 ? 8.592 -5.747 21.777 1.00 69.44 323 THR A O 1
ATOM 2585 N N . PRO A 1 324 ? 6.844 -4.655 20.842 1.00 81.25 324 PRO A N 1
ATOM 2586 C CA . PRO A 1 324 ? 6.652 -3.771 21.981 1.00 81.25 324 PRO A CA 1
ATOM 2587 C C . PRO A 1 324 ? 6.669 -4.557 23.288 1.00 81.25 324 PRO A C 1
ATOM 2589 O O . PRO A 1 324 ? 6.099 -5.640 23.363 1.00 81.25 324 PRO A O 1
ATOM 2592 N N . GLN A 1 325 ? 7.336 -4.036 24.318 1.00 80.25 325 GLN A N 1
ATOM 2593 C CA . GLN A 1 325 ? 7.562 -4.787 25.559 1.00 80.25 325 GLN A CA 1
ATOM 2594 C C . GLN A 1 325 ? 6.260 -5.276 26.213 1.00 80.25 325 GLN A C 1
ATOM 2596 O O . GLN A 1 325 ? 6.259 -6.300 26.886 1.00 80.25 325 GLN A O 1
ATOM 2601 N N . HIS A 1 326 ? 5.160 -4.553 25.993 1.00 82.50 326 HIS A N 1
ATOM 2602 C CA . HIS A 1 326 ? 3.836 -4.889 26.503 1.00 82.50 326 HIS A CA 1
ATOM 2603 C C . HIS A 1 326 ? 3.130 -6.003 25.709 1.00 82.50 326 HIS A C 1
ATOM 2605 O O . HIS A 1 326 ? 2.099 -6.489 26.163 1.00 82.50 326 HIS A O 1
ATOM 2611 N N . TRP A 1 327 ? 3.646 -6.417 24.545 1.00 86.50 327 TRP A N 1
ATOM 2612 C CA . TRP A 1 327 ? 3.078 -7.528 23.784 1.00 86.50 327 TRP A CA 1
ATOM 2613 C C . TRP A 1 327 ? 3.246 -8.852 24.525 1.00 86.50 327 TRP A C 1
ATOM 2615 O O . TRP A 1 327 ? 4.281 -9.141 25.125 1.00 86.50 327 TRP A O 1
ATOM 2625 N N . ASP A 1 328 ? 2.226 -9.692 24.410 1.00 81.19 328 ASP A N 1
ATOM 2626 C CA . ASP A 1 328 ? 2.283 -11.078 24.830 1.00 81.19 328 ASP A CA 1
ATOM 2627 C C . ASP A 1 328 ? 3.012 -11.857 23.738 1.00 81.19 328 ASP A C 1
ATOM 2629 O O . ASP A 1 328 ? 2.437 -12.167 22.691 1.00 81.19 328 ASP A O 1
ATOM 2633 N N . LYS A 1 329 ? 4.292 -12.140 23.987 1.00 79.50 329 LYS A N 1
ATOM 2634 C CA . LYS A 1 329 ? 5.184 -12.842 23.056 1.00 79.50 329 LYS A CA 1
ATOM 2635 C C . LYS A 1 329 ? 4.706 -14.259 22.724 1.00 79.50 329 LYS A C 1
ATOM 2637 O O . LYS A 1 329 ? 5.053 -14.759 21.662 1.00 79.50 329 LYS A O 1
ATOM 2642 N N . GLY A 1 330 ? 3.903 -14.889 23.587 1.00 71.88 330 GLY A N 1
ATOM 2643 C CA . GLY A 1 330 ? 3.305 -16.204 23.334 1.00 71.88 330 GLY A CA 1
ATOM 2644 C C . GLY A 1 330 ? 2.043 -16.150 22.467 1.00 71.88 330 GLY A C 1
ATOM 2645 O O . GLY A 1 330 ? 1.518 -17.191 22.084 1.00 71.88 330 GLY A O 1
ATOM 2646 N N . GLN A 1 331 ? 1.544 -14.950 22.160 1.00 69.12 331 GLN A N 1
ATOM 2647 C CA . GLN A 1 331 ? 0.318 -14.706 21.393 1.00 69.12 331 GLN A CA 1
ATOM 2648 C C . GLN A 1 331 ? 0.574 -13.826 20.156 1.00 69.12 331 GLN A C 1
ATOM 2650 O O . GLN A 1 331 ? -0.338 -13.161 19.659 1.00 69.12 331 GLN A O 1
ATOM 2655 N N . VAL A 1 332 ? 1.814 -13.776 19.658 1.00 73.81 332 VAL A N 1
ATOM 2656 C CA . VAL A 1 332 ? 2.146 -13.132 18.379 1.00 73.81 332 VAL A CA 1
ATOM 2657 C C . VAL A 1 332 ? 2.195 -14.220 17.311 1.00 73.81 332 VAL A C 1
ATOM 2659 O O . VAL A 1 332 ? 3.134 -15.014 17.315 1.00 73.81 332 VAL A O 1
ATOM 2662 N N . PRO A 1 333 ? 1.200 -14.312 16.415 1.00 66.69 333 PRO A N 1
ATOM 2663 C CA . PRO A 1 333 ? 1.298 -15.253 15.318 1.00 66.69 333 PRO A CA 1
ATOM 2664 C C . PRO A 1 333 ? 2.392 -14.778 14.355 1.00 66.69 333 PRO A C 1
ATOM 2666 O O . PRO A 1 333 ? 2.543 -13.579 14.119 1.00 66.69 333 PRO A O 1
ATOM 2669 N N . GLU A 1 334 ? 3.122 -15.722 13.763 1.00 50.78 334 GLU A N 1
ATOM 2670 C CA . GLU A 1 334 ? 4.081 -15.435 12.685 1.00 50.78 334 GLU A CA 1
ATOM 2671 C C . GLU A 1 334 ? 3.381 -14.776 11.476 1.00 50.78 334 GLU A C 1
ATOM 2673 O O . GLU A 1 334 ? 3.986 -14.021 10.717 1.00 50.78 334 GLU A O 1
ATOM 2678 N N . VAL A 1 335 ? 2.069 -15.013 11.332 1.00 52.66 335 VAL A N 1
ATOM 2679 C CA . VAL A 1 335 ? 1.243 -14.578 10.203 1.00 52.66 335 VAL A CA 1
ATOM 2680 C C . VAL A 1 335 ? -0.136 -14.130 10.669 1.00 52.66 335 VAL A C 1
ATOM 2682 O O . VAL A 1 335 ? -0.809 -14.828 11.425 1.00 52.66 335 VAL A O 1
ATOM 2685 N N . GLY A 1 336 ? -0.613 -13.003 10.142 1.00 71.31 336 GLY A N 1
ATOM 2686 C CA . GLY A 1 336 ? -1.933 -12.473 10.473 1.00 71.31 336 GLY A CA 1
ATOM 2687 C C . GLY A 1 336 ? -1.912 -11.677 11.772 1.00 71.31 336 GLY A C 1
ATOM 2688 O O . GLY A 1 336 ? -0.978 -10.915 12.019 1.00 71.31 336 GLY A O 1
ATOM 2689 N N . TYR A 1 337 ? -2.963 -11.805 12.578 1.00 86.62 337 TYR A N 1
ATOM 2690 C CA . TYR A 1 337 ? -3.088 -11.047 13.816 1.00 86.62 337 TYR A CA 1
ATOM 2691 C C . TYR A 1 337 ? -3.701 -11.878 14.937 1.00 86.62 337 TYR A C 1
ATOM 2693 O O . TYR A 1 337 ? -4.391 -12.871 14.705 1.00 86.62 337 TYR A O 1
ATOM 2701 N N . LYS A 1 338 ? -3.482 -11.423 16.167 1.00 88.69 338 LYS A N 1
ATOM 2702 C CA . LYS A 1 338 ? -4.197 -11.898 17.347 1.00 88.69 338 LYS A CA 1
ATOM 2703 C C . LYS A 1 338 ? -4.794 -10.720 18.103 1.00 88.69 338 LYS A C 1
ATOM 2705 O O . LYS A 1 338 ? -4.160 -9.674 18.226 1.00 88.69 338 LYS A O 1
ATOM 2710 N N . LEU A 1 339 ? -6.000 -10.913 18.627 1.00 95.00 339 LEU A N 1
ATOM 2711 C CA . LEU A 1 339 ? -6.593 -10.037 19.633 1.00 95.00 339 LEU A CA 1
ATOM 2712 C C . LEU A 1 339 ? -6.281 -10.599 21.015 1.00 95.00 339 LEU A C 1
ATOM 2714 O O . LEU A 1 339 ? -6.650 -11.733 21.326 1.00 95.00 339 LEU A O 1
ATOM 2718 N N . VAL A 1 340 ? -5.585 -9.807 21.824 1.00 95.31 340 VAL A N 1
ATOM 2719 C CA . VAL A 1 340 ? -5.261 -10.130 23.213 1.00 95.31 340 VAL A CA 1
ATOM 2720 C C . VAL A 1 340 ? -6.128 -9.260 24.112 1.00 95.31 340 VAL A C 1
ATOM 2722 O O . VAL A 1 340 ? -5.957 -8.043 24.166 1.00 95.31 340 VAL A O 1
ATOM 2725 N N . GLY A 1 341 ? -7.088 -9.878 24.798 1.00 96.62 341 GLY A N 1
ATOM 2726 C CA . GLY A 1 341 ? -7.953 -9.181 25.746 1.00 96.62 341 GLY A CA 1
ATOM 2727 C C . GLY A 1 341 ? -7.148 -8.633 26.922 1.00 96.62 341 GLY A C 1
ATOM 2728 O O . GLY A 1 341 ? -6.417 -9.372 27.579 1.00 96.62 341 GLY A O 1
ATOM 2729 N N . LEU A 1 342 ? -7.280 -7.337 27.195 1.00 96.50 342 LEU A N 1
ATOM 2730 C CA . LEU A 1 342 ? -6.592 -6.700 28.309 1.00 96.50 342 LEU A CA 1
ATOM 2731 C C . LEU A 1 342 ? -7.370 -6.897 29.615 1.00 96.50 342 LEU A C 1
ATOM 2733 O O . LEU A 1 342 ? -8.585 -6.697 29.666 1.00 96.50 342 LEU A O 1
ATOM 2737 N N . SER A 1 343 ? -6.655 -7.228 30.692 1.00 95.69 343 SER A N 1
ATOM 2738 C CA . SER A 1 343 ? -7.231 -7.246 32.041 1.00 95.69 343 SER A CA 1
ATOM 2739 C C . SER A 1 343 ? -7.630 -5.836 32.478 1.00 95.69 343 SER A C 1
ATOM 2741 O O . SER A 1 343 ? -6.829 -4.913 32.370 1.00 95.69 343 SER A O 1
ATOM 2743 N N . GLN A 1 344 ? -8.819 -5.673 33.066 1.00 94.75 344 GLN A N 1
ATOM 2744 C CA . GLN A 1 344 ? -9.292 -4.372 33.563 1.00 94.75 344 GLN A CA 1
ATOM 2745 C C . GLN A 1 344 ? -8.393 -3.768 34.655 1.00 94.75 344 GLN A C 1
ATOM 2747 O O . GLN A 1 344 ? -8.386 -2.554 34.856 1.00 94.75 344 GLN A O 1
ATOM 2752 N N . SER A 1 345 ? -7.632 -4.609 35.362 1.00 94.31 345 SER A N 1
ATOM 2753 C CA . SER A 1 345 ? -6.683 -4.177 36.388 1.00 94.31 345 SER A CA 1
ATOM 2754 C C . SER A 1 345 ? -5.343 -3.693 35.826 1.00 94.31 345 SER A C 1
ATOM 2756 O O . SER A 1 345 ? -4.590 -3.065 36.572 1.00 94.31 345 SER A O 1
ATOM 2758 N N . SER A 1 346 ? -5.036 -3.949 34.547 1.00 96.25 346 SER A N 1
ATOM 2759 C CA . SER A 1 346 ? -3.754 -3.570 33.948 1.00 96.25 346 SER A CA 1
ATOM 2760 C C . SER A 1 346 ? -3.667 -2.063 33.691 1.00 96.25 346 SER A C 1
ATOM 2762 O O . SER A 1 346 ? -4.652 -1.411 33.336 1.00 96.25 346 SER A O 1
ATOM 2764 N N . GLU A 1 347 ? -2.466 -1.497 33.828 1.00 95.75 347 GLU A N 1
ATOM 2765 C CA . GLU A 1 347 ? -2.226 -0.074 33.536 1.00 95.75 347 GLU A CA 1
ATOM 2766 C C . GLU A 1 347 ? -2.504 0.275 32.069 1.00 95.75 347 GLU A C 1
ATOM 2768 O O . GLU A 1 347 ? -3.008 1.353 31.755 1.00 95.75 347 GLU A O 1
ATOM 2773 N N . GLU A 1 348 ? -2.257 -0.673 31.165 1.00 95.81 348 GLU A N 1
ATOM 2774 C CA . GLU A 1 348 ? -2.574 -0.550 29.745 1.00 95.81 348 GLU A CA 1
ATOM 2775 C C . GLU A 1 348 ? -4.083 -0.377 29.513 1.00 95.81 348 GLU A C 1
ATOM 2777 O O . GLU A 1 348 ? -4.497 0.579 28.852 1.00 95.81 348 GLU A O 1
ATOM 2782 N N . TYR A 1 349 ? -4.921 -1.228 30.123 1.00 97.94 349 TYR A N 1
ATOM 2783 C CA . TYR A 1 349 ? -6.377 -1.095 30.039 1.00 97.94 349 TYR A CA 1
ATOM 2784 C C . TYR A 1 349 ? -6.840 0.237 30.626 1.00 97.94 349 TYR A C 1
ATOM 2786 O O . TYR A 1 349 ? -7.613 0.958 29.991 1.00 97.94 349 TYR A O 1
ATOM 2794 N N . LYS A 1 350 ? -6.363 0.590 31.829 1.00 97.62 350 LYS A N 1
ATOM 2795 C CA . LYS A 1 350 ? -6.751 1.832 32.515 1.00 97.62 350 LYS A CA 1
ATOM 2796 C C . LYS A 1 350 ? -6.431 3.058 31.667 1.00 97.62 350 LYS A C 1
ATOM 2798 O O . LYS A 1 350 ? -7.286 3.934 31.546 1.00 97.62 350 LYS A O 1
ATOM 2803 N N . LYS A 1 351 ? -5.260 3.094 31.022 1.00 97.88 351 LYS A N 1
ATOM 2804 C CA . LYS A 1 351 ? -4.851 4.188 30.131 1.00 97.88 351 LYS A CA 1
ATOM 2805 C C . LYS A 1 351 ? -5.803 4.346 28.943 1.00 97.88 351 LYS A C 1
ATOM 2807 O O . LYS A 1 351 ? -6.296 5.449 28.702 1.00 97.88 351 LYS A O 1
ATOM 2812 N N . ILE A 1 352 ? -6.094 3.262 28.219 1.00 98.12 352 ILE A N 1
ATOM 2813 C CA . ILE A 1 352 ? -6.981 3.310 27.044 1.00 98.12 352 ILE A CA 1
ATOM 2814 C C . ILE A 1 352 ? -8.429 3.617 27.457 1.00 98.12 352 ILE A C 1
ATOM 2816 O O . ILE A 1 352 ? -9.086 4.462 26.845 1.00 98.12 352 ILE A O 1
ATOM 2820 N N . SER A 1 353 ? -8.906 3.014 28.549 1.00 98.00 353 SER A N 1
ATOM 2821 C CA . SER A 1 353 ? -10.223 3.292 29.130 1.00 98.00 353 SER A CA 1
ATOM 2822 C C . SER A 1 353 ? -10.363 4.757 29.553 1.00 98.00 353 SER A C 1
ATOM 2824 O O . SER A 1 353 ? -11.382 5.379 29.260 1.00 98.00 353 SER A O 1
ATOM 2826 N N . ALA A 1 354 ? -9.359 5.339 30.215 1.00 98.06 354 ALA A N 1
ATOM 2827 C CA . ALA A 1 354 ? -9.383 6.743 30.624 1.00 98.06 354 ALA A CA 1
ATOM 2828 C C . ALA A 1 354 ? -9.420 7.686 29.411 1.00 98.06 354 ALA A C 1
ATOM 2830 O O . ALA A 1 354 ? -10.239 8.605 29.373 1.00 98.06 354 ALA A O 1
ATOM 2831 N N . ALA A 1 355 ? -8.599 7.424 28.387 1.00 97.94 355 ALA A N 1
ATOM 2832 C CA . ALA A 1 355 ? -8.588 8.210 27.153 1.00 97.94 355 ALA A CA 1
ATOM 2833 C C . ALA A 1 355 ? -9.953 8.196 26.441 1.00 97.94 355 ALA A C 1
ATOM 2835 O O . ALA A 1 355 ? -10.422 9.244 25.991 1.00 97.94 355 ALA A O 1
ATOM 2836 N N . PHE A 1 356 ? -10.605 7.031 26.385 1.00 98.31 356 PHE A N 1
ATOM 2837 C CA . PHE A 1 356 ? -11.957 6.866 25.852 1.00 98.31 356 PHE A CA 1
ATOM 2838 C C . PHE A 1 356 ? -12.999 7.620 26.699 1.00 98.31 356 PHE A C 1
ATOM 2840 O O . PHE A 1 356 ? -13.742 8.466 26.187 1.00 98.31 356 PHE A O 1
ATOM 2847 N N . LYS A 1 357 ? -13.024 7.369 28.016 1.00 97.62 357 LYS A N 1
ATOM 2848 C CA . LYS A 1 357 ? -14.026 7.926 28.943 1.00 97.62 357 LYS A CA 1
ATOM 2849 C C . LYS A 1 357 ? -13.923 9.436 29.124 1.00 97.62 357 LYS A C 1
ATOM 2851 O O . LYS A 1 357 ? -14.917 10.055 29.481 1.00 97.62 357 LYS A O 1
ATOM 2856 N N . ARG A 1 358 ? -12.776 10.043 28.805 1.00 97.75 358 ARG A N 1
ATOM 2857 C CA . ARG A 1 358 ? -12.586 11.503 28.803 1.00 97.75 358 ARG A CA 1
ATOM 2858 C C . ARG A 1 358 ? -13.637 12.248 27.975 1.00 97.75 358 ARG A C 1
ATOM 2860 O O . ARG A 1 358 ? -13.962 13.380 28.303 1.00 97.75 358 ARG A O 1
ATOM 2867 N N . THR A 1 359 ? -14.149 11.632 26.905 1.00 97.00 359 THR A N 1
ATOM 2868 C CA . THR A 1 359 ? -15.187 12.242 26.046 1.00 97.00 359 THR A CA 1
ATOM 2869 C C . THR A 1 359 ? -16.430 11.372 25.863 1.00 97.00 359 THR A C 1
ATOM 2871 O O . THR A 1 359 ? -17.435 11.850 25.352 1.00 97.00 359 THR A O 1
ATOM 2874 N N . LEU A 1 360 ? -16.395 10.112 26.309 1.00 95.12 360 LEU A N 1
ATOM 2875 C CA . LEU A 1 360 ? -17.538 9.193 26.322 1.00 95.12 360 LEU A CA 1
ATOM 2876 C C . LEU A 1 360 ? -17.733 8.565 27.719 1.00 95.12 360 LEU A C 1
ATOM 2878 O O . LEU A 1 360 ? -17.615 7.343 27.856 1.00 95.12 360 LEU A O 1
ATOM 2882 N N . PRO A 1 361 ? -18.009 9.363 28.768 1.00 95.44 361 PRO A N 1
ATOM 2883 C CA . PRO A 1 361 ? -18.102 8.859 30.141 1.00 95.44 361 PRO A CA 1
ATOM 2884 C C . PRO A 1 361 ? -19.286 7.903 30.345 1.00 95.44 361 PRO A C 1
ATOM 2886 O O . PRO A 1 361 ? -19.168 6.931 31.089 1.00 95.44 361 PRO A O 1
ATOM 2889 N N . ASP A 1 362 ? -20.387 8.127 29.625 1.00 91.50 362 ASP A N 1
ATOM 2890 C CA . ASP A 1 362 ? -21.643 7.390 29.810 1.00 91.50 362 ASP A CA 1
ATOM 2891 C C . ASP A 1 362 ? -21.661 6.022 29.116 1.00 91.50 362 ASP A C 1
ATOM 2893 O O . ASP A 1 362 ? -22.639 5.285 29.207 1.00 91.50 362 ASP A O 1
ATOM 2897 N N . LYS A 1 363 ? -20.611 5.659 28.371 1.00 93.06 363 LYS A N 1
ATOM 2898 C CA . LYS A 1 363 ? -20.552 4.384 27.646 1.00 93.06 363 LYS A CA 1
ATOM 2899 C C . LYS A 1 363 ? -19.920 3.291 28.500 1.00 93.06 363 LYS A C 1
ATOM 2901 O O . LYS A 1 363 ? -18.902 3.492 29.165 1.00 93.06 363 LYS A O 1
ATOM 2906 N N . ARG A 1 364 ? -20.487 2.086 28.422 1.00 94.69 364 ARG A N 1
ATOM 2907 C CA . ARG A 1 364 ? -19.967 0.907 29.122 1.00 94.69 364 ARG A CA 1
ATOM 2908 C C . ARG A 1 364 ? -19.019 0.134 28.210 1.00 94.69 364 ARG A C 1
ATOM 2910 O O . ARG A 1 364 ? -19.454 -0.422 27.208 1.00 94.69 364 ARG A O 1
ATOM 2917 N N . ILE A 1 365 ? -17.741 0.076 28.580 1.00 96.69 365 ILE A N 1
ATOM 2918 C CA . ILE A 1 365 ? -16.729 -0.750 27.905 1.00 96.69 365 ILE A CA 1
ATOM 2919 C C . ILE A 1 365 ? -16.934 -2.218 28.308 1.00 96.69 365 ILE A C 1
ATOM 2921 O O . ILE A 1 365 ? -17.064 -2.521 29.493 1.00 96.69 365 ILE A O 1
ATOM 2925 N N . HIS A 1 366 ? -16.970 -3.118 27.325 1.00 94.81 366 HIS A N 1
ATOM 2926 C CA . HIS A 1 366 ? -17.010 -4.570 27.525 1.00 94.81 366 HIS A CA 1
ATOM 2927 C C . HIS A 1 366 ? -15.621 -5.185 27.474 1.00 94.81 366 HIS A C 1
ATOM 2929 O O . HIS A 1 366 ? -15.265 -5.983 28.336 1.00 94.81 366 HIS A O 1
ATOM 2935 N N . SER A 1 367 ? -14.843 -4.803 26.465 1.00 97.44 367 SER A N 1
ATOM 2936 C CA . SER A 1 367 ? -13.480 -5.274 26.284 1.00 97.44 367 SER A CA 1
ATOM 2937 C C . SER A 1 367 ? -12.628 -4.205 25.615 1.00 97.44 367 SER A C 1
ATOM 2939 O O . SER A 1 367 ? -13.112 -3.379 24.834 1.00 97.44 367 SER A O 1
ATOM 2941 N N . ILE A 1 368 ? -11.341 -4.251 25.942 1.00 98.56 368 ILE A N 1
ATOM 2942 C CA . ILE A 1 368 ? -10.277 -3.609 25.183 1.00 98.56 368 ILE A CA 1
ATOM 2943 C C . ILE A 1 368 ? -9.339 -4.737 24.783 1.00 98.56 368 ILE A C 1
ATOM 2945 O O . ILE A 1 368 ? -8.839 -5.464 25.640 1.00 98.56 368 ILE A O 1
ATOM 2949 N N . GLU A 1 369 ? -9.153 -4.914 23.486 1.00 98.19 369 GLU A N 1
ATOM 2950 C CA . GLU A 1 369 ? -8.342 -5.983 22.920 1.00 98.19 36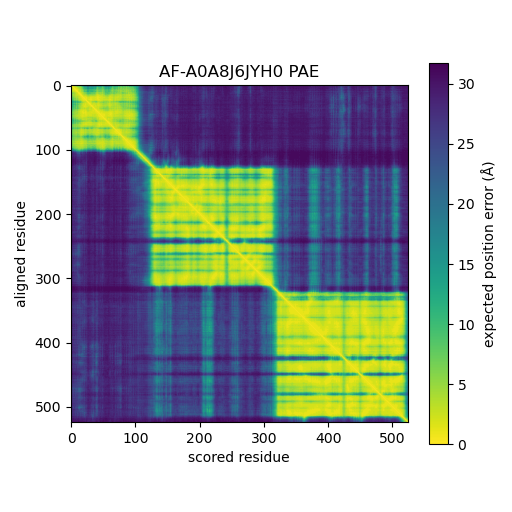9 GLU A CA 1
ATOM 2951 C C . GLU A 1 369 ? -7.155 -5.349 22.201 1.00 98.19 369 GLU A C 1
ATOM 2953 O O . GLU A 1 369 ? -7.346 -4.516 21.314 1.00 98.19 369 GLU A O 1
ATOM 2958 N N . ARG A 1 370 ? -5.930 -5.716 22.579 1.00 98.06 370 ARG A N 1
ATOM 2959 C CA . ARG A 1 370 ? -4.727 -5.307 21.854 1.00 98.06 370 ARG A CA 1
ATOM 2960 C C . ARG A 1 370 ? -4.592 -6.136 20.587 1.00 98.06 370 ARG A C 1
ATOM 2962 O O . ARG A 1 370 ? -4.655 -7.364 20.637 1.00 98.06 370 ARG A O 1
ATOM 2969 N N . VAL A 1 371 ? -4.350 -5.467 19.469 1.00 96.81 371 VAL A N 1
ATOM 2970 C CA . VAL A 1 371 ? -4.019 -6.117 18.203 1.00 96.81 371 VAL A CA 1
ATOM 2971 C C . VAL A 1 371 ? -2.521 -6.400 18.190 1.00 96.81 371 VAL A C 1
ATOM 2973 O O . VAL A 1 371 ? -1.702 -5.490 18.332 1.00 96.81 371 VAL A O 1
ATOM 2976 N N . GLN A 1 372 ? -2.154 -7.664 18.003 1.00 94.25 372 GLN A N 1
ATOM 2977 C CA . GLN A 1 372 ? -0.776 -8.090 17.772 1.00 94.25 372 GLN A CA 1
ATOM 2978 C C . GLN A 1 372 ? -0.666 -8.605 16.341 1.00 94.25 372 GLN A C 1
ATOM 2980 O O . GLN A 1 372 ? -1.006 -9.754 16.062 1.00 94.25 372 GLN A O 1
ATOM 2985 N N . ASN A 1 373 ? -0.237 -7.732 15.433 1.00 87.44 373 ASN A N 1
ATOM 2986 C CA . ASN A 1 373 ? 0.043 -8.062 14.039 1.00 87.44 373 ASN A CA 1
ATOM 2987 C C . ASN A 1 373 ? 1.483 -7.642 13.731 1.00 87.44 373 ASN A C 1
ATOM 2989 O O . ASN A 1 373 ? 1.764 -6.452 13.567 1.00 87.44 373 ASN A O 1
ATOM 2993 N N . LEU A 1 374 ? 2.397 -8.616 13.694 1.00 81.31 374 LEU A N 1
ATOM 2994 C CA . LEU A 1 374 ? 3.826 -8.349 13.538 1.00 81.31 374 LEU A CA 1
ATOM 2995 C C . LEU A 1 374 ? 4.134 -7.685 12.191 1.00 81.31 374 LEU A C 1
ATOM 2997 O O . LEU A 1 374 ? 4.832 -6.678 12.162 1.00 81.31 374 LEU A O 1
ATOM 3001 N N . ALA A 1 375 ? 3.534 -8.171 11.103 1.00 76.88 375 ALA A N 1
ATOM 3002 C CA . ALA A 1 375 ? 3.758 -7.619 9.769 1.00 76.88 375 ALA A CA 1
ATOM 3003 C C . ALA A 1 375 ? 3.320 -6.147 9.673 1.00 76.88 375 ALA A C 1
ATOM 3005 O O . ALA A 1 375 ? 4.065 -5.308 9.171 1.00 76.88 375 ALA A O 1
ATOM 3006 N N . LEU A 1 376 ? 2.135 -5.793 10.190 1.00 85.56 376 LEU A N 1
ATOM 3007 C CA . LEU A 1 376 ? 1.697 -4.390 10.210 1.00 85.56 376 LEU A CA 1
ATOM 3008 C C . LEU A 1 376 ? 2.579 -3.526 11.117 1.00 85.56 376 LEU A C 1
ATOM 3010 O O . LEU A 1 376 ? 2.851 -2.375 10.778 1.00 85.56 376 LEU A O 1
ATOM 3014 N N . TRP A 1 377 ? 3.039 -4.072 12.245 1.00 89.50 377 TRP A N 1
ATOM 3015 C CA . TRP A 1 377 ? 3.933 -3.370 13.162 1.00 89.50 377 TRP A CA 1
ATOM 3016 C C . TRP A 1 377 ? 5.291 -3.065 12.521 1.00 89.50 377 TRP A C 1
ATOM 3018 O O . TRP A 1 377 ? 5.779 -1.940 12.605 1.00 89.50 377 TRP A O 1
ATOM 3028 N N . GLU A 1 378 ? 5.887 -4.032 11.829 1.00 78.69 378 GLU A N 1
ATOM 3029 C CA . GLU A 1 378 ? 7.166 -3.865 11.134 1.00 78.69 378 GLU A CA 1
ATOM 3030 C C . GLU A 1 378 ? 7.086 -2.811 10.028 1.00 78.69 378 GLU A C 1
ATOM 3032 O O . GLU A 1 378 ? 7.968 -1.954 9.918 1.00 78.69 378 GLU A O 1
ATOM 3037 N N . VAL A 1 379 ? 6.001 -2.821 9.246 1.00 76.81 379 VAL A N 1
ATOM 3038 C CA . VAL A 1 379 ? 5.753 -1.807 8.215 1.00 76.81 379 VAL A CA 1
ATOM 3039 C C . VAL A 1 379 ? 5.604 -0.417 8.827 1.00 76.81 379 VAL A C 1
ATOM 3041 O O . VAL A 1 379 ? 6.207 0.539 8.334 1.00 76.81 379 VAL A O 1
ATOM 3044 N N . TYR A 1 380 ? 4.833 -0.309 9.907 1.00 89.81 380 TYR A N 1
ATOM 3045 C CA . TYR A 1 380 ? 4.615 0.939 10.630 1.00 89.81 380 TYR A CA 1
ATOM 3046 C C . TYR A 1 380 ? 5.927 1.513 11.187 1.00 89.81 380 TYR A C 1
ATOM 3048 O O . TYR A 1 380 ? 6.247 2.685 10.975 1.00 89.81 380 TYR A O 1
ATOM 3056 N N . GLN A 1 381 ? 6.744 0.675 11.828 1.00 87.50 381 GLN A N 1
ATOM 3057 C CA . GLN A 1 381 ? 8.046 1.081 12.360 1.00 87.50 381 GLN A CA 1
ATOM 3058 C C . GLN A 1 381 ? 9.022 1.478 11.246 1.00 87.50 381 GLN A C 1
ATOM 3060 O O . GLN A 1 381 ? 9.759 2.454 11.388 1.00 87.50 381 GLN A O 1
ATOM 3065 N N . TRP A 1 382 ? 9.004 0.774 10.110 1.00 81.81 382 TRP A N 1
ATOM 3066 C CA . TRP A 1 382 ? 9.794 1.163 8.944 1.00 81.81 382 TRP A CA 1
ATOM 3067 C C . TRP A 1 382 ? 9.373 2.533 8.396 1.00 81.81 382 TRP A C 1
ATOM 3069 O O . TRP A 1 382 ? 10.240 3.368 8.128 1.00 81.81 382 TRP A O 1
ATOM 3079 N N . GLN A 1 383 ? 8.066 2.794 8.276 1.00 85.06 383 GLN A N 1
ATOM 3080 C CA . GLN A 1 383 ? 7.543 4.090 7.836 1.00 85.06 383 GLN A CA 1
ATOM 3081 C C . GLN A 1 383 ? 7.965 5.207 8.800 1.00 85.06 383 GLN A C 1
ATOM 3083 O O . GLN A 1 383 ? 8.424 6.260 8.353 1.00 85.06 383 GLN A O 1
ATOM 3088 N N . LYS A 1 384 ? 7.900 4.958 10.115 1.00 89.50 384 LYS A N 1
ATOM 3089 C CA . LYS A 1 384 ? 8.388 5.883 11.150 1.00 89.50 384 LYS A CA 1
ATOM 3090 C C . LYS A 1 384 ? 9.861 6.227 10.956 1.00 89.50 384 LYS A C 1
ATOM 3092 O O . LYS A 1 384 ? 10.237 7.396 11.013 1.00 89.50 384 LYS A O 1
ATOM 3097 N N . GLU A 1 385 ? 10.698 5.233 10.676 1.00 81.94 385 GLU A N 1
ATOM 3098 C CA . GLU A 1 385 ? 12.121 5.452 10.407 1.00 81.94 385 GLU A CA 1
ATOM 3099 C C . GLU A 1 385 ? 12.372 6.236 9.119 1.00 81.94 385 GLU A C 1
ATOM 3101 O O . GLU A 1 385 ? 13.271 7.077 9.097 1.00 81.94 385 GLU A O 1
ATOM 3106 N N . GLN A 1 386 ? 11.592 6.004 8.057 1.00 80.69 386 GLN A N 1
ATOM 3107 C CA . GLN A 1 386 ? 11.705 6.806 6.835 1.00 80.69 386 GLN A CA 1
ATOM 3108 C C . GLN A 1 386 ? 11.339 8.263 7.105 1.00 80.69 386 GLN A C 1
ATOM 3110 O O . GLN A 1 386 ? 12.121 9.155 6.787 1.00 80.69 386 GLN A O 1
ATOM 3115 N N . MET A 1 387 ? 10.197 8.509 7.748 1.00 87.69 387 MET A N 1
ATOM 3116 C CA . MET A 1 387 ? 9.753 9.861 8.097 1.00 87.69 387 MET A CA 1
ATOM 3117 C C . MET A 1 387 ? 10.777 10.577 8.988 1.00 87.69 387 MET A C 1
ATOM 3119 O O . MET A 1 387 ? 11.101 11.735 8.737 1.00 87.69 387 MET A O 1
ATOM 3123 N N . LYS A 1 388 ? 11.382 9.872 9.955 1.00 87.06 388 LYS A N 1
ATOM 3124 C CA . LYS A 1 388 ? 12.476 10.401 10.782 1.00 87.06 388 LYS A CA 1
ATOM 3125 C C . LYS A 1 388 ? 13.688 10.808 9.941 1.00 87.06 388 LYS A C 1
ATOM 3127 O O . LYS A 1 388 ? 14.231 11.891 10.139 1.00 87.06 388 LYS A O 1
ATOM 3132 N N . LYS A 1 389 ? 14.113 9.974 8.984 1.00 80.06 389 LYS A N 1
ATOM 3133 C CA . LYS A 1 389 ? 15.235 10.291 8.080 1.00 80.06 389 LYS A CA 1
ATOM 3134 C C . LYS A 1 389 ? 14.939 11.514 7.212 1.00 80.06 389 LYS A C 1
ATOM 3136 O O . LYS A 1 389 ? 15.782 12.402 7.123 1.00 80.06 389 LYS A O 1
ATOM 3141 N N . TYR A 1 390 ? 13.747 11.581 6.620 1.00 77.25 390 TYR A N 1
ATOM 3142 C CA . TYR A 1 390 ? 13.336 12.719 5.795 1.00 77.25 390 TYR A CA 1
ATOM 3143 C C . TYR A 1 390 ? 13.172 14.012 6.604 1.00 77.25 390 TYR A C 1
ATOM 3145 O O . TYR A 1 390 ? 13.418 15.091 6.073 1.00 77.25 390 TYR A O 1
ATOM 3153 N N . ASN A 1 391 ? 12.848 13.915 7.897 1.00 84.25 391 ASN A N 1
ATOM 3154 C CA . ASN A 1 391 ? 12.742 15.057 8.806 1.00 84.25 391 ASN A CA 1
ATOM 3155 C C . ASN A 1 391 ? 14.067 15.401 9.524 1.00 84.25 391 ASN A C 1
ATOM 3157 O O . ASN A 1 391 ? 14.077 15.859 10.670 1.00 84.25 391 ASN A O 1
ATOM 3161 N N . GLY A 1 392 ? 15.213 15.129 8.889 1.00 83.44 392 GLY A N 1
ATOM 3162 C CA . GLY A 1 392 ? 16.533 15.479 9.428 1.00 83.44 392 GLY A CA 1
ATOM 3163 C C . GLY A 1 392 ? 16.889 14.759 10.734 1.00 83.44 392 GLY A C 1
ATOM 3164 O O . GLY A 1 392 ? 17.624 15.298 11.556 1.00 83.44 392 GLY A O 1
ATOM 3165 N N . GLY A 1 393 ? 16.337 13.565 10.957 1.00 85.06 393 GLY A N 1
ATOM 3166 C CA . GLY A 1 393 ? 16.573 12.758 12.153 1.00 85.06 393 GLY A CA 1
ATOM 3167 C C . GLY A 1 393 ? 15.690 13.105 13.353 1.00 85.06 393 GLY A C 1
ATOM 3168 O O . GLY A 1 393 ? 15.822 12.449 14.387 1.00 85.06 393 GLY A O 1
ATOM 3169 N N . LYS A 1 394 ? 14.784 14.086 13.242 1.00 90.75 394 LYS A N 1
ATOM 3170 C CA . LYS A 1 394 ? 13.836 14.432 14.311 1.00 90.75 394 LYS A CA 1
ATOM 3171 C C . LYS A 1 394 ? 12.802 13.327 14.508 1.00 90.75 394 LYS A C 1
ATOM 3173 O O . LYS A 1 394 ? 12.361 12.700 13.546 1.00 90.75 394 LYS A O 1
ATOM 3178 N N . GLU A 1 395 ? 12.398 13.111 15.758 1.00 92.25 395 GLU A N 1
ATOM 3179 C CA . GLU A 1 395 ? 11.289 12.205 16.056 1.00 92.25 395 GLU A CA 1
ATOM 3180 C C . GLU A 1 395 ? 10.022 12.648 15.320 1.00 92.25 395 GLU A C 1
ATOM 3182 O O . GLU A 1 395 ? 9.708 13.836 15.229 1.00 92.25 395 GLU A O 1
ATOM 3187 N N . VAL A 1 396 ? 9.310 11.668 14.775 1.00 95.75 396 VAL A N 1
ATOM 3188 C CA . VAL A 1 396 ? 8.055 11.885 14.056 1.00 95.75 396 VAL A CA 1
ATOM 3189 C C . VAL A 1 396 ? 6.946 12.112 15.078 1.00 95.75 396 VAL A C 1
ATOM 3191 O O . VAL A 1 396 ? 6.853 11.347 16.038 1.00 95.75 396 VAL A O 1
ATOM 3194 N N . ASP A 1 397 ? 6.093 13.120 14.863 1.00 97.56 397 ASP A N 1
ATOM 3195 C CA . ASP A 1 397 ? 4.876 13.298 15.665 1.00 97.56 397 ASP A CA 1
ATOM 3196 C C . ASP A 1 397 ? 3.981 12.059 15.486 1.00 97.56 397 ASP A C 1
ATOM 3198 O O . ASP A 1 397 ? 3.448 11.789 14.404 1.00 97.56 397 ASP A O 1
ATOM 3202 N N . GLU A 1 398 ? 3.891 11.268 16.552 1.00 98.38 398 GLU A N 1
ATOM 3203 C CA . GLU A 1 398 ? 3.112 10.042 16.653 1.00 98.38 398 GLU A CA 1
ATOM 3204 C C . GLU A 1 398 ? 2.007 10.245 17.687 1.00 98.38 398 GLU A C 1
ATOM 3206 O O . GLU A 1 398 ? 2.266 10.630 18.830 1.00 98.38 398 GLU A O 1
ATOM 3211 N N . ARG A 1 399 ? 0.765 9.926 17.313 1.00 98.25 399 ARG A N 1
ATOM 3212 C CA . ARG A 1 399 ? -0.405 10.110 18.177 1.00 98.25 399 ARG A CA 1
ATOM 3213 C C . ARG A 1 399 ? -1.236 8.842 18.274 1.00 98.25 399 ARG A C 1
ATOM 3215 O O . ARG A 1 399 ? -1.384 8.110 17.300 1.00 98.25 399 ARG A O 1
ATOM 3222 N N . GLN A 1 400 ? -1.820 8.612 19.449 1.00 98.25 400 GLN A N 1
ATOM 3223 C CA . GLN A 1 400 ? -2.887 7.626 19.626 1.00 98.25 400 GLN A CA 1
ATOM 3224 C C . GLN A 1 400 ? -4.231 8.307 19.354 1.00 98.25 400 GLN A C 1
ATOM 3226 O O . GLN A 1 400 ? -4.598 9.249 20.059 1.00 98.25 400 GLN A O 1
ATOM 3231 N N . LEU A 1 401 ? -4.942 7.859 18.320 1.00 98.62 401 LEU A N 1
ATOM 3232 C CA . LEU A 1 401 ? -6.175 8.480 17.834 1.00 98.62 401 LEU A CA 1
ATOM 3233 C C . LEU A 1 401 ? -7.290 7.442 17.657 1.00 98.62 401 LEU A C 1
ATOM 3235 O O . LEU A 1 401 ? -7.033 6.261 17.429 1.00 98.62 401 LEU A O 1
ATOM 3239 N N . PHE A 1 402 ? -8.538 7.890 17.746 1.00 98.56 402 PHE A N 1
ATOM 3240 C CA . PHE A 1 402 ? -9.726 7.048 17.637 1.00 98.56 402 PHE A CA 1
ATOM 3241 C C . PHE A 1 402 ? -10.223 6.932 16.192 1.00 98.56 402 PHE A C 1
ATOM 3243 O O . PHE A 1 402 ? -10.135 7.888 15.420 1.00 98.56 402 PHE A O 1
ATOM 3250 N N . HIS A 1 403 ? -10.787 5.773 15.851 1.00 96.56 403 HIS A N 1
ATOM 3251 C CA . HIS A 1 403 ? -11.473 5.530 14.581 1.00 96.56 403 HIS A CA 1
ATOM 3252 C C . HIS A 1 403 ? -12.720 4.667 14.805 1.00 96.56 403 HIS A C 1
ATOM 3254 O O . HIS A 1 403 ? -12.624 3.505 15.202 1.00 96.56 403 HIS A O 1
ATOM 3260 N N . GLY A 1 404 ? -13.904 5.233 14.572 1.00 92.69 404 GLY A N 1
ATOM 3261 C CA . GLY A 1 404 ? -15.171 4.504 14.643 1.00 92.69 404 GLY A CA 1
ATOM 3262 C C . GLY A 1 404 ? -15.445 3.744 13.350 1.00 92.69 404 GLY A C 1
ATOM 3263 O O . GLY A 1 404 ? -15.195 4.267 12.270 1.00 92.69 404 GLY A O 1
ATOM 3264 N N . THR A 1 405 ? -15.945 2.513 13.454 1.00 89.12 405 THR A N 1
ATOM 3265 C CA . THR A 1 405 ? -16.276 1.689 12.283 1.00 89.12 405 THR A CA 1
ATOM 3266 C C . THR A 1 405 ? -17.386 0.682 12.601 1.00 89.12 405 THR A C 1
ATOM 3268 O O . THR A 1 405 ? -17.841 0.567 13.742 1.00 89.12 405 THR A O 1
ATOM 3271 N N . SER A 1 406 ? -17.846 -0.049 11.586 1.00 86.19 406 SER A N 1
ATOM 3272 C CA . SER A 1 406 ? -18.756 -1.186 11.749 1.00 86.19 406 SER A CA 1
ATOM 3273 C C . SER A 1 406 ? -18.005 -2.429 12.231 1.00 86.19 406 SER A C 1
ATOM 3275 O O . SER A 1 406 ? -16.867 -2.681 11.830 1.00 86.19 406 SER A O 1
ATOM 3277 N N . ASN A 1 407 ? -18.676 -3.273 13.022 1.00 86.06 407 ASN A N 1
ATOM 3278 C CA . ASN A 1 407 ? -18.129 -4.557 13.467 1.00 86.06 407 ASN A CA 1
ATOM 3279 C C . ASN A 1 407 ? -17.715 -5.470 12.292 1.00 86.06 407 ASN A C 1
ATOM 3281 O O . ASN A 1 407 ? -16.804 -6.279 12.436 1.00 86.06 407 ASN A O 1
ATOM 3285 N N . THR A 1 408 ? -18.333 -5.307 11.118 1.00 86.00 408 THR A N 1
ATOM 3286 C CA . THR A 1 408 ? -18.013 -6.073 9.900 1.00 86.00 408 THR A CA 1
ATOM 3287 C C . THR A 1 408 ? -16.613 -5.800 9.347 1.00 86.00 408 THR A C 1
ATOM 3289 O O . THR A 1 408 ? -16.097 -6.623 8.600 1.00 86.00 408 THR A O 1
ATOM 3292 N N . PHE A 1 409 ? -15.987 -4.670 9.695 1.00 85.88 409 PHE A N 1
ATOM 3293 C CA . PHE A 1 409 ? -14.660 -4.294 9.190 1.00 85.88 409 PHE A CA 1
ATOM 3294 C C . PHE A 1 409 ? -13.518 -4.611 10.157 1.00 85.88 409 PHE A C 1
ATOM 3296 O O . PHE A 1 409 ? -12.358 -4.412 9.806 1.00 85.88 409 PHE A O 1
ATOM 3303 N N . VAL A 1 410 ? -13.813 -5.105 11.363 1.00 88.94 410 VAL A N 1
ATOM 3304 C CA . VAL A 1 410 ? -12.797 -5.313 12.408 1.00 88.94 410 VAL A CA 1
ATOM 3305 C C . VAL A 1 410 ? -11.719 -6.294 11.957 1.00 88.94 410 VAL A C 1
ATOM 3307 O O . VAL A 1 410 ? -10.538 -5.974 12.059 1.00 88.94 410 VAL A O 1
ATOM 3310 N N . ASP A 1 411 ? -12.123 -7.451 11.432 1.00 85.25 411 ASP A N 1
ATOM 3311 C CA . ASP A 1 411 ? -11.201 -8.487 10.956 1.00 85.25 411 ASP A CA 1
ATOM 3312 C C . ASP A 1 411 ? -10.320 -7.971 9.808 1.00 85.25 411 ASP A C 1
ATOM 3314 O O . ASP A 1 411 ? -9.092 -8.015 9.886 1.00 85.25 411 ASP A O 1
ATOM 3318 N N . ALA A 1 412 ? -10.946 -7.347 8.805 1.00 80.19 412 ALA A N 1
ATOM 3319 C CA . ALA A 1 412 ? -10.248 -6.762 7.667 1.00 80.19 412 ALA A CA 1
ATOM 3320 C C . ALA A 1 412 ? -9.219 -5.701 8.094 1.00 80.19 412 ALA A C 1
ATOM 3322 O O . ALA A 1 412 ? -8.085 -5.734 7.622 1.00 80.19 412 ALA A O 1
ATOM 3323 N N . ILE A 1 413 ? -9.574 -4.798 9.017 1.00 87.81 413 ILE A N 1
ATOM 3324 C CA . ILE A 1 413 ? -8.660 -3.759 9.517 1.00 87.81 413 ILE A CA 1
ATOM 3325 C C . ILE A 1 413 ? -7.504 -4.381 10.305 1.00 87.81 413 ILE A C 1
ATOM 3327 O O . ILE A 1 413 ? -6.354 -3.993 10.106 1.00 87.81 413 ILE A O 1
ATOM 3331 N N . CYS A 1 414 ? -7.768 -5.359 11.173 1.00 87.38 414 CYS A N 1
ATOM 3332 C CA . CYS A 1 414 ? -6.707 -5.994 11.954 1.00 87.38 414 CYS A CA 1
ATOM 3333 C C . CYS A 1 414 ? -5.740 -6.810 11.081 1.00 87.38 414 CYS A C 1
ATOM 3335 O O . CYS A 1 414 ? -4.545 -6.863 11.377 1.00 87.38 414 CYS A O 1
ATOM 3337 N N . HIS A 1 415 ? -6.232 -7.422 10.000 1.00 79.50 415 HIS A N 1
ATOM 3338 C CA . HIS A 1 415 ? -5.402 -8.163 9.051 1.00 79.50 415 HIS A CA 1
ATOM 3339 C C . HIS A 1 415 ? -4.654 -7.260 8.063 1.00 79.50 415 HIS A C 1
ATOM 3341 O O . HIS A 1 415 ? -3.482 -7.508 7.782 1.00 79.50 415 HIS A O 1
ATOM 3347 N N . GLN A 1 416 ? -5.328 -6.256 7.496 1.00 76.50 416 GLN A N 1
ATOM 3348 C CA . GLN A 1 416 ? -4.885 -5.555 6.280 1.00 76.50 416 GLN A CA 1
ATOM 3349 C C . GLN A 1 416 ? -4.662 -4.052 6.464 1.00 76.50 416 GLN A C 1
ATOM 3351 O O . GLN A 1 416 ? -4.207 -3.393 5.522 1.00 76.50 416 GLN A O 1
ATOM 3356 N N . ASN A 1 417 ? -4.900 -3.537 7.674 1.00 88.38 417 ASN A N 1
ATOM 3357 C CA . ASN A 1 417 ? -4.876 -2.119 8.026 1.00 88.38 417 ASN A CA 1
ATOM 3358 C C . ASN A 1 417 ? -6.086 -1.333 7.474 1.00 88.38 417 ASN A C 1
ATOM 3360 O O . ASN A 1 417 ? -6.960 -1.879 6.802 1.00 88.38 417 ASN A O 1
ATOM 3364 N N . PHE A 1 418 ? -6.168 -0.041 7.793 1.00 87.88 418 PHE A N 1
ATOM 3365 C CA . PHE A 1 418 ? -7.248 0.836 7.335 1.00 87.88 418 PHE A CA 1
ATOM 3366 C C . PHE A 1 418 ? -7.140 1.125 5.829 1.00 87.88 418 PHE A C 1
ATOM 3368 O O . PHE A 1 418 ? -6.094 1.570 5.353 1.00 87.88 418 PHE A O 1
ATOM 3375 N N . ASP A 1 419 ? -8.243 0.955 5.095 1.00 77.19 419 ASP A N 1
ATOM 3376 C CA . ASP A 1 419 ? -8.353 1.315 3.677 1.00 77.19 419 ASP A CA 1
ATOM 3377 C C . ASP A 1 419 ? -9.593 2.185 3.441 1.00 77.19 419 ASP A C 1
ATOM 3379 O O . ASP A 1 419 ? -10.731 1.712 3.428 1.00 77.19 419 ASP A O 1
ATOM 3383 N N . TRP A 1 420 ? -9.373 3.483 3.232 1.00 74.38 420 TRP A N 1
ATOM 3384 C CA . TRP A 1 420 ? -10.445 4.458 3.020 1.00 74.38 420 TRP A CA 1
ATOM 3385 C C . TRP A 1 420 ? -11.277 4.193 1.755 1.00 74.38 420 TRP A C 1
ATOM 3387 O O . TRP A 1 420 ? -12.401 4.687 1.653 1.00 74.38 420 TRP A O 1
ATOM 3397 N N . ARG A 1 421 ? -10.769 3.395 0.802 1.00 69.88 421 ARG A N 1
ATOM 3398 C CA . ARG A 1 421 ? -11.514 2.987 -0.402 1.00 69.88 421 ARG A CA 1
ATOM 3399 C C . ARG A 1 421 ? -12.598 1.958 -0.081 1.00 69.88 421 ARG A C 1
ATOM 3401 O O . ARG A 1 421 ? -13.565 1.844 -0.826 1.00 69.88 421 ARG A O 1
ATOM 3408 N N . ILE A 1 422 ? -12.437 1.233 1.026 1.00 62.69 422 ILE A N 1
ATOM 3409 C CA . ILE A 1 422 ? -13.351 0.186 1.495 1.00 62.69 422 ILE A CA 1
ATOM 3410 C C . ILE A 1 422 ? -14.226 0.715 2.640 1.00 62.69 422 ILE A C 1
ATOM 3412 O O . ILE A 1 422 ? -15.424 0.448 2.672 1.00 62.69 422 ILE A O 1
ATOM 3416 N N . CYS A 1 423 ? -13.661 1.519 3.546 1.00 52.75 423 CYS A N 1
ATOM 3417 C CA . CYS A 1 423 ? -14.330 1.973 4.772 1.00 52.75 423 CYS A CA 1
ATOM 3418 C C . CYS A 1 423 ? -15.364 3.108 4.590 1.00 52.75 423 CYS A C 1
ATOM 3420 O O . CYS A 1 423 ? -15.841 3.649 5.584 1.00 52.75 423 CYS A O 1
ATOM 3422 N N . GLY A 1 424 ? -15.749 3.449 3.355 1.00 48.72 424 GLY A N 1
ATOM 3423 C CA . GLY A 1 424 ? -16.747 4.484 3.067 1.00 48.72 424 GLY A CA 1
ATOM 3424 C C . GLY A 1 424 ? -16.220 5.910 3.271 1.00 48.72 424 GLY A C 1
ATOM 3425 O O . GLY A 1 424 ? -15.619 6.257 4.282 1.00 48.72 424 GLY A O 1
ATOM 3426 N N . SER A 1 425 ? -16.456 6.783 2.293 1.00 48.81 425 SER A N 1
ATOM 3427 C CA . SER A 1 425 ? -16.023 8.189 2.314 1.00 48.81 425 SER A CA 1
ATOM 3428 C C . SER A 1 425 ? -17.024 9.058 3.090 1.00 48.81 425 SER A C 1
ATOM 3430 O O . SER A 1 425 ? -17.647 9.970 2.545 1.00 48.81 425 SER A O 1
ATOM 3432 N N . HIS A 1 426 ? -17.246 8.756 4.369 1.00 52.97 426 HIS A N 1
ATOM 3433 C CA . HIS A 1 426 ? -18.080 9.608 5.214 1.00 52.97 426 HIS A CA 1
ATOM 3434 C C . HIS A 1 426 ? -17.325 10.908 5.516 1.00 52.97 426 HIS A C 1
ATOM 3436 O O . HIS A 1 426 ? -16.363 10.906 6.273 1.00 52.97 426 HIS A O 1
ATOM 3442 N N . GLY A 1 427 ? -17.744 12.013 4.891 1.00 56.19 427 GLY A N 1
ATOM 3443 C CA . GLY A 1 427 ? -17.182 13.341 5.143 1.00 56.19 427 GLY A CA 1
ATOM 3444 C C . GLY A 1 427 ? -15.723 13.481 4.707 1.00 56.19 427 GLY A C 1
ATOM 3445 O O . GLY A 1 427 ? -14.845 13.668 5.538 1.00 56.19 427 GLY A O 1
ATOM 3446 N N . THR A 1 428 ? -15.449 13.469 3.397 1.00 68.00 428 THR A N 1
ATOM 3447 C CA . THR A 1 428 ? -14.103 13.743 2.853 1.00 68.00 428 THR A CA 1
ATOM 3448 C C . THR A 1 428 ? -13.742 15.231 2.898 1.00 68.00 428 THR A C 1
ATOM 3450 O O . THR A 1 428 ? -13.147 15.744 1.957 1.00 68.00 428 THR A O 1
ATOM 3453 N N . SER A 1 429 ? -14.142 15.969 3.932 1.00 81.81 429 SER A N 1
ATOM 3454 C CA . SER A 1 429 ? -14.022 17.433 3.981 1.00 81.81 429 SER A CA 1
ATOM 3455 C C . SER A 1 429 ? -12.570 17.918 3.993 1.00 81.81 429 SER A C 1
ATOM 3457 O O . SER A 1 429 ? -12.293 19.022 3.535 1.00 81.81 429 SER A O 1
ATOM 3459 N N . PHE A 1 430 ? -11.644 17.081 4.466 1.00 87.06 430 PHE A N 1
ATOM 3460 C CA . PHE A 1 430 ? -10.227 17.417 4.639 1.00 87.06 430 PHE A CA 1
ATOM 3461 C C . PHE A 1 430 ? -9.292 16.528 3.798 1.00 87.06 430 PHE A C 1
ATOM 3463 O O . PHE A 1 430 ? -8.077 16.556 3.987 1.00 87.06 430 PHE A O 1
ATOM 3470 N N . GLY A 1 431 ? -9.854 15.752 2.866 1.00 88.19 431 GLY A N 1
ATOM 3471 C CA . GLY A 1 431 ? -9.120 14.886 1.942 1.00 88.19 431 GLY A CA 1
ATOM 3472 C C . GLY A 1 431 ? -9.736 13.498 1.789 1.00 88.19 431 GLY A C 1
ATOM 3473 O O . GLY A 1 431 ? -10.572 13.067 2.588 1.00 88.19 431 GLY A O 1
ATOM 3474 N N . LYS A 1 432 ? -9.313 12.785 0.747 1.00 86.88 432 LYS A N 1
ATOM 3475 C CA . LYS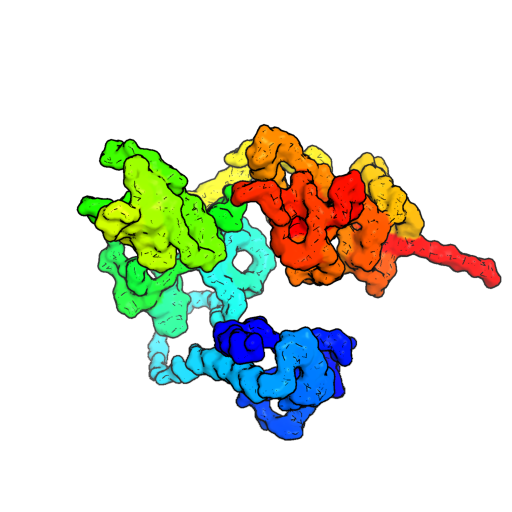 A 1 432 ? -9.661 11.389 0.466 1.00 86.88 432 LYS A CA 1
ATOM 3476 C C . LYS A 1 432 ? -8.615 10.464 1.093 1.00 86.88 432 LYS A C 1
ATOM 3478 O O . LYS A 1 432 ? -7.685 10.023 0.426 1.00 86.88 432 LYS A O 1
ATOM 3483 N N . GLY A 1 433 ? -8.755 10.237 2.394 1.00 88.44 433 GLY A N 1
ATOM 3484 C CA . GLY A 1 433 ? -7.869 9.392 3.194 1.00 88.44 433 GLY A CA 1
ATOM 3485 C C . GLY A 1 433 ? -8.604 8.783 4.387 1.00 88.44 433 GLY A C 1
ATOM 3486 O O . GLY A 1 433 ? -9.814 8.959 4.532 1.00 88.44 433 GLY A O 1
ATOM 3487 N N . SER A 1 434 ? -7.877 8.069 5.242 1.00 92.62 434 SER A N 1
ATOM 3488 C CA . SER A 1 434 ? -8.399 7.487 6.482 1.00 92.62 434 SER A CA 1
ATOM 3489 C C . SER A 1 434 ? -8.466 8.553 7.581 1.00 92.62 434 SER A C 1
ATOM 3491 O O . SER A 1 434 ? -7.473 9.232 7.842 1.00 92.62 434 SER A O 1
ATOM 3493 N N . TYR A 1 435 ? -9.630 8.699 8.221 1.00 94.38 435 TYR A N 1
ATOM 3494 C CA . TYR A 1 435 ? -9.895 9.730 9.231 1.00 94.38 435 TYR A CA 1
ATOM 3495 C C . TYR A 1 435 ? -9.688 9.199 10.649 1.00 94.38 435 TYR A C 1
ATOM 3497 O O . TYR A 1 435 ? -10.176 8.121 10.990 1.00 94.38 435 TYR A O 1
ATOM 3505 N N . PHE A 1 436 ? -9.025 9.990 11.487 1.00 97.38 436 PHE A N 1
ATOM 3506 C CA . PHE A 1 436 ? -8.771 9.691 12.893 1.00 97.38 436 PHE A CA 1
ATOM 3507 C C . PHE A 1 436 ? -9.099 10.898 13.762 1.00 97.38 436 PHE A C 1
ATOM 3509 O O . PHE A 1 436 ? -8.816 12.035 13.388 1.00 97.38 436 PHE A O 1
ATOM 3516 N N . ALA A 1 437 ? -9.679 10.661 14.935 1.00 97.69 437 ALA A N 1
ATOM 3517 C CA . ALA A 1 437 ? -10.096 11.719 15.843 1.00 97.69 437 ALA A CA 1
ATOM 3518 C C . ALA A 1 437 ? -9.300 11.700 17.146 1.00 97.69 437 ALA A C 1
ATOM 3520 O O . ALA A 1 437 ? -9.037 10.645 17.719 1.00 97.69 437 ALA A O 1
ATOM 3521 N N . ARG A 1 438 ? -8.987 12.885 17.672 1.00 98.06 438 ARG A N 1
ATOM 3522 C CA . ARG A 1 438 ? -8.419 13.035 19.020 1.00 98.06 438 ARG A CA 1
ATOM 3523 C C . ARG A 1 438 ? -9.394 12.562 20.102 1.00 98.06 438 ARG A C 1
ATOM 3525 O O . ARG A 1 438 ? -8.986 12.001 21.116 1.00 98.06 438 ARG A O 1
ATOM 3532 N N . ASP A 1 439 ? -10.680 12.818 19.884 1.00 97.25 439 ASP A N 1
ATOM 3533 C CA . ASP A 1 439 ? -11.730 12.624 20.875 1.00 97.25 439 ASP A CA 1
ATOM 3534 C C . ASP A 1 439 ? -12.658 11.477 20.453 1.00 97.25 439 ASP A C 1
ATOM 3536 O O . ASP A 1 439 ? -13.192 11.457 19.340 1.00 97.25 439 ASP A O 1
ATOM 3540 N N . ALA A 1 440 ? -12.862 10.516 21.355 1.00 97.19 440 ALA A N 1
ATOM 3541 C CA . ALA A 1 440 ? -13.638 9.305 21.096 1.00 97.19 440 ALA A CA 1
ATOM 3542 C C . ALA A 1 440 ? -15.096 9.613 20.712 1.00 97.19 440 ALA A C 1
ATOM 3544 O O . ALA A 1 440 ? -15.669 8.924 19.867 1.00 97.19 440 ALA A O 1
ATOM 3545 N N . ILE A 1 441 ? -15.681 10.680 21.272 1.00 95.75 441 ILE A N 1
ATOM 3546 C CA . ILE A 1 441 ? -17.049 11.116 20.952 1.00 95.75 441 ILE A CA 1
ATOM 3547 C C . ILE A 1 441 ? -17.241 11.455 19.472 1.00 95.75 441 ILE A C 1
ATOM 3549 O O . ILE A 1 441 ? -18.290 11.148 18.912 1.00 95.75 441 ILE A O 1
ATOM 3553 N N . TYR A 1 442 ? -16.219 12.010 18.814 1.00 94.44 442 TYR A N 1
ATOM 3554 C CA . TYR A 1 442 ? -16.280 12.288 17.381 1.00 94.44 442 TYR A CA 1
ATOM 3555 C C . TYR A 1 442 ? -16.321 10.983 16.580 1.00 94.44 442 TYR A C 1
ATOM 3557 O O . TYR A 1 442 ? -17.131 10.829 15.671 1.00 94.44 442 TYR A O 1
ATOM 3565 N N . SER A 1 443 ? -15.494 10.006 16.969 1.00 94.69 443 SER A N 1
ATOM 3566 C CA . SER A 1 443 ? -15.474 8.676 16.348 1.00 94.69 443 SER A CA 1
ATOM 3567 C C . SER A 1 443 ? -16.759 7.878 16.590 1.00 94.69 443 SER A C 1
ATOM 3569 O O . SER A 1 443 ? -17.147 7.096 15.729 1.00 94.69 443 SER A O 1
ATOM 3571 N N . HIS A 1 444 ? -17.457 8.089 17.713 1.00 93.31 444 HIS A N 1
ATOM 3572 C CA . HIS A 1 444 ? -18.718 7.398 18.018 1.00 93.31 444 HIS A CA 1
ATOM 3573 C C . HIS A 1 444 ? -19.783 7.594 16.932 1.00 93.31 444 HIS A C 1
ATOM 3575 O O . HIS A 1 444 ? -20.517 6.655 16.635 1.00 93.31 444 HIS A O 1
ATOM 3581 N N . GLY A 1 445 ? -19.834 8.776 16.306 1.00 89.19 445 GLY A N 1
ATOM 3582 C CA . GLY A 1 445 ? -20.778 9.073 15.222 1.00 89.19 445 GLY A CA 1
ATOM 3583 C C . GLY A 1 445 ? -20.600 8.207 13.969 1.00 89.19 445 GLY A C 1
ATOM 3584 O O . GLY A 1 445 ? -21.514 8.134 13.155 1.00 89.19 445 GLY A O 1
ATOM 3585 N N . TYR A 1 446 ? -19.455 7.529 13.833 1.00 87.94 446 TYR A N 1
ATOM 3586 C CA . TYR A 1 446 ? -19.124 6.644 12.712 1.00 87.94 446 TYR A CA 1
ATOM 3587 C C . TYR A 1 446 ? -19.215 5.150 13.076 1.00 87.94 446 TYR A C 1
ATOM 3589 O O . TYR A 1 446 ? -19.007 4.289 12.223 1.00 87.94 446 TYR A O 1
ATOM 3597 N N . CYS A 1 447 ? -19.526 4.810 14.331 1.00 86.88 447 CYS A N 1
ATOM 3598 C CA . CYS A 1 447 ? -19.770 3.426 14.730 1.00 86.88 447 CYS A CA 1
ATOM 3599 C C . CYS A 1 447 ? -21.183 2.998 14.286 1.00 86.88 447 CYS A C 1
ATOM 3601 O O . CYS A 1 447 ? -22.160 3.645 14.668 1.00 86.88 447 CYS A O 1
ATOM 3603 N N . SER A 1 448 ? -21.314 1.889 13.542 1.00 74.75 448 SER A N 1
ATOM 3604 C CA . SER A 1 448 ? -22.643 1.345 13.194 1.00 74.75 448 SER A CA 1
ATOM 3605 C C . SER A 1 448 ? -23.424 0.945 14.453 1.00 74.75 448 SER A C 1
ATOM 3607 O O . SER A 1 448 ? -22.843 0.468 15.431 1.00 74.75 448 SER A O 1
ATOM 3609 N N . SER A 1 449 ? -24.743 1.153 14.432 1.00 63.72 449 SER A N 1
ATOM 3610 C CA . SER A 1 449 ? -25.642 1.013 15.582 1.00 63.72 449 SER A CA 1
ATOM 3611 C C . SER A 1 449 ? -26.517 -0.239 15.564 1.00 63.72 449 SER A C 1
ATOM 3613 O O . SER A 1 449 ? -27.418 -0.325 16.399 1.00 63.72 449 SER A O 1
ATOM 3615 N N . ASP A 1 450 ? -26.288 -1.175 14.637 1.00 62.56 450 ASP A N 1
ATOM 3616 C CA . ASP A 1 450 ? -27.236 -2.253 14.293 1.00 62.56 450 ASP A CA 1
AT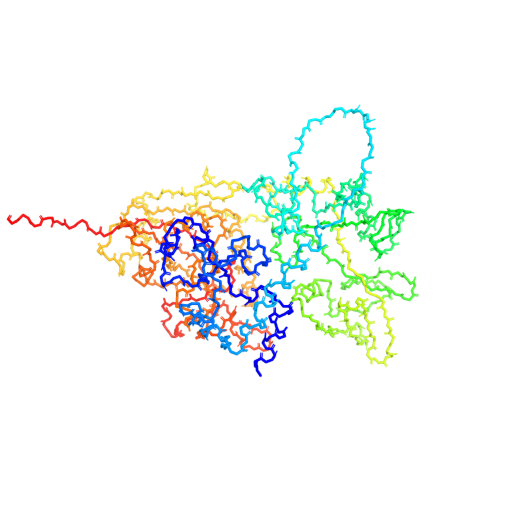OM 3617 C C . ASP A 1 450 ? -27.654 -3.145 15.478 1.00 62.56 450 ASP A C 1
ATOM 3619 O O . ASP A 1 450 ? -28.662 -3.841 15.403 1.00 62.56 450 ASP A O 1
ATOM 3623 N N . SER A 1 451 ? -26.929 -3.103 16.600 1.00 63.59 451 SER A N 1
ATOM 3624 C CA . SER A 1 451 ? -27.209 -3.927 17.781 1.00 63.59 451 SER A CA 1
ATOM 3625 C C . SER A 1 451 ? -26.959 -3.241 19.132 1.00 63.59 451 SER A C 1
ATOM 3627 O O . SER A 1 451 ? -26.817 -3.917 20.142 1.00 63.59 451 SER A O 1
ATOM 3629 N N . GLN A 1 452 ? -26.852 -1.906 19.185 1.00 79.19 452 GLN A N 1
ATOM 3630 C CA . GLN A 1 452 ? -26.344 -1.153 20.357 1.00 79.19 452 GLN A CA 1
ATOM 3631 C C . GLN A 1 452 ? -24.918 -1.524 20.821 1.00 79.19 452 GLN A C 1
ATOM 3633 O O . GLN A 1 452 ? -24.411 -0.902 21.759 1.00 79.19 452 GLN A O 1
ATOM 3638 N N . HIS A 1 453 ? -24.261 -2.476 20.156 1.00 88.00 453 HIS A N 1
ATOM 3639 C CA . HIS A 1 453 ? -22.860 -2.822 20.339 1.00 88.00 453 HIS A CA 1
ATOM 3640 C C . HIS A 1 453 ? -22.011 -2.040 19.345 1.00 88.00 453 HIS A C 1
ATOM 3642 O O . HIS A 1 453 ? -22.117 -2.209 18.133 1.00 88.00 453 HIS A O 1
ATOM 3648 N N . TYR A 1 454 ? -21.147 -1.190 19.878 1.00 93.25 454 TYR A N 1
ATOM 3649 C CA . TYR A 1 454 ? -20.256 -0.349 19.103 1.00 93.25 454 TYR A CA 1
ATOM 3650 C C . TYR A 1 454 ? -18.836 -0.888 19.173 1.00 93.25 454 TYR A C 1
ATOM 3652 O O . TYR A 1 454 ? -18.389 -1.406 20.202 1.00 93.25 454 TYR A O 1
ATOM 3660 N N . VAL A 1 455 ? -18.112 -0.697 18.075 1.00 94.12 455 VAL A N 1
ATOM 3661 C CA . VAL A 1 455 ? -16.676 -0.942 18.007 1.00 94.12 455 VAL A CA 1
ATOM 3662 C C . VAL A 1 455 ? -15.970 0.336 17.586 1.00 94.12 455 VAL A C 1
ATOM 3664 O O . VAL A 1 455 ? -16.407 1.018 16.660 1.00 94.12 455 VAL A O 1
ATOM 3667 N N . MET A 1 456 ? -14.866 0.659 18.252 1.00 95.81 456 MET A N 1
ATOM 3668 C CA . MET A 1 456 ? -13.913 1.644 17.745 1.00 95.81 456 MET A CA 1
ATOM 3669 C C . MET A 1 456 ? -12.493 1.120 17.878 1.00 95.81 456 MET A C 1
ATOM 3671 O O . MET A 1 456 ? -12.191 0.336 18.776 1.00 95.81 456 MET A O 1
ATOM 3675 N N . PHE A 1 457 ? -11.619 1.609 17.015 1.00 98.25 457 PHE A N 1
ATOM 3676 C CA . PHE A 1 457 ? -10.189 1.410 17.131 1.00 98.25 457 PHE A CA 1
ATOM 3677 C C . PHE A 1 457 ? -9.537 2.565 17.887 1.00 98.25 457 PHE A C 1
ATOM 3679 O O . PHE A 1 457 ? -9.966 3.716 17.776 1.00 98.25 457 PHE A O 1
ATOM 3686 N N . VAL A 1 458 ? -8.457 2.247 18.595 1.00 98.62 458 VAL A N 1
ATOM 3687 C CA . VAL A 1 458 ? -7.396 3.198 18.935 1.00 98.62 458 VAL A CA 1
ATOM 3688 C C . VAL A 1 458 ? -6.194 2.825 18.084 1.00 98.62 458 VAL A C 1
ATOM 3690 O O . VAL A 1 458 ? -5.672 1.718 18.201 1.00 98.62 458 VAL A O 1
ATOM 3693 N N . ALA A 1 459 ? -5.783 3.725 17.202 1.00 98.50 459 ALA A N 1
ATOM 3694 C CA . ALA A 1 459 ? -4.665 3.520 16.299 1.00 98.50 459 ALA A CA 1
ATOM 3695 C C . ALA A 1 459 ? -3.472 4.379 16.716 1.00 98.50 459 ALA A C 1
ATOM 3697 O O . ALA A 1 459 ? -3.649 5.513 17.165 1.00 98.50 459 ALA A O 1
ATOM 3698 N N . ARG A 1 460 ? -2.259 3.860 16.513 1.00 98.44 460 ARG A N 1
ATOM 3699 C CA . ARG A 1 460 ? -1.055 4.691 16.464 1.00 98.44 460 ARG A CA 1
ATOM 3700 C C . ARG A 1 460 ? -0.927 5.271 15.071 1.00 98.44 460 ARG A C 1
ATOM 3702 O O . ARG A 1 460 ? -1.024 4.537 14.088 1.00 98.44 460 ARG A O 1
ATOM 3709 N N . VAL A 1 461 ? -0.737 6.578 14.999 1.00 98.62 461 VAL A N 1
ATOM 3710 C CA . VAL A 1 461 ? -0.737 7.321 13.746 1.00 98.62 461 VAL A CA 1
ATOM 3711 C C . VAL A 1 461 ? 0.478 8.233 13.698 1.00 98.62 461 VAL A C 1
ATOM 3713 O O . VAL A 1 461 ? 0.640 9.101 14.555 1.00 98.62 461 VAL A O 1
ATOM 3716 N N . LEU A 1 462 ? 1.308 8.057 12.673 1.00 98.50 462 LEU A N 1
ATOM 3717 C CA . LEU A 1 462 ? 2.422 8.940 12.342 1.00 98.50 462 LEU A CA 1
ATOM 3718 C C . LEU A 1 462 ? 1.873 10.174 11.626 1.00 98.50 462 LEU A C 1
ATOM 3720 O O . LEU A 1 462 ? 1.828 10.219 10.396 1.00 98.50 462 LEU A O 1
ATOM 3724 N N . VAL A 1 463 ? 1.406 11.159 12.391 1.00 98.00 463 VAL A N 1
ATOM 3725 C CA . VAL A 1 463 ? 0.807 12.376 11.824 1.00 98.00 463 VAL A CA 1
ATOM 3726 C C . VAL A 1 463 ? 1.858 13.292 11.201 1.00 98.00 463 VAL A C 1
ATOM 3728 O O . VAL A 1 463 ? 1.524 14.027 10.272 1.00 98.00 463 VAL A O 1
ATOM 3731 N N . GLY A 1 464 ? 3.111 13.207 11.667 1.00 96.81 464 GLY A N 1
ATOM 3732 C CA . GLY A 1 464 ? 4.232 13.994 11.156 1.00 96.81 464 GLY A CA 1
ATOM 3733 C C . GLY A 1 464 ? 3.930 15.491 11.147 1.00 96.81 464 GLY A C 1
ATOM 3734 O O . GLY A 1 464 ? 3.213 15.998 12.010 1.00 96.81 464 GLY A O 1
ATOM 3735 N N . ASP A 1 465 ? 4.443 16.197 10.149 1.00 95.00 465 ASP A N 1
ATOM 3736 C CA . ASP A 1 465 ? 4.049 17.578 9.916 1.00 95.00 465 ASP A CA 1
ATOM 3737 C C . ASP A 1 465 ? 2.719 17.607 9.159 1.00 95.00 465 ASP A C 1
ATOM 3739 O O . ASP A 1 465 ? 2.579 17.054 8.061 1.00 95.00 465 ASP A O 1
ATOM 3743 N N . PHE A 1 466 ? 1.757 18.344 9.693 1.00 97.06 466 PHE A N 1
ATOM 3744 C CA . PHE A 1 466 ? 0.410 18.426 9.143 1.00 97.06 466 PHE A CA 1
ATOM 3745 C C . PHE A 1 466 ? 0.021 19.840 8.725 1.00 97.06 466 PHE A C 1
ATOM 3747 O O . PHE A 1 466 ? 0.597 20.838 9.157 1.00 97.06 466 PHE A O 1
ATOM 3754 N N . THR A 1 467 ? -1.004 19.924 7.881 1.00 97.06 467 THR A N 1
ATOM 3755 C CA . THR A 1 467 ? -1.580 21.188 7.412 1.00 97.06 467 THR A CA 1
ATOM 3756 C C . THR A 1 467 ? -3.094 21.096 7.251 1.00 97.06 467 THR A C 1
ATOM 3758 O O . THR A 1 467 ? -3.650 20.000 7.278 1.00 97.06 467 THR A O 1
ATOM 3761 N N . CYS A 1 468 ? -3.784 22.227 7.084 1.00 97.19 468 CYS A N 1
ATOM 3762 C CA . CYS A 1 468 ? -5.227 22.221 6.859 1.00 97.19 468 CYS A CA 1
ATOM 3763 C C . CYS A 1 468 ? -5.574 21.436 5.585 1.00 97.19 468 CYS A C 1
ATOM 3765 O O . CYS A 1 468 ? -5.012 21.670 4.512 1.00 97.19 468 CYS A O 1
ATOM 3767 N N . GLY A 1 469 ? -6.502 20.492 5.720 1.00 94.75 469 GLY A N 1
ATOM 3768 C CA . GLY A 1 469 ? -6.962 19.658 4.620 1.00 94.75 469 GLY A CA 1
ATOM 3769 C C . GLY A 1 469 ? -7.956 20.358 3.699 1.00 94.75 469 GLY A C 1
ATOM 3770 O O . GLY A 1 469 ? -8.540 21.386 4.033 1.00 94.75 469 GLY A O 1
ATOM 3771 N N . SER A 1 470 ? -8.180 19.744 2.541 1.00 91.50 470 SER A N 1
ATOM 3772 C CA . SER A 1 470 ? -9.190 20.141 1.561 1.00 91.50 470 SER A CA 1
ATOM 3773 C C . SER A 1 470 ? -9.821 18.896 0.961 1.00 91.50 470 SER A C 1
ATOM 3775 O O . SER A 1 470 ? -9.150 17.882 0.767 1.00 91.50 470 SER A O 1
ATOM 3777 N N . SER A 1 471 ? -11.103 18.969 0.619 1.00 87.88 471 SER A N 1
ATOM 3778 C CA . SER A 1 471 ? -11.851 17.824 0.105 1.00 87.88 471 SER A CA 1
ATOM 3779 C C . SER A 1 471 ? -11.361 17.291 -1.241 1.00 87.88 471 SER A C 1
ATOM 3781 O O . SER A 1 471 ? -11.606 16.130 -1.577 1.00 87.88 471 SER A O 1
ATOM 3783 N N . SER A 1 472 ? -10.631 18.109 -2.002 1.00 85.94 472 SER A N 1
ATOM 3784 C CA . SER A 1 472 ? -10.023 17.716 -3.274 1.00 85.94 472 SER A CA 1
ATOM 3785 C C . SER A 1 472 ? -8.728 16.916 -3.114 1.00 85.94 472 SER A C 1
ATOM 3787 O O . SER A 1 472 ? -8.283 16.286 -4.075 1.00 85.94 472 SER A O 1
ATOM 3789 N N . TYR A 1 473 ? -8.113 16.913 -1.928 1.00 86.00 473 TYR A N 1
ATOM 3790 C CA . TYR A 1 473 ? -6.809 16.291 -1.723 1.00 86.00 473 TYR A CA 1
ATOM 3791 C C . TYR A 1 473 ? -6.890 14.766 -1.783 1.00 86.00 473 TYR A C 1
ATOM 3793 O O . TYR A 1 473 ? -7.685 14.138 -1.088 1.00 86.00 473 TYR A O 1
ATOM 3801 N N . MET A 1 474 ? -6.030 14.170 -2.610 1.00 86.06 474 MET A N 1
ATOM 3802 C CA . MET A 1 474 ? -5.802 12.716 -2.695 1.00 86.06 474 MET A CA 1
ATOM 3803 C C . MET A 1 474 ? -4.477 12.292 -2.046 1.00 86.06 474 MET A C 1
ATOM 3805 O O . MET A 1 474 ? -4.174 11.109 -1.956 1.00 86.06 474 MET A O 1
ATOM 3809 N N . ARG A 1 475 ? -3.688 13.275 -1.612 1.00 86.69 475 ARG A N 1
ATOM 3810 C CA . ARG A 1 475 ? -2.455 13.163 -0.832 1.00 86.69 475 ARG A CA 1
ATOM 3811 C C . ARG A 1 475 ? -2.232 14.493 -0.101 1.00 86.69 475 ARG A C 1
ATOM 3813 O O . ARG A 1 475 ? -2.847 15.485 -0.514 1.00 86.69 475 ARG A O 1
ATOM 3820 N N . PRO A 1 476 ? -1.362 14.564 0.918 1.00 90.25 476 PRO A N 1
ATOM 3821 C CA . PRO A 1 476 ? -1.042 15.835 1.553 1.00 90.25 476 PRO A CA 1
ATOM 3822 C C . PRO A 1 476 ? -0.456 16.837 0.540 1.00 90.25 476 PRO A C 1
ATOM 3824 O O . PRO A 1 476 ? 0.226 16.427 -0.409 1.00 90.25 476 PRO A O 1
ATOM 3827 N N . PRO A 1 477 ? -0.700 18.147 0.708 1.00 89.25 477 PRO A N 1
ATOM 3828 C CA . PRO A 1 477 ? -0.175 19.153 -0.206 1.00 89.25 477 PRO A CA 1
ATOM 3829 C C . PRO A 1 477 ? 1.344 19.333 -0.038 1.00 89.25 477 PRO A C 1
ATOM 3831 O O . PRO A 1 477 ? 1.963 18.858 0.918 1.00 89.25 477 PRO A O 1
ATOM 3834 N N . SER A 1 478 ? 1.955 20.014 -1.006 1.00 86.75 478 SER A N 1
ATOM 3835 C CA . SER A 1 478 ? 3.388 20.325 -1.010 1.00 86.75 478 SER A CA 1
ATOM 3836 C C . SER A 1 478 ? 3.723 21.398 0.040 1.00 86.75 478 SER A C 1
ATOM 3838 O O . SER A 1 478 ? 2.998 22.382 0.171 1.00 86.75 478 SER A O 1
ATOM 3840 N N . LYS A 1 479 ? 4.821 21.200 0.782 1.00 84.69 479 LYS A N 1
ATOM 3841 C CA . LYS A 1 479 ? 5.476 22.218 1.631 1.00 84.69 479 LYS A CA 1
ATOM 3842 C C . LYS A 1 479 ? 6.419 23.093 0.809 1.00 84.69 479 LYS A C 1
ATOM 3844 O O . LYS A 1 479 ? 6.556 24.286 1.050 1.00 84.69 479 LYS A O 1
ATOM 3849 N N . SER A 1 480 ? 7.117 22.453 -0.123 1.00 78.56 480 SER A N 1
ATOM 3850 C CA . SER A 1 480 ? 8.117 23.031 -1.013 1.00 78.56 480 SER A CA 1
ATOM 3851 C C . SER A 1 480 ? 8.232 22.146 -2.267 1.00 78.56 480 SER A C 1
ATOM 3853 O O . SER A 1 480 ? 7.718 21.022 -2.261 1.00 78.56 480 SER A O 1
ATOM 3855 N N . PRO A 1 481 ? 8.920 22.583 -3.338 1.00 68.00 481 PRO A N 1
ATOM 3856 C CA . PRO A 1 481 ? 8.994 21.840 -4.602 1.00 68.00 481 PRO A CA 1
ATOM 3857 C C . PRO A 1 481 ? 9.429 20.368 -4.481 1.00 68.00 481 PRO A C 1
ATOM 3859 O O . PRO A 1 481 ? 9.079 19.559 -5.336 1.00 68.00 481 PRO A O 1
ATOM 3862 N N . SER A 1 482 ? 10.159 20.011 -3.421 1.00 69.69 482 SER A N 1
ATOM 3863 C CA . SER A 1 482 ? 10.682 18.664 -3.164 1.00 69.69 482 SER A CA 1
ATOM 3864 C C . SER A 1 482 ? 10.136 17.997 -1.893 1.00 69.69 482 SER A C 1
ATOM 3866 O O . SER A 1 482 ? 10.567 16.892 -1.570 1.00 69.69 482 SER A O 1
ATOM 3868 N N . ALA A 1 483 ? 9.196 18.620 -1.171 1.00 77.94 483 ALA A N 1
ATOM 3869 C CA . ALA A 1 483 ? 8.675 18.089 0.091 1.00 77.94 483 ALA A CA 1
ATOM 3870 C C . ALA A 1 483 ? 7.152 18.225 0.214 1.00 77.94 483 ALA A C 1
ATOM 3872 O O . ALA A 1 483 ? 6.548 19.210 -0.217 1.00 77.94 483 ALA A O 1
ATOM 3873 N N . PHE A 1 484 ? 6.536 17.246 0.872 1.00 86.44 484 PHE A N 1
ATOM 3874 C CA . PHE A 1 484 ? 5.104 17.206 1.166 1.00 86.44 484 PHE A CA 1
ATOM 3875 C C . PHE A 1 484 ? 4.866 17.243 2.677 1.00 86.44 484 PHE A C 1
ATOM 3877 O O . PHE A 1 484 ? 5.767 16.971 3.475 1.00 86.44 484 PHE A O 1
ATOM 3884 N N . TYR A 1 485 ? 3.653 17.625 3.069 1.00 94.00 485 TYR A N 1
ATOM 3885 C CA . TYR A 1 485 ? 3.152 17.317 4.407 1.00 94.00 485 TYR A CA 1
ATOM 3886 C C . TYR A 1 485 ? 2.934 15.811 4.564 1.00 94.00 485 TYR A C 1
ATOM 3888 O O . TYR A 1 485 ? 2.845 15.076 3.583 1.00 94.00 485 TYR A O 1
ATOM 3896 N N . ASP A 1 486 ? 2.868 15.360 5.809 1.00 95.38 486 ASP A N 1
ATOM 3897 C CA . ASP A 1 486 ? 2.696 13.950 6.149 1.00 95.38 486 ASP A CA 1
ATOM 3898 C C . ASP A 1 486 ? 1.218 13.608 6.360 1.00 95.38 486 ASP A C 1
ATOM 3900 O O . ASP A 1 486 ? 0.784 12.485 6.106 1.00 95.38 486 ASP A O 1
ATOM 3904 N N . SER A 1 487 ? 0.418 14.584 6.797 1.00 97.44 487 SER A N 1
ATOM 3905 C CA . SER A 1 487 ? -1.026 14.430 6.972 1.00 97.44 487 SER A CA 1
ATOM 3906 C C . SER A 1 487 ? -1.792 15.747 6.813 1.00 97.44 487 SER A C 1
ATOM 3908 O O . SER A 1 487 ? -1.215 16.829 6.667 1.00 97.44 487 SER A O 1
ATOM 3910 N N . CYS A 1 488 ? -3.121 15.652 6.787 1.00 97.56 488 CYS A N 1
ATOM 3911 C CA . CYS A 1 488 ? -4.019 16.806 6.785 1.00 97.56 488 CYS A CA 1
ATOM 3912 C C . CYS A 1 488 ? -4.858 16.851 8.064 1.00 97.56 488 CYS A C 1
ATOM 3914 O O . CYS A 1 488 ? -5.180 15.814 8.634 1.00 97.56 488 CYS A O 1
ATOM 3916 N N . VAL A 1 489 ? -5.242 18.048 8.500 1.00 97.94 489 VAL A N 1
ATOM 3917 C CA . VAL A 1 489 ? -6.045 18.280 9.708 1.00 97.94 489 VAL A CA 1
ATOM 3918 C C . VAL A 1 489 ? -7.207 19.227 9.445 1.00 97.94 489 VAL A C 1
ATOM 3920 O O . VAL A 1 489 ? -7.227 19.943 8.443 1.00 97.94 489 VAL A O 1
ATOM 3923 N N . ASN A 1 490 ? -8.175 19.258 10.360 1.00 95.25 490 ASN A N 1
ATOM 3924 C CA . ASN A 1 490 ? -9.254 20.246 10.324 1.00 95.25 490 ASN A CA 1
ATOM 3925 C C . ASN A 1 490 ? -8.778 21.664 10.687 1.00 95.25 490 ASN A C 1
ATOM 3927 O O . ASN A 1 490 ? -9.229 22.630 10.079 1.00 95.25 490 ASN A O 1
ATOM 3931 N N . THR A 1 491 ? -7.879 21.797 11.667 1.00 94.50 491 THR A N 1
ATOM 3932 C CA . THR A 1 491 ? -7.256 23.069 12.072 1.00 94.50 491 THR A CA 1
ATOM 3933 C C . THR A 1 491 ? -5.803 22.819 12.483 1.00 94.50 491 THR A C 1
ATOM 3935 O O . THR A 1 491 ? -5.502 21.792 13.084 1.00 94.50 491 THR A O 1
ATOM 3938 N N . GLN A 1 492 ? -4.883 23.738 12.175 1.00 92.38 492 GLN A N 1
ATOM 3939 C CA . GLN A 1 492 ? -3.462 23.563 12.526 1.00 92.38 492 GLN A CA 1
ATOM 3940 C C . GLN A 1 492 ? -3.160 23.844 14.006 1.00 92.38 492 GLN A C 1
ATOM 3942 O O . GLN A 1 492 ? -2.319 23.171 14.592 1.00 92.38 492 GLN A O 1
ATOM 3947 N N . SER A 1 493 ? -3.831 24.823 14.621 1.00 93.94 493 SER A N 1
ATOM 3948 C CA . SER A 1 493 ? -3.519 25.266 15.988 1.00 93.94 493 SER A CA 1
ATOM 3949 C C . SER A 1 493 ? -3.971 24.283 17.070 1.00 93.94 493 SER A C 1
ATOM 3951 O O . SER A 1 493 ? -3.307 24.146 18.093 1.00 93.94 493 SER A O 1
ATOM 3953 N N . ASN A 1 494 ? -5.095 23.593 16.859 1.00 94.69 494 ASN A N 1
ATOM 3954 C CA . ASN A 1 494 ? -5.630 22.605 17.796 1.00 94.69 494 ASN A CA 1
ATOM 3955 C C . ASN A 1 494 ? -6.369 21.486 17.040 1.00 94.69 494 ASN A C 1
ATOM 3957 O O . ASN A 1 494 ? -7.605 21.424 17.082 1.00 94.69 494 ASN A O 1
ATOM 3961 N N . PRO A 1 495 ? -5.632 20.620 16.324 1.00 97.06 495 PRO A N 1
ATOM 3962 C CA . PRO A 1 495 ? -6.227 19.597 15.480 1.00 97.06 495 PRO A CA 1
ATOM 3963 C C . PRO A 1 495 ? -7.015 18.582 16.313 1.00 97.06 495 PRO A C 1
ATOM 3965 O O . PRO A 1 495 ? -6.514 18.014 17.290 1.00 97.06 495 PRO A O 1
ATOM 3968 N N . SER A 1 496 ? -8.254 18.324 15.900 1.00 95.75 496 SER A N 1
ATOM 3969 C CA . SER A 1 496 ? -9.119 17.291 16.487 1.00 95.75 496 SER A CA 1
ATOM 3970 C C . SER A 1 496 ? -9.412 16.145 15.522 1.00 95.75 496 SER A C 1
ATOM 3972 O O . SER A 1 496 ? -9.817 15.072 15.971 1.00 95.75 496 SER A O 1
ATOM 3974 N N . VAL A 1 497 ? -9.161 16.348 14.225 1.00 96.94 497 VAL A N 1
ATOM 3975 C CA . VAL A 1 497 ? -9.320 15.359 13.157 1.00 96.94 497 VAL A CA 1
ATOM 3976 C C . VAL A 1 497 ? -8.065 15.348 12.293 1.00 96.94 497 VAL A C 1
ATOM 3978 O O . VAL A 1 497 ? -7.596 16.406 11.877 1.00 96.94 497 VAL A O 1
ATOM 3981 N N . PHE A 1 498 ? -7.563 14.151 12.002 1.00 98.00 498 PHE A N 1
ATOM 3982 C CA . PHE A 1 498 ? -6.414 13.885 11.142 1.00 98.00 498 PHE A CA 1
ATOM 3983 C C . PHE A 1 498 ? -6.833 13.003 9.968 1.00 98.00 498 PHE A C 1
ATOM 3985 O O . PHE A 1 498 ? -7.585 12.046 10.147 1.00 98.00 498 PHE A O 1
ATOM 3992 N N . VAL A 1 499 ? -6.319 13.308 8.780 1.00 96.69 499 VAL A N 1
ATOM 3993 C CA . VAL A 1 499 ? -6.519 12.541 7.549 1.00 96.69 499 VAL A CA 1
ATOM 3994 C C . VAL A 1 499 ? -5.179 12.012 7.076 1.00 96.69 499 VAL A C 1
ATOM 3996 O O . VAL A 1 499 ? -4.253 12.781 6.804 1.00 96.69 499 VAL A O 1
ATOM 3999 N N . ILE A 1 500 ? -5.102 10.690 6.972 1.00 96.81 500 ILE A N 1
ATOM 4000 C CA . ILE A 1 500 ? -3.900 9.953 6.601 1.00 96.81 500 ILE A CA 1
ATOM 4001 C C . ILE A 1 500 ? -4.117 9.290 5.247 1.00 96.81 500 ILE A C 1
ATOM 4003 O O . ILE A 1 500 ? -5.123 8.615 5.028 1.00 96.81 500 ILE A O 1
ATOM 4007 N N . PHE A 1 501 ? -3.172 9.492 4.335 1.00 89.19 501 PHE A N 1
ATOM 4008 C CA . PHE A 1 501 ? -3.284 9.036 2.948 1.00 89.19 501 PHE A CA 1
ATOM 4009 C C . PHE A 1 501 ? -2.454 7.776 2.685 1.00 89.19 501 PHE A C 1
ATOM 4011 O O . PHE A 1 501 ? -2.841 6.965 1.847 1.00 89.19 501 PHE A O 1
ATOM 4018 N N . GLU A 1 502 ? -1.354 7.586 3.423 1.00 87.69 502 GLU A N 1
ATOM 4019 C CA . GLU A 1 502 ? -0.519 6.386 3.366 1.00 87.69 502 GLU A CA 1
ATOM 4020 C C . GLU A 1 502 ? -0.845 5.461 4.544 1.00 87.69 502 GLU A C 1
ATOM 4022 O O . GLU A 1 502 ? -0.661 5.803 5.712 1.00 87.69 502 GLU A O 1
ATOM 4027 N N . LYS A 1 503 ? -1.322 4.252 4.245 1.00 87.56 503 LYS A N 1
ATOM 4028 C CA . LYS A 1 503 ? -1.761 3.289 5.263 1.00 87.56 503 LYS A CA 1
ATOM 4029 C C . LYS A 1 503 ? -0.624 2.822 6.173 1.00 87.56 503 LYS A C 1
ATOM 4031 O O . LYS A 1 503 ? -0.875 2.453 7.315 1.00 87.56 503 LYS A O 1
ATOM 4036 N N . HIS A 1 504 ? 0.622 2.856 5.700 1.00 87.38 504 HIS A N 1
ATOM 4037 C CA . HIS A 1 504 ? 1.789 2.487 6.505 1.00 87.38 504 HIS A CA 1
ATOM 4038 C C . HIS A 1 504 ? 2.084 3.484 7.638 1.00 87.38 504 HIS A C 1
ATOM 4040 O O . HIS A 1 504 ? 2.837 3.156 8.549 1.00 87.38 504 HIS A O 1
ATOM 4046 N N . GLN A 1 505 ? 1.469 4.673 7.634 1.00 96.88 505 GLN A N 1
ATOM 4047 C CA . GLN A 1 505 ? 1.531 5.616 8.757 1.00 96.88 505 GLN A CA 1
ATOM 4048 C C . GLN A 1 505 ? 0.641 5.204 9.940 1.00 96.88 505 GLN A C 1
ATOM 4050 O O . GLN A 1 505 ? 0.590 5.924 10.935 1.00 96.88 505 GLN A O 1
ATOM 4055 N N . ILE A 1 506 ? -0.092 4.091 9.837 1.00 98.12 506 ILE A N 1
ATOM 4056 C CA . ILE A 1 506 ? -1.117 3.701 10.802 1.00 98.12 506 ILE A CA 1
ATOM 4057 C C . ILE A 1 506 ? -0.853 2.285 11.311 1.00 98.12 506 ILE A C 1
ATOM 4059 O O . ILE A 1 506 ? -0.576 1.380 10.528 1.00 98.12 506 ILE A O 1
ATOM 4063 N N . TYR A 1 507 ? -1.018 2.076 12.614 1.00 98.00 507 TYR A N 1
ATOM 4064 C CA . TYR A 1 507 ? -1.110 0.753 13.223 1.00 98.00 507 TYR A CA 1
ATOM 4065 C C . TYR A 1 507 ? -2.398 0.654 14.061 1.00 98.00 507 TYR A C 1
ATOM 4067 O O . TYR A 1 507 ? -2.562 1.448 14.994 1.00 98.00 507 TYR A O 1
ATOM 4075 N N . PRO A 1 508 ? -3.329 -0.277 13.763 1.00 97.56 508 PRO A N 1
ATOM 4076 C CA . PRO A 1 508 ? -4.532 -0.480 14.570 1.00 97.56 508 PRO A CA 1
ATOM 4077 C C . PRO A 1 508 ? -4.140 -1.135 15.898 1.00 97.56 508 PRO A C 1
ATOM 4079 O O . PRO A 1 508 ? -3.993 -2.344 15.955 1.00 97.56 508 PRO A O 1
ATOM 4082 N N . GLU A 1 509 ? -3.924 -0.359 16.960 1.00 98.19 509 GLU A N 1
ATOM 4083 C CA . GLU A 1 509 ? -3.297 -0.861 18.191 1.00 98.19 509 GLU A CA 1
ATOM 4084 C C . GLU A 1 509 ? -4.287 -1.562 19.130 1.00 98.19 509 GLU A C 1
ATOM 4086 O O . GLU A 1 509 ? -3.973 -2.618 19.681 1.00 98.19 509 GLU A O 1
ATOM 4091 N N . TYR A 1 510 ? -5.492 -1.009 19.289 1.00 98.69 510 TYR A N 1
ATOM 4092 C CA . TYR A 1 510 ? -6.533 -1.581 20.144 1.00 98.69 510 TYR A CA 1
ATOM 4093 C C . TYR A 1 510 ? -7.905 -1.561 19.480 1.00 98.69 510 TYR A C 1
ATOM 4095 O O . TYR A 1 510 ? -8.238 -0.631 18.744 1.00 98.69 510 TYR A O 1
ATOM 4103 N N . VAL A 1 511 ? -8.731 -2.542 19.835 1.00 98.50 511 VAL A N 1
ATOM 4104 C CA . VAL A 1 511 ? -10.167 -2.602 19.553 1.00 98.50 511 VAL A CA 1
ATOM 4105 C C . VAL A 1 511 ? -10.922 -2.419 20.867 1.00 98.50 511 VAL A C 1
ATOM 4107 O O . VAL A 1 511 ? -10.725 -3.179 21.812 1.00 98.50 511 VAL A O 1
ATOM 4110 N N . ILE A 1 512 ? -11.795 -1.416 20.938 1.00 98.19 512 ILE A N 1
ATOM 4111 C CA . ILE A 1 512 ? -12.685 -1.176 22.079 1.00 98.19 512 ILE A CA 1
ATOM 4112 C C . ILE A 1 512 ? -14.094 -1.605 21.683 1.00 98.19 512 ILE A C 1
ATOM 4114 O O . ILE A 1 512 ? -14.667 -1.061 20.735 1.00 98.19 512 ILE A O 1
ATOM 4118 N N . ARG A 1 513 ? -14.675 -2.533 22.445 1.00 96.38 513 ARG A N 1
ATOM 4119 C CA . ARG A 1 513 ? -16.078 -2.951 22.309 1.00 96.38 513 ARG A CA 1
ATOM 4120 C C . ARG A 1 513 ? -16.885 -2.375 23.462 1.00 96.38 513 ARG A C 1
ATOM 4122 O O . ARG A 1 513 ? -16.517 -2.558 24.622 1.00 96.38 513 ARG A O 1
ATOM 4129 N N . TYR A 1 514 ? -17.973 -1.671 23.167 1.00 95.50 514 TYR A N 1
ATOM 4130 C CA . TYR A 1 514 ? -18.751 -0.948 24.177 1.00 95.50 514 TYR A CA 1
ATOM 4131 C C . TYR A 1 514 ? -20.227 -0.816 23.786 1.00 95.50 514 TYR A C 1
ATOM 4133 O O . TYR A 1 514 ? -20.587 -0.996 22.626 1.00 95.50 514 TYR A O 1
ATOM 4141 N N . THR A 1 515 ? -21.090 -0.475 24.739 1.00 93.44 515 THR A N 1
ATOM 4142 C CA . THR A 1 515 ? -22.523 -0.228 24.501 1.00 93.44 515 THR A CA 1
ATOM 4143 C C . THR A 1 515 ? -22.979 1.093 25.112 1.00 93.44 515 THR A C 1
ATOM 4145 O O . THR A 1 515 ? -22.255 1.761 25.862 1.00 93.44 515 THR A O 1
ATOM 4148 N N . LYS A 1 516 ? -24.227 1.474 24.811 1.00 86.19 516 LYS A N 1
ATOM 4149 C CA . LYS A 1 516 ? -24.974 2.401 25.671 1.00 86.19 516 LYS A CA 1
ATOM 4150 C C . LYS A 1 516 ? -25.133 1.790 27.079 1.00 86.19 516 LYS A C 1
ATOM 4152 O O . LYS A 1 516 ? -25.124 0.561 27.212 1.00 86.19 516 LYS A O 1
ATOM 4157 N N . PRO A 1 517 ? -25.240 2.619 28.128 1.00 74.75 517 PRO A N 1
ATOM 4158 C CA . PRO A 1 517 ? -25.556 2.124 29.459 1.00 74.75 517 PRO A CA 1
ATOM 4159 C C . PRO A 1 517 ? -26.961 1.510 29.434 1.00 74.75 517 PRO A C 1
ATOM 4161 O O . PRO A 1 517 ? -27.828 1.970 28.687 1.00 74.75 517 PRO A O 1
ATOM 4164 N N . ALA A 1 518 ? -27.180 0.454 30.218 1.00 63.62 518 ALA A N 1
ATOM 4165 C CA . ALA A 1 518 ? -28.522 -0.083 30.397 1.00 63.62 518 ALA A CA 1
ATOM 4166 C C . ALA A 1 518 ? -29.385 1.021 31.020 1.00 63.62 518 ALA A C 1
ATOM 4168 O O . ALA A 1 518 ? -29.015 1.569 32.059 1.00 63.62 518 ALA A O 1
ATOM 4169 N N . MET A 1 519 ? -30.503 1.370 30.381 1.00 56.34 519 MET A N 1
ATOM 4170 C CA . MET A 1 519 ? -31.510 2.206 31.029 1.00 56.34 519 MET A CA 1
ATOM 4171 C C . MET A 1 519 ? -31.959 1.432 32.269 1.00 56.34 519 MET A C 1
ATOM 4173 O O . MET A 1 519 ? -32.510 0.339 32.134 1.00 56.34 519 MET A O 1
ATOM 4177 N N . LEU A 1 520 ? -31.685 1.957 33.467 1.00 48.72 520 LEU A N 1
ATOM 4178 C CA . LEU A 1 520 ? -32.395 1.515 34.661 1.00 48.72 520 LEU A CA 1
ATOM 4179 C C . LEU A 1 520 ? -33.874 1.703 34.336 1.00 48.72 520 LEU A C 1
ATOM 4181 O O . LEU A 1 520 ? -34.314 2.835 34.134 1.00 48.72 520 LEU A O 1
ATOM 4185 N N . ALA A 1 521 ? -34.613 0.603 34.196 1.00 43.28 521 ALA A N 1
ATOM 4186 C CA . ALA A 1 521 ? -36.058 0.663 34.117 1.00 43.28 521 ALA A CA 1
ATOM 4187 C C . ALA A 1 521 ? -36.511 1.400 35.377 1.00 43.28 521 ALA A C 1
ATOM 4189 O O . ALA A 1 521 ? -36.375 0.883 36.486 1.00 43.28 521 ALA A O 1
ATOM 4190 N N . SER A 1 522 ? -36.942 2.652 35.222 1.00 41.38 522 SER A N 1
ATOM 4191 C CA . SER A 1 522 ? -37.610 3.362 36.297 1.00 41.38 522 SER A CA 1
ATOM 4192 C C . SER A 1 522 ? -38.853 2.547 36.617 1.00 41.38 522 SER A C 1
ATOM 4194 O O . SER A 1 522 ? -39.788 2.521 35.819 1.00 41.38 522 SER A O 1
ATOM 4196 N N . LEU A 1 523 ? -38.815 1.834 37.742 1.00 44.00 523 LEU A N 1
ATOM 4197 C CA . LEU A 1 523 ? -40.000 1.292 38.388 1.00 44.00 523 LEU A CA 1
ATOM 4198 C C . LEU A 1 523 ? -40.952 2.477 38.587 1.00 44.00 523 LEU A C 1
ATOM 4200 O O . LEU A 1 523 ? -40.664 3.377 39.377 1.00 44.00 523 LEU A O 1
ATOM 4204 N N . ARG A 1 524 ? -42.010 2.517 37.781 1.00 41.81 524 ARG A N 1
ATOM 4205 C CA . ARG A 1 524 ? -43.197 3.332 38.013 1.00 41.81 524 ARG A CA 1
ATOM 4206 C C . ARG A 1 524 ? -44.330 2.406 38.384 1.00 41.81 524 ARG A C 1
ATOM 4208 O O . ARG A 1 524 ? -44.421 1.341 37.731 1.00 41.81 524 ARG A O 1
#

Sequence (524 aa):
MAELRCLLLQNDPQLLPDACLHYNRGDGPHGSCTFQTKCNKLHVCQHFLQGDCKFGSKCKRSHDLTAGETKQKLLKWGLAASLVPAILETYLNANAIKNAASAVESPQLQSLAIKDKPDTQKSADPQHINEICLYFILNNCSFKDGCVRDHYPLPYRWQLYIDGAWKDLVGMEDVEKVYCDPNSSHPVANFDTMMYKSHPLRRLSTPSSASKPPHFILTTDWIWYWKDEYRMWVEYGKETDAHSSSSTISSKDIENVFLSGTNTDIQFKAGRHSYVLSVKDMMQRNTKHNTKRMVCRRPRFVSAEEVNKRKVRNPSNASAKSTPQHWDKGQVPEVGYKLVGLSQSSEEYKKISAAFKRTLPDKRIHSIERVQNLALWEVYQWQKEQMKKYNGGKEVDERQLFHGTSNTFVDAICHQNFDWRICGSHGTSFGKGSYFARDAIYSHGYCSSDSQHYVMFVARVLVGDFTCGSSSYMRPPSKSPSAFYDSCVNTQSNPSVFVIFEKHQIYPEYVIRYTKPAMLASLR

Foldseek 3Di:
DQVVVLVVCLVPVVLAFAADPQQLAADDPRHNPPCRLNDLGAQAHPCLLQVNPPCPPNDRTHNDCQDDSNQVSCVVSVHHSVCVVSSSVSSNVVNVVVVVVPDDDDDDDDDDDDDDDDDPDDDDDPLADLAEDLCLLLVFDPCVVNDSYDRDVAQKFKFWCDPNDTDGDPPVLVVQVQQQAPQHDDPAADPVQCDGNHTHMDMHGHAECLVDDPVSPRHWDKWKWWQDPVRHTDTAQDADPVQRFGKPDHRSRLVNVVVVVDQDWDWIDGHPWIWTDGPPVQWIATPPPRDIIGMDMHTHRADSVNSVVVSVCVVDDDPPDDDPPPDDPVQADPYFKDWAWDDCPDPVNVVVVCQQCVQVVQWFWPTKTFIRHPVLVVLLVSVQVVLCVVVVNDGFDKDWWKAWAEPVCPRVCSGPNDDLVPRDPDCLAFHSAGKTFSHNVVNQVHFDPPPQKTKMFTKIFRQGAEEAGGSPHLAADAPDPPGGGQWHANHDVDGGMIGGNDRSRIDRTIMIIIGRDPPPPPPD

Secondary structure (DSSP, 8-state):
-HHHHHHHHHH-GGGSPPBPTTTTSSSSTTTT-TTGGG-SSB-S-HHHHHT--TTGGG-SS---SSSHHHHHHHHHTT--GGGHHHHHHHHHHHHHHHHHTT--------------PPP------TT-EEEE-HHHHTT--TTGGG-SEE--SSSEEEEEEETTEEEEPTTHHHHHHHHH-TT---SSEETTTTEETTEEEEEEEPPBGGGS-TTSTT-B-EEEEEE-TTS-EEETT---TTS---BS--HHHHHHHHHTT--PPEEEEETTEEEEEETTTTEEEETTT--EEEEEEEEPP--HHHHHHHHHHTTT-S------TTS-GGG--SSS-EEEEPPTTSHHHHHHHHHHHTT-TT-EEEEEEEEE-HHHHHHHHHHHHHHHHHTTTPPP-EEEEEEEE-GGGHHHHHHH---TTTS--TT-TT-SSEEEESSHHHHHTTS--TTSEEEEEEEEEE--SEEE--TT-SSPPEEETTEE-SEEES-SSS--EEEES-GGGEEEEEEEEEEPPP------

Organism: Eleutherodactylus coqui (NCBI:txid57060)

Mean predicted aligned error: 19.37 Å

InterPro domains:
  IPR000571 Zinc finger, CCCH-type [PS50103] (44-66)
  IPR000571 Zinc finger, CCCH-type [SM00356] (40-65)
  IPR004170 WWE domain [PF02825] (222-297)
  IPR004170 WWE domain [PS50918] (209-297)
  IPR012317 Poly(ADP-ribose) polymerase, catalytic domain [PF00644] (346-514)
  IPR012317 Poly(ADP-ribose) polymerase, catalytic domain [PS51059] (323-524)
  IPR037197 WWE domain superfamily [G3DSA:3.30.720.50] (216-307)
  IPR037197 WWE domain superfamily [SSF117839] (211-300)
  IPR051712 Mono-ADP-ribosyltransferase and antiviral protein [PTHR45740] (2-515)
  IPR057602 PARP12-like, CCCH zinc finger tandem [PF25261] (37-67)